Protein AF-A0A3N8GLZ1-F1 (afdb_monomer_lite)

Sequence (414 aa):
MLGTAGRCDLTFVNAFATNFHEFYILRMVAGVGVGAEGEIIAPYLAEFVGSRYRGRFTGALAGFFSFGFVLSALLGYLVVPTGPNGWRYLMIIAALPVVFLLWMRRALFESPRWLEEMGRHGEAARVCEAIEKHVERATGQPLPAPQKSPGRTVPSGATGHTNFFGRLAVLFKPQYLTTTIVVWALWIAVIFCYYAFLVWIPSLLVAKGFTVTRSFSFTILIYLAQIPGYYSAAYLNDKIGRKYTIVVYMLVACLAALGLPFATGDTEIVLYSMLLSFGMNGVIAGQYRVGRALVGFTYTNTRFEDVVRTSSTPFSGTAAFNNFEALATYNLTPAFMLGASYDYTKAESAKYLQLNVGALYNLSKRTLLYATTSWERATGIDSTGKAAVAALTFLTPSSTGGQVAVRAGIRHNF

Secondary structure (DSSP, 8-state):
-HHHHHHHHHHHHHTT--SHHHHHHHHHHHHHHHHHHHHHHHHHHHHHS-TTTHHHHHHHHHHHHHHHHHHHHHHHHHHGGG-TTHHHHHHHHHHTHHHHHHHHTTTPPPPHHHHHHTT-HHHHHHHHHHHHHHHHHHHSSPPPP----TT----TT------HHHHHHHHTSHHHHHHHHHHHHHHHHHHHHHHHHHHHHHHHHHHTT--HHHHHHHHHHHHHTHHHHHHHHHHHHHHT-HHHHHHHHHHHHHHHHHHGGG--SHHHHHHHHHHHHHHHHHHHHT-S---SEEEEEEEEEEEEEEE--BTTB---EEEEEEEEEEEEEEEEETTEEEEEEEEEEE-SSEEEEEEEEEEEEESSSSEEEEEEEEEEEEEEB-TTSSBP----TTSPPPSSSEEEEEEEEEEE--

Structure (mmCIF, N/CA/C/O backbone):
data_AF-A0A3N8GLZ1-F1
#
_entry.id   AF-A0A3N8GLZ1-F1
#
loop_
_atom_site.group_PDB
_atom_site.id
_atom_site.type_symbol
_atom_site.label_atom_id
_atom_site.label_alt_id
_atom_site.label_comp_id
_atom_site.label_asym_id
_atom_site.label_entity_id
_atom_site.label_seq_id
_atom_site.pdbx_PDB_ins_code
_atom_site.Cartn_x
_atom_site.Cartn_y
_atom_site.Cartn_z
_atom_site.occupancy
_atom_site.B_iso_or_equiv
_atom_site.auth_seq_id
_atom_site.auth_comp_id
_atom_site.auth_asym_id
_atom_site.auth_atom_id
_atom_site.pdbx_PDB_model_num
ATOM 1 N N . MET A 1 1 ? -7.211 -18.608 1.748 1.00 51.72 1 MET A N 1
ATOM 2 C CA . MET A 1 1 ? -6.275 -19.743 1.548 1.00 51.72 1 MET A CA 1
ATOM 3 C C . MET A 1 1 ? -6.434 -20.454 0.199 1.00 51.72 1 MET A C 1
ATOM 5 O O . MET A 1 1 ? -5.429 -20.917 -0.317 1.00 51.72 1 MET A O 1
ATOM 9 N N . LEU A 1 2 ? -7.622 -20.496 -0.436 1.00 54.84 2 LEU A N 1
ATOM 10 C CA . LEU A 1 2 ? -7.727 -20.961 -1.838 1.00 54.84 2 LEU A CA 1
ATOM 11 C C . LEU A 1 2 ? -6.841 -20.147 -2.806 1.00 54.84 2 LEU A C 1
ATOM 13 O O . LEU A 1 2 ? -6.258 -20.712 -3.724 1.00 54.84 2 LEU A O 1
ATOM 17 N N . GLY A 1 3 ? -6.698 -18.837 -2.566 1.00 58.56 3 GLY A N 1
ATOM 18 C CA . GLY A 1 3 ? -5.861 -17.956 -3.391 1.00 58.56 3 GLY A CA 1
ATOM 19 C C . GLY A 1 3 ? -4.364 -18.296 -3.369 1.00 58.56 3 GLY A C 1
ATOM 20 O O . GLY A 1 3 ? -3.720 -18.221 -4.410 1.00 58.56 3 GLY A O 1
ATOM 21 N N . THR A 1 4 ? -3.818 -18.728 -2.225 1.00 60.97 4 THR A N 1
ATOM 22 C CA . THR A 1 4 ? -2.395 -19.086 -2.079 1.00 60.97 4 THR A CA 1
ATOM 23 C C . THR A 1 4 ? -2.047 -20.395 -2.773 1.00 60.97 4 THR A C 1
ATOM 25 O O . THR A 1 4 ? -1.062 -20.453 -3.504 1.00 60.97 4 THR A O 1
ATOM 28 N N . ALA A 1 5 ? -2.871 -21.430 -2.583 1.00 62.44 5 ALA A N 1
ATOM 29 C CA . ALA A 1 5 ? -2.690 -22.708 -3.269 1.00 62.44 5 ALA A CA 1
ATOM 30 C C . ALA A 1 5 ? -2.810 -22.531 -4.791 1.00 62.44 5 ALA A C 1
ATOM 32 O O . ALA A 1 5 ? -1.877 -22.856 -5.519 1.00 62.44 5 ALA A O 1
ATOM 33 N N . GLY A 1 6 ? -3.875 -21.859 -5.253 1.00 69.06 6 GLY A N 1
ATOM 34 C CA . GLY A 1 6 ? -4.076 -21.591 -6.677 1.00 69.06 6 GLY A CA 1
ATOM 35 C C . GLY A 1 6 ? -2.935 -20.790 -7.314 1.00 69.06 6 GLY A C 1
ATOM 36 O O . GLY A 1 6 ? -2.515 -21.097 -8.424 1.00 69.06 6 GLY A O 1
ATOM 37 N N . ARG A 1 7 ? -2.366 -19.803 -6.610 1.00 74.62 7 ARG A N 1
ATOM 38 C CA . ARG A 1 7 ? -1.209 -19.035 -7.099 1.00 74.62 7 ARG A CA 1
ATOM 39 C C . ARG A 1 7 ? 0.032 -19.909 -7.300 1.00 74.62 7 ARG A C 1
ATOM 41 O O . ARG A 1 7 ? 0.714 -19.769 -8.317 1.00 74.62 7 ARG A O 1
ATOM 48 N N . CYS A 1 8 ? 0.366 -20.755 -6.330 1.00 72.88 8 CYS A N 1
ATOM 49 C CA . CYS A 1 8 ? 1.554 -21.603 -6.408 1.00 72.88 8 CYS A CA 1
ATOM 50 C C . CYS A 1 8 ? 1.401 -22.703 -7.463 1.00 72.88 8 CYS A C 1
ATOM 52 O O . CYS A 1 8 ? 2.345 -22.933 -8.216 1.00 72.88 8 CYS A O 1
ATOM 54 N N . ASP A 1 9 ? 0.208 -23.286 -7.588 1.00 76.31 9 ASP A N 1
ATOM 55 C CA . ASP A 1 9 ? -0.107 -24.269 -8.628 1.00 76.31 9 ASP A CA 1
ATOM 56 C C . ASP A 1 9 ? 0.034 -23.645 -10.025 1.00 76.31 9 ASP A C 1
ATOM 58 O O . ASP A 1 9 ? 0.714 -24.187 -10.895 1.00 76.31 9 ASP A O 1
ATOM 62 N N . LEU A 1 10 ? -0.505 -22.437 -10.223 1.00 81.25 10 LEU A N 1
ATOM 63 C CA . LEU A 1 10 ? -0.355 -21.693 -11.477 1.00 81.25 10 LEU A CA 1
ATOM 64 C C . LEU A 1 10 ? 1.100 -21.306 -11.757 1.00 81.25 10 LEU A C 1
ATOM 66 O O . LEU A 1 10 ? 1.526 -21.336 -12.906 1.00 81.25 10 LEU A O 1
ATOM 70 N N . THR A 1 11 ? 1.881 -20.970 -10.727 1.00 80.56 11 THR A N 1
ATOM 71 C CA . THR A 1 11 ? 3.312 -20.648 -10.874 1.00 80.56 11 THR A CA 1
ATOM 72 C C . THR A 1 11 ? 4.126 -21.882 -11.264 1.00 80.56 11 THR A C 1
ATOM 74 O O . THR A 1 11 ? 5.026 -21.778 -12.097 1.00 80.56 11 THR A O 1
ATOM 77 N N . PHE A 1 12 ? 3.780 -23.050 -10.719 1.00 85.69 12 PHE A N 1
ATOM 78 C CA . PHE A 1 12 ? 4.371 -24.327 -11.103 1.00 85.69 12 PHE A CA 1
ATOM 79 C C . PHE A 1 12 ? 4.042 -24.678 -12.558 1.00 85.69 12 PHE A C 1
ATOM 81 O O . PHE A 1 12 ? 4.951 -24.961 -13.333 1.00 85.69 12 PHE A O 1
ATOM 88 N N . VAL A 1 13 ? 2.772 -24.573 -12.966 1.00 85.31 13 VAL A N 1
ATOM 89 C CA . VAL A 1 13 ? 2.353 -24.796 -14.363 1.00 85.31 13 VAL A CA 1
ATOM 90 C C . VAL A 1 13 ? 3.052 -23.811 -15.308 1.00 85.31 13 VAL A C 1
ATOM 92 O O . VAL A 1 13 ? 3.528 -24.199 -16.373 1.00 85.31 13 VAL A O 1
ATOM 95 N N . ASN A 1 14 ? 3.228 -22.558 -14.884 1.00 85.62 14 ASN A N 1
ATOM 96 C CA . ASN A 1 14 ? 3.921 -21.528 -15.656 1.00 85.62 14 ASN A CA 1
ATOM 97 C C . ASN A 1 14 ? 5.404 -21.849 -15.929 1.00 85.62 14 ASN A C 1
ATOM 99 O O . ASN A 1 14 ? 5.981 -21.335 -16.887 1.00 85.62 14 ASN A O 1
ATOM 103 N N . ALA A 1 15 ? 6.031 -22.724 -15.135 1.00 86.69 15 ALA A N 1
ATOM 104 C CA . ALA A 1 15 ? 7.390 -23.203 -15.389 1.00 86.69 15 ALA A CA 1
ATOM 105 C C . ALA A 1 15 ? 7.491 -24.082 -16.647 1.00 86.69 15 ALA A C 1
ATOM 107 O O . ALA A 1 15 ? 8.573 -24.208 -17.223 1.00 86.69 15 ALA A O 1
ATOM 108 N N . PHE A 1 16 ? 6.379 -24.675 -17.086 1.00 88.62 16 PHE A N 1
ATOM 109 C CA . PHE A 1 16 ? 6.303 -25.553 -18.255 1.00 88.62 16 PHE A CA 1
ATOM 110 C C . PHE A 1 16 ? 5.792 -24.841 -19.507 1.00 88.62 16 PHE A C 1
ATOM 112 O O . PHE A 1 16 ? 5.819 -25.439 -20.578 1.00 88.62 16 PHE A O 1
ATOM 119 N N . ALA A 1 17 ? 5.440 -23.554 -19.410 1.00 87.69 17 ALA A N 1
ATOM 120 C CA . ALA A 1 17 ? 4.951 -22.776 -20.542 1.00 87.69 17 ALA A CA 1
ATOM 121 C C . ALA A 1 17 ? 5.923 -22.846 -21.732 1.00 87.69 17 ALA A C 1
ATOM 123 O O . ALA A 1 17 ? 7.148 -22.726 -21.581 1.00 87.69 17 ALA A O 1
ATOM 124 N N . THR A 1 18 ? 5.374 -23.081 -22.918 1.00 86.19 18 THR A N 1
ATOM 125 C CA . THR A 1 18 ? 6.156 -23.276 -24.154 1.00 86.19 18 THR A CA 1
ATOM 126 C C . THR A 1 18 ? 6.100 -22.064 -25.070 1.00 86.19 18 THR A C 1
ATOM 128 O O . THR A 1 18 ? 7.005 -21.855 -25.875 1.00 86.19 18 THR A O 1
ATOM 131 N N . ASN A 1 19 ? 5.074 -21.230 -24.908 1.00 87.88 19 ASN A N 1
ATOM 132 C CA . ASN A 1 19 ? 4.872 -20.015 -25.679 1.00 87.88 19 ASN A CA 1
ATOM 133 C C . ASN A 1 19 ? 4.611 -18.806 -24.760 1.00 87.88 19 ASN A C 1
ATOM 135 O O . ASN A 1 19 ? 4.238 -18.941 -23.592 1.00 87.88 19 ASN A O 1
ATOM 139 N N . PHE A 1 20 ? 4.828 -17.601 -25.292 1.00 86.50 20 PHE A N 1
ATOM 140 C CA . PHE A 1 20 ? 4.681 -16.357 -24.530 1.00 86.50 20 PHE A CA 1
ATOM 141 C C . PHE A 1 20 ? 3.237 -16.104 -24.072 1.00 86.50 20 PHE A C 1
ATOM 143 O O . PHE A 1 20 ? 3.028 -15.621 -22.963 1.00 86.50 20 PHE A O 1
ATOM 150 N N . HIS A 1 21 ? 2.242 -16.435 -24.899 1.00 87.69 21 HIS A N 1
ATOM 151 C CA . HIS A 1 21 ? 0.834 -16.173 -24.591 1.00 87.69 21 HIS A CA 1
ATOM 152 C C . HIS A 1 21 ? 0.336 -17.015 -23.410 1.00 87.69 21 HIS A C 1
ATOM 154 O O . HIS A 1 21 ? -0.312 -16.489 -22.511 1.00 87.69 21 HIS A O 1
ATOM 160 N N . GLU A 1 22 ? 0.699 -18.294 -23.374 1.00 86.69 22 GLU A N 1
ATOM 161 C CA . GLU A 1 22 ? 0.467 -19.218 -22.265 1.00 86.69 22 GLU A CA 1
ATOM 162 C C . GLU A 1 22 ? 1.126 -18.692 -20.988 1.00 86.69 22 GLU A C 1
ATOM 164 O O . GLU A 1 22 ? 0.456 -18.543 -19.966 1.00 86.69 22 GLU A O 1
ATOM 169 N N . PHE A 1 23 ? 2.407 -18.310 -21.069 1.00 85.12 23 PHE A N 1
ATOM 170 C CA . PHE A 1 23 ? 3.127 -17.729 -19.937 1.00 85.12 23 PHE A CA 1
ATOM 171 C C . PHE A 1 23 ? 2.450 -16.454 -19.408 1.00 85.12 23 PHE A C 1
ATOM 173 O O . PHE A 1 23 ? 2.307 -16.250 -18.200 1.00 85.12 23 PHE A O 1
ATOM 180 N N . TYR A 1 24 ? 2.012 -15.583 -20.319 1.00 86.12 24 TYR A N 1
ATOM 181 C CA . TYR A 1 24 ? 1.357 -14.323 -19.994 1.00 86.12 24 TYR A CA 1
ATOM 182 C C . TYR A 1 24 ? -0.002 -14.539 -19.318 1.00 86.12 24 TYR A C 1
ATOM 184 O O . TYR A 1 24 ? -0.258 -13.955 -18.265 1.00 86.12 24 TYR A O 1
ATOM 192 N N . ILE A 1 25 ? -0.848 -15.418 -19.864 1.00 86.75 25 ILE A N 1
ATOM 193 C CA . ILE A 1 25 ? -2.167 -15.733 -19.296 1.00 86.75 25 ILE A CA 1
ATOM 194 C C . ILE A 1 25 ? -2.012 -16.351 -17.905 1.00 86.75 25 ILE A C 1
ATOM 196 O O . ILE A 1 25 ? -2.649 -15.890 -16.958 1.00 86.75 25 ILE A O 1
ATOM 200 N N . LEU A 1 26 ? -1.122 -17.336 -17.742 1.00 85.25 26 LEU A N 1
ATOM 201 C CA . LEU A 1 26 ? -0.859 -17.951 -16.438 1.00 85.25 26 LEU A CA 1
ATOM 202 C C . LEU A 1 26 ? -0.374 -16.917 -15.415 1.00 85.25 26 LEU A C 1
ATOM 204 O O . LEU A 1 26 ? -0.803 -16.941 -14.260 1.00 85.25 26 LEU A O 1
ATOM 208 N N . ARG A 1 27 ? 0.451 -15.949 -15.839 1.00 82.44 27 ARG A N 1
ATOM 209 C CA . ARG A 1 27 ? 0.865 -14.815 -15.000 1.00 82.44 27 ARG A CA 1
ATOM 210 C C . ARG A 1 27 ? -0.287 -13.894 -14.617 1.00 82.44 27 ARG A C 1
ATOM 212 O O . ARG A 1 27 ? -0.325 -13.461 -13.466 1.00 82.44 27 ARG A O 1
ATOM 219 N N . MET A 1 28 ? -1.216 -13.608 -15.528 1.00 84.38 28 MET A N 1
ATOM 220 C CA . MET A 1 28 ? -2.401 -12.806 -15.211 1.00 84.38 28 MET A CA 1
ATOM 221 C C . MET A 1 28 ? -3.260 -13.491 -14.148 1.00 84.38 28 MET A C 1
ATOM 223 O O . MET A 1 28 ? -3.615 -12.864 -13.150 1.00 84.38 28 MET A O 1
ATOM 227 N N . VAL A 1 29 ? -3.539 -14.788 -14.313 1.00 83.44 29 VAL A N 1
ATOM 228 C CA . VAL A 1 29 ? -4.357 -15.549 -13.355 1.00 83.44 29 VAL A CA 1
ATOM 229 C C . VAL A 1 29 ? -3.638 -15.681 -12.007 1.00 83.44 29 VAL A C 1
ATOM 231 O O . VAL A 1 29 ? -4.245 -15.454 -10.960 1.00 83.44 29 VAL A O 1
ATOM 234 N N . ALA A 1 30 ? -2.328 -15.952 -12.008 1.00 77.62 30 ALA A N 1
ATOM 235 C CA . ALA A 1 30 ? -1.532 -15.977 -10.781 1.00 77.62 30 ALA A CA 1
ATOM 236 C C . ALA A 1 30 ? -1.532 -14.612 -10.063 1.00 77.62 30 ALA A C 1
ATOM 238 O O . ALA A 1 30 ? -1.580 -14.568 -8.833 1.00 77.62 30 ALA A O 1
ATOM 239 N N . GLY A 1 31 ? -1.538 -13.504 -10.815 1.00 75.69 31 GLY A N 1
ATOM 240 C CA . GLY A 1 31 ? -1.633 -12.141 -10.286 1.00 75.69 31 GLY A CA 1
ATOM 241 C C . GLY A 1 31 ? -2.929 -11.870 -9.515 1.00 75.69 31 GLY A C 1
ATOM 242 O O . GLY A 1 31 ? -2.888 -11.244 -8.456 1.00 75.69 31 GLY A O 1
ATOM 243 N N . VAL A 1 32 ? -4.064 -12.413 -9.971 1.00 77.12 32 VAL A N 1
ATOM 244 C CA . VAL A 1 32 ? -5.337 -12.348 -9.225 1.00 77.12 32 VAL A CA 1
ATOM 245 C C . VAL A 1 32 ? -5.205 -13.037 -7.861 1.00 77.12 32 VAL A C 1
ATOM 247 O O . VAL A 1 32 ? -5.683 -12.515 -6.852 1.00 77.12 32 VAL A O 1
ATOM 250 N N . GLY A 1 33 ? -4.496 -14.169 -7.810 1.00 70.38 33 GLY A N 1
ATOM 251 C CA . GLY A 1 33 ? -4.204 -14.887 -6.566 1.00 70.38 33 GLY A CA 1
ATOM 252 C C . GLY A 1 33 ? -3.392 -14.058 -5.565 1.00 70.38 33 GLY A C 1
ATOM 253 O O . GLY A 1 33 ? -3.736 -14.033 -4.385 1.00 70.38 33 GLY A O 1
ATOM 254 N N . VAL A 1 34 ? -2.373 -13.325 -6.037 1.00 69.56 34 VAL A N 1
ATOM 255 C CA . VAL A 1 34 ? -1.553 -12.414 -5.207 1.00 69.56 34 VAL A CA 1
ATOM 256 C C . VAL A 1 34 ? -2.415 -11.321 -4.571 1.00 69.56 34 VAL A C 1
ATOM 258 O O . VAL A 1 34 ? -2.285 -11.051 -3.378 1.00 69.56 34 VAL A O 1
ATOM 261 N N . GLY A 1 35 ? -3.302 -10.701 -5.357 1.00 67.25 35 GLY A N 1
ATOM 262 C CA . GLY A 1 35 ? -4.186 -9.640 -4.871 1.00 67.25 35 GLY A CA 1
ATOM 263 C C . GLY A 1 35 ? -5.168 -10.143 -3.813 1.00 67.25 35 GLY A C 1
ATOM 264 O O . GLY A 1 35 ? -5.302 -9.539 -2.752 1.00 67.25 35 GLY A O 1
ATOM 265 N N . ALA A 1 36 ? -5.805 -11.291 -4.060 1.00 69.56 36 ALA A N 1
ATOM 266 C CA . ALA A 1 36 ? -6.725 -11.900 -3.101 1.00 69.56 36 ALA A CA 1
ATOM 267 C C . ALA A 1 36 ? -6.020 -12.331 -1.803 1.00 69.56 36 ALA A C 1
ATOM 269 O O . ALA A 1 36 ? -6.583 -12.205 -0.719 1.00 69.56 36 ALA A O 1
ATOM 270 N N . GLU A 1 37 ? -4.791 -12.841 -1.897 1.00 71.00 37 GLU A N 1
ATOM 271 C CA . GLU A 1 37 ? -3.981 -13.225 -0.742 1.00 71.00 37 GLU A CA 1
ATOM 272 C C . GLU A 1 37 ? -3.636 -12.017 0.141 1.00 71.00 37 GLU A C 1
ATOM 274 O O . GLU A 1 37 ? -3.864 -12.068 1.351 1.00 71.00 37 GLU A O 1
ATOM 279 N N . GLY A 1 38 ? -3.139 -10.927 -0.455 1.00 67.38 38 GLY A N 1
ATOM 280 C CA . GLY A 1 38 ? -2.708 -9.733 0.281 1.00 67.38 38 GLY A CA 1
ATOM 281 C C . GLY A 1 38 ? -3.808 -9.114 1.151 1.00 67.38 38 GLY A C 1
ATOM 282 O O . GLY A 1 38 ? -3.540 -8.704 2.281 1.00 67.38 38 GLY A O 1
ATOM 283 N N . GLU A 1 39 ? -5.054 -9.125 0.671 1.00 69.44 39 GLU A N 1
ATOM 284 C CA . GLU A 1 39 ? -6.201 -8.523 1.366 1.00 69.44 39 GLU A CA 1
ATOM 285 C C . GLU A 1 39 ? -6.777 -9.396 2.495 1.00 69.44 39 GLU A C 1
ATOM 287 O O . GLU A 1 39 ? -7.450 -8.883 3.386 1.00 69.44 39 GLU A O 1
ATOM 292 N N . ILE A 1 40 ? -6.518 -10.710 2.508 1.00 72.50 40 ILE A N 1
ATOM 293 C CA . ILE A 1 40 ? -7.076 -11.627 3.523 1.00 72.50 40 ILE A CA 1
ATOM 294 C C . ILE A 1 40 ? -6.225 -11.650 4.798 1.00 72.50 40 ILE A C 1
ATOM 296 O O . ILE A 1 40 ? -6.757 -11.770 5.903 1.00 72.50 40 ILE A O 1
ATOM 300 N N . ILE A 1 41 ? -4.900 -11.538 4.669 1.00 74.00 41 ILE A N 1
ATOM 301 C CA . ILE A 1 41 ? -3.979 -11.804 5.784 1.00 74.00 41 ILE A CA 1
ATOM 302 C C . ILE A 1 41 ? -4.117 -10.745 6.892 1.00 74.00 41 ILE A C 1
ATOM 304 O O . ILE A 1 41 ? -4.141 -11.088 8.077 1.00 74.00 41 ILE A O 1
ATOM 308 N N . ALA A 1 42 ? -4.230 -9.462 6.533 1.00 70.19 42 ALA A N 1
ATOM 309 C CA . ALA A 1 42 ? -4.288 -8.380 7.517 1.00 70.19 42 ALA A CA 1
ATOM 310 C C . ALA A 1 42 ? -5.582 -8.382 8.364 1.00 70.19 42 ALA A C 1
ATOM 312 O O . ALA A 1 42 ? -5.464 -8.287 9.591 1.00 70.19 42 ALA A O 1
ATOM 313 N N . PRO A 1 43 ? -6.795 -8.531 7.785 1.00 73.19 43 PRO A N 1
ATOM 314 C CA . PRO A 1 43 ? -8.025 -8.719 8.553 1.00 73.19 43 PRO A CA 1
ATOM 315 C C . PRO A 1 43 ? -7.979 -9.965 9.433 1.00 73.19 43 PRO A C 1
ATOM 317 O O . PRO A 1 43 ? -8.240 -9.847 10.625 1.00 73.19 43 PRO A O 1
ATOM 320 N N . TYR A 1 44 ? -7.555 -11.112 8.887 1.00 79.50 44 TYR A N 1
ATOM 321 C CA . TYR A 1 44 ? -7.450 -12.364 9.640 1.00 79.50 44 TYR A CA 1
ATOM 322 C C . TYR A 1 44 ? -6.572 -12.185 10.886 1.00 79.50 44 TYR A C 1
ATOM 324 O O . TYR A 1 44 ? -7.006 -12.449 12.004 1.00 79.50 44 TYR A O 1
ATOM 332 N N . LEU A 1 45 ? -5.365 -11.625 10.741 1.00 76.69 45 LEU A N 1
ATOM 333 C CA . LEU A 1 45 ? -4.476 -11.376 11.881 1.00 76.69 45 LEU A CA 1
ATOM 334 C C . LEU A 1 45 ? -5.084 -10.395 12.900 1.00 76.69 45 LEU A C 1
ATOM 336 O O . LEU A 1 45 ? -4.947 -10.584 14.110 1.00 76.69 45 LEU A O 1
ATOM 340 N N . ALA A 1 46 ? -5.768 -9.347 12.436 1.00 71.12 46 ALA A N 1
ATOM 341 C CA . ALA A 1 46 ? -6.387 -8.351 13.309 1.00 71.12 46 ALA A CA 1
ATOM 342 C C . ALA A 1 46 ? -7.541 -8.914 14.162 1.00 71.12 46 ALA A C 1
ATOM 344 O O . ALA A 1 46 ? -7.912 -8.298 15.170 1.00 71.12 46 ALA A O 1
ATOM 345 N N . GLU A 1 47 ? -8.102 -10.062 13.785 1.00 80.00 47 GLU A N 1
ATOM 346 C CA . GLU A 1 47 ? -9.166 -10.740 14.527 1.00 80.00 47 GLU A CA 1
ATOM 347 C C . GLU A 1 47 ? -8.636 -11.574 15.693 1.00 80.00 47 GLU A C 1
ATOM 349 O O . GLU A 1 47 ? -9.294 -11.615 16.731 1.00 80.00 47 GLU A O 1
ATOM 354 N N . PHE A 1 48 ? -7.425 -12.128 15.581 1.00 75.50 48 PHE A N 1
ATOM 355 C CA . PHE A 1 48 ? -6.764 -12.859 16.670 1.00 75.50 48 PHE A CA 1
ATOM 356 C C . PHE A 1 48 ? -5.920 -11.958 17.584 1.00 75.50 48 PHE A C 1
ATOM 358 O O . PHE A 1 48 ? -5.694 -12.287 18.747 1.00 75.50 48 PHE A O 1
ATOM 365 N N . VAL A 1 49 ? -5.452 -10.805 17.093 1.00 73.06 49 VAL A N 1
ATOM 366 C CA . VAL A 1 49 ? -4.587 -9.901 17.867 1.00 73.06 49 VAL A CA 1
ATOM 367 C C . VAL A 1 49 ? -5.403 -8.830 18.602 1.00 73.06 49 VAL A C 1
ATOM 369 O O . VAL A 1 49 ? -6.211 -8.098 18.016 1.00 73.06 49 VAL A O 1
ATOM 372 N N . GLY A 1 50 ? -5.139 -8.679 19.905 1.00 66.06 50 GLY A N 1
ATOM 373 C CA . GLY A 1 50 ? -5.745 -7.648 20.752 1.00 66.06 50 GLY A CA 1
ATOM 374 C C . GLY A 1 50 ? -5.450 -6.223 20.267 1.00 66.06 50 GLY A C 1
ATOM 375 O O . GLY A 1 50 ? -4.366 -5.937 19.758 1.00 66.06 50 GLY A O 1
ATOM 376 N N . SER A 1 51 ? -6.402 -5.300 20.451 1.00 60.41 51 SER A N 1
ATOM 377 C CA . SER A 1 51 ? -6.361 -3.922 19.916 1.00 60.41 51 SER A CA 1
ATOM 378 C C . SER A 1 51 ? -5.065 -3.160 20.218 1.00 60.41 51 SER A C 1
ATOM 380 O O . SER A 1 51 ? -4.593 -2.414 19.363 1.00 60.41 51 SER A O 1
ATOM 382 N N . ARG A 1 52 ? -4.466 -3.397 21.393 1.00 57.88 52 ARG A N 1
ATOM 383 C CA . ARG A 1 52 ? -3.197 -2.800 21.839 1.00 57.88 52 ARG A CA 1
ATOM 384 C C . ARG A 1 52 ? -1.984 -3.227 21.003 1.00 57.88 52 ARG A C 1
ATOM 386 O O . ARG A 1 52 ? -1.046 -2.452 20.879 1.00 57.88 52 ARG A O 1
ATOM 393 N N . TYR A 1 53 ? -1.995 -4.434 20.436 1.00 60.91 53 TYR A N 1
ATOM 394 C CA . TYR A 1 53 ? -0.841 -5.014 19.737 1.00 60.91 53 TYR A CA 1
ATOM 395 C C . TYR A 1 53 ? -1.013 -5.083 18.214 1.00 60.91 53 TYR A C 1
ATOM 397 O O . TYR A 1 53 ? -0.042 -5.356 17.510 1.00 60.91 53 TYR A O 1
ATOM 405 N N . ARG A 1 54 ? -2.214 -4.794 17.687 1.00 64.19 54 ARG A N 1
ATOM 406 C CA . ARG A 1 54 ? -2.528 -4.890 16.247 1.00 64.19 54 ARG A CA 1
ATOM 407 C C . ARG A 1 54 ? -1.512 -4.167 15.366 1.00 64.19 54 ARG A C 1
ATOM 409 O O . ARG A 1 54 ? -0.999 -4.774 14.441 1.00 64.19 54 ARG A O 1
ATOM 416 N N . GLY A 1 55 ? -1.164 -2.918 15.683 1.00 56.53 55 GLY A N 1
ATOM 417 C CA . GLY A 1 55 ? -0.216 -2.134 14.880 1.00 56.53 55 GLY A CA 1
ATOM 418 C C . GLY A 1 55 ? 1.166 -2.785 14.757 1.00 56.53 55 GLY A C 1
ATOM 419 O O . GLY A 1 55 ? 1.706 -2.883 13.656 1.00 56.53 55 GLY A O 1
ATOM 420 N N . ARG A 1 56 ? 1.703 -3.307 15.867 1.00 61.38 56 ARG A N 1
ATOM 421 C CA . ARG A 1 56 ? 3.013 -3.972 15.902 1.00 61.38 56 ARG A CA 1
ATOM 422 C C . ARG A 1 56 ? 3.007 -5.302 15.151 1.00 61.38 56 ARG A C 1
ATOM 424 O O . ARG A 1 56 ? 3.939 -5.568 14.400 1.00 61.38 56 ARG A O 1
ATOM 431 N N . PHE A 1 57 ? 1.965 -6.116 15.320 1.00 64.81 57 PHE A N 1
ATOM 432 C CA . PHE A 1 57 ? 1.844 -7.394 14.611 1.00 64.81 57 PHE A CA 1
ATOM 433 C C . PHE A 1 57 ? 1.596 -7.205 13.113 1.00 64.81 57 PHE A C 1
ATOM 435 O O . PHE A 1 57 ? 2.220 -7.892 12.313 1.00 64.81 57 PHE A O 1
ATOM 442 N N . THR A 1 58 ? 0.761 -6.242 12.714 1.00 65.44 58 THR A N 1
ATOM 443 C CA . THR A 1 58 ? 0.549 -5.915 11.296 1.00 65.44 58 THR A CA 1
ATOM 444 C C . THR A 1 58 ? 1.820 -5.350 10.652 1.00 65.44 58 THR A C 1
ATOM 446 O O . THR A 1 58 ? 2.146 -5.723 9.529 1.00 65.44 58 THR A O 1
ATOM 449 N N . GLY A 1 59 ? 2.582 -4.508 11.360 1.00 61.66 59 GLY A N 1
ATOM 450 C CA . GLY A 1 59 ? 3.884 -4.023 10.885 1.00 61.66 59 GLY A CA 1
ATOM 451 C C . GLY A 1 59 ? 4.934 -5.134 10.769 1.00 61.66 59 GLY A C 1
ATOM 452 O O . GLY A 1 59 ? 5.650 -5.201 9.773 1.00 61.66 59 GLY A O 1
ATOM 453 N N . ALA A 1 60 ? 4.993 -6.046 11.744 1.00 65.75 60 ALA A N 1
ATOM 454 C CA . ALA A 1 60 ? 5.886 -7.204 11.703 1.00 65.75 60 ALA A CA 1
ATOM 455 C C . ALA A 1 60 ? 5.523 -8.173 10.567 1.00 65.75 60 ALA A C 1
ATOM 457 O O . ALA A 1 60 ? 6.417 -8.661 9.881 1.00 65.75 60 ALA A O 1
ATOM 458 N N . LEU A 1 61 ? 4.226 -8.399 10.334 1.00 70.38 61 LEU A N 1
ATOM 459 C CA . LEU A 1 61 ? 3.718 -9.175 9.204 1.00 70.38 61 LEU A CA 1
ATOM 460 C C . LEU A 1 61 ? 4.149 -8.554 7.867 1.00 70.38 61 LEU A C 1
ATOM 462 O O . LEU A 1 61 ? 4.633 -9.269 6.997 1.00 70.38 61 LEU A O 1
ATOM 466 N N . ALA A 1 62 ? 4.024 -7.232 7.715 1.00 68.56 62 ALA A N 1
ATOM 467 C CA . ALA A 1 62 ? 4.481 -6.539 6.512 1.00 68.56 62 ALA A CA 1
ATOM 468 C C . ALA A 1 62 ? 5.995 -6.713 6.287 1.00 68.56 62 ALA A C 1
ATOM 470 O O . ALA A 1 62 ? 6.426 -6.889 5.153 1.00 68.56 62 ALA A O 1
ATOM 471 N N . GLY A 1 63 ? 6.794 -6.773 7.359 1.00 68.81 63 GLY A N 1
ATOM 472 C CA . GLY A 1 63 ? 8.231 -7.054 7.283 1.00 68.81 63 GLY A CA 1
ATOM 473 C C . GLY A 1 63 ? 8.585 -8.419 6.675 1.00 68.81 63 GLY A C 1
ATOM 474 O O . GLY A 1 63 ? 9.646 -8.543 6.064 1.00 68.81 63 GLY A O 1
ATOM 475 N N . PHE A 1 64 ? 7.704 -9.427 6.762 1.00 76.44 64 PHE A N 1
ATOM 476 C CA . PHE A 1 64 ? 7.932 -10.737 6.133 1.00 76.44 64 PHE A CA 1
ATOM 477 C C . PHE A 1 64 ? 7.973 -10.675 4.598 1.00 76.44 64 PHE A C 1
ATOM 479 O O . PHE A 1 64 ? 8.661 -11.495 3.988 1.00 76.44 64 PHE A O 1
ATOM 486 N N . PHE A 1 65 ? 7.327 -9.683 3.965 1.00 76.50 65 PHE A N 1
ATOM 487 C CA . PHE A 1 65 ? 7.418 -9.491 2.510 1.00 76.50 65 PHE A CA 1
ATOM 488 C C . PHE A 1 65 ? 8.862 -9.256 2.055 1.00 76.50 65 PHE A C 1
ATOM 490 O O . PHE A 1 65 ? 9.295 -9.843 1.063 1.00 76.50 65 PHE A O 1
ATOM 497 N N . SER A 1 66 ? 9.636 -8.476 2.813 1.00 81.19 66 SER A N 1
ATOM 498 C CA . SER A 1 66 ? 11.041 -8.194 2.502 1.00 81.19 66 SER A CA 1
ATOM 499 C C . SER A 1 66 ? 11.903 -9.447 2.474 1.00 81.19 66 SER A C 1
ATOM 501 O O . SER A 1 66 ? 12.756 -9.584 1.602 1.00 81.19 66 SER A O 1
ATOM 503 N N . PHE A 1 67 ? 11.670 -10.392 3.389 1.00 84.75 67 PHE A N 1
ATOM 504 C CA . PHE A 1 67 ? 12.388 -11.668 3.382 1.00 84.75 67 PHE A CA 1
ATOM 505 C C . PHE A 1 67 ? 12.073 -12.479 2.122 1.00 84.75 67 PHE A C 1
ATOM 507 O O . PHE A 1 67 ? 12.975 -13.086 1.551 1.00 84.75 67 PHE A O 1
ATOM 514 N N . GLY A 1 68 ? 10.824 -12.431 1.646 1.00 85.00 68 GLY A N 1
ATOM 515 C CA . GLY A 1 68 ? 10.429 -13.017 0.366 1.00 85.00 68 GLY A CA 1
ATOM 516 C C . GLY A 1 68 ? 11.154 -12.380 -0.822 1.00 85.00 68 GLY A C 1
ATOM 517 O O . GLY A 1 68 ? 11.672 -13.100 -1.674 1.00 85.00 68 GLY A O 1
ATOM 518 N N . PHE A 1 69 ? 11.261 -11.046 -0.858 1.00 84.00 69 PHE A N 1
ATOM 519 C CA . PHE A 1 69 ? 12.020 -10.345 -1.899 1.00 84.00 69 PHE A CA 1
ATOM 520 C C . PHE A 1 69 ? 13.503 -10.719 -1.875 1.00 84.00 69 PHE A C 1
ATOM 522 O O . PHE A 1 69 ? 14.048 -11.095 -2.912 1.00 84.00 69 PHE A O 1
ATOM 529 N N . VAL A 1 70 ? 14.144 -10.690 -0.702 1.00 87.19 70 VAL A N 1
ATOM 530 C CA . VAL A 1 70 ? 15.556 -11.080 -0.537 1.00 87.19 70 VAL A CA 1
ATOM 531 C C . VAL A 1 70 ? 15.779 -12.524 -0.985 1.00 87.19 70 VAL A C 1
ATOM 533 O O . VAL A 1 70 ? 16.693 -12.781 -1.767 1.00 87.19 70 VAL A O 1
ATOM 536 N N . LEU A 1 71 ? 14.923 -13.455 -0.553 1.00 88.00 71 LEU A N 1
ATOM 537 C CA . LEU A 1 71 ? 15.003 -14.855 -0.962 1.00 88.00 71 LEU A CA 1
ATOM 538 C C . LEU A 1 71 ? 14.824 -15.003 -2.478 1.00 88.00 71 LEU A C 1
ATOM 540 O O . LEU A 1 71 ? 15.586 -15.724 -3.114 1.00 88.00 71 LEU A O 1
ATOM 544 N N . SER A 1 72 ? 13.874 -14.281 -3.079 1.00 84.44 72 SER A N 1
ATOM 545 C CA . SER A 1 72 ? 13.659 -14.292 -4.528 1.00 84.44 72 SER A CA 1
ATOM 546 C C . SER A 1 72 ? 14.858 -13.738 -5.300 1.00 84.44 72 SER A C 1
ATOM 548 O O . SER A 1 72 ? 15.198 -14.285 -6.346 1.00 84.44 72 SER A O 1
ATOM 550 N N . ALA A 1 73 ? 15.504 -12.675 -4.814 1.00 83.62 73 ALA A N 1
ATOM 551 C CA . ALA A 1 73 ? 16.707 -12.129 -5.441 1.00 83.62 73 ALA A CA 1
ATOM 552 C C . ALA A 1 73 ? 17.897 -13.086 -5.316 1.00 83.62 73 ALA A C 1
A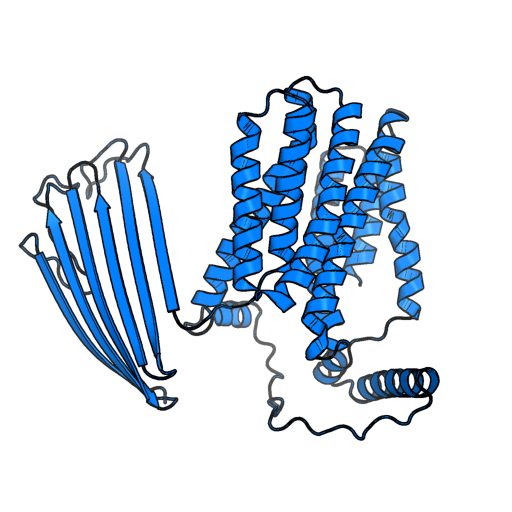TOM 554 O O . ALA A 1 73 ? 18.637 -13.265 -6.279 1.00 83.62 73 ALA A O 1
ATOM 555 N N . LEU A 1 74 ? 18.049 -13.743 -4.163 1.00 87.69 74 LEU A N 1
ATOM 556 C CA . LEU A 1 74 ? 19.105 -14.724 -3.922 1.00 87.69 74 LEU A CA 1
ATOM 557 C C . LEU A 1 74 ? 18.923 -15.975 -4.792 1.00 87.69 74 LEU A C 1
ATOM 559 O O . LEU A 1 74 ? 19.871 -16.425 -5.430 1.00 87.69 74 LEU A O 1
ATOM 563 N N . LEU A 1 75 ? 17.698 -16.494 -4.897 1.00 86.50 75 LEU A N 1
ATOM 564 C CA . LEU A 1 75 ? 17.377 -17.582 -5.821 1.00 86.50 75 LEU A CA 1
ATOM 565 C C . LEU A 1 75 ? 17.541 -17.146 -7.282 1.00 86.50 75 LEU A C 1
ATOM 567 O O . LEU A 1 75 ? 18.056 -17.912 -8.089 1.00 86.50 75 LEU A O 1
ATOM 571 N N . GLY A 1 76 ? 17.167 -15.911 -7.624 1.00 82.81 76 GLY A N 1
ATOM 572 C CA . GLY A 1 76 ? 17.417 -15.331 -8.943 1.00 82.81 76 GLY A CA 1
ATOM 573 C C . GLY A 1 76 ? 18.906 -15.318 -9.291 1.00 82.81 76 GLY A C 1
ATOM 574 O O . GLY A 1 76 ? 19.291 -15.784 -10.358 1.00 82.81 76 GLY A O 1
ATOM 575 N N . TYR A 1 77 ? 19.744 -14.870 -8.357 1.00 82.56 77 TYR A N 1
ATOM 576 C CA . TYR A 1 77 ? 21.198 -14.833 -8.502 1.00 82.56 77 TYR A CA 1
ATOM 577 C C . TYR A 1 77 ? 21.826 -16.229 -8.634 1.00 82.56 77 TYR A C 1
ATOM 579 O O . TYR A 1 77 ? 22.716 -16.419 -9.455 1.00 82.56 77 TYR A O 1
ATOM 587 N N . LEU A 1 78 ? 21.370 -17.211 -7.847 1.00 86.12 78 LEU A N 1
ATOM 588 C CA . LEU A 1 78 ? 21.962 -18.553 -7.824 1.00 86.12 78 LEU A CA 1
ATOM 589 C C . LEU A 1 78 ? 21.452 -19.468 -8.943 1.00 86.12 78 LEU A C 1
ATOM 591 O O . LEU A 1 78 ? 22.219 -20.273 -9.461 1.00 86.12 78 LEU A O 1
ATOM 595 N N . VAL A 1 79 ? 20.167 -19.382 -9.296 1.00 86.19 79 VAL A N 1
ATOM 596 C CA . VAL A 1 79 ? 19.490 -20.377 -10.146 1.00 86.19 79 VAL A CA 1
ATOM 597 C C . VAL A 1 79 ? 19.400 -19.921 -11.600 1.00 86.19 79 VAL A C 1
ATOM 599 O O . VAL A 1 79 ? 19.601 -20.732 -12.501 1.00 86.19 79 VAL A O 1
ATOM 602 N N . VAL A 1 80 ? 19.138 -18.637 -11.871 1.00 82.81 80 VAL A N 1
ATOM 603 C CA . VAL A 1 80 ? 18.968 -18.144 -13.254 1.00 82.81 80 VAL A CA 1
ATOM 604 C C . VAL A 1 80 ? 20.237 -18.316 -14.104 1.00 82.81 80 VAL A C 1
ATOM 606 O O . VAL A 1 80 ? 20.098 -18.753 -15.246 1.00 82.81 80 VAL A O 1
ATOM 609 N N . PRO A 1 81 ? 21.462 -18.074 -13.593 1.00 82.25 81 PRO A N 1
ATOM 610 C CA . PRO A 1 81 ? 22.684 -18.234 -14.387 1.00 82.25 81 PRO A CA 1
ATOM 611 C C . PRO A 1 81 ? 23.094 -19.688 -14.676 1.00 82.25 81 PRO A C 1
ATOM 613 O O . PRO A 1 81 ? 24.037 -19.900 -15.430 1.00 82.25 81 PRO A O 1
ATOM 616 N N . THR A 1 82 ? 22.425 -20.692 -14.094 1.00 84.38 82 THR A N 1
ATOM 617 C CA . THR A 1 82 ? 22.819 -22.113 -14.224 1.00 84.38 82 THR A CA 1
ATOM 618 C C . THR A 1 82 ? 22.588 -22.706 -15.617 1.00 84.38 82 THR A C 1
ATOM 620 O O . THR A 1 82 ? 23.133 -23.760 -15.933 1.00 84.38 82 THR A O 1
ATOM 623 N N . GLY A 1 83 ? 21.800 -22.043 -16.469 1.00 84.75 83 GLY A N 1
ATOM 624 C CA . GLY A 1 83 ? 21.598 -22.446 -17.858 1.00 84.75 83 GLY A CA 1
ATOM 625 C C . GLY A 1 83 ? 20.347 -21.831 -18.496 1.00 84.75 83 GLY A C 1
ATOM 626 O O . GLY A 1 83 ? 19.622 -21.081 -17.841 1.00 84.75 83 GLY A O 1
ATOM 627 N N . PRO A 1 84 ? 20.029 -22.187 -19.757 1.00 82.25 84 PRO A N 1
ATOM 628 C CA . PRO A 1 84 ? 18.888 -21.628 -20.501 1.00 82.25 84 PRO A CA 1
ATOM 629 C C . PRO A 1 84 ? 17.522 -21.841 -19.826 1.00 82.25 84 PRO A C 1
ATOM 631 O O . PRO A 1 84 ? 16.601 -21.046 -19.999 1.00 82.25 84 PRO A O 1
ATOM 634 N N . ASN A 1 85 ? 17.400 -22.901 -19.020 1.00 86.94 85 ASN A N 1
ATOM 635 C CA . ASN A 1 85 ? 16.191 -23.248 -18.269 1.00 86.94 85 ASN A CA 1
ATOM 636 C C . ASN A 1 85 ? 16.211 -22.763 -16.806 1.00 86.94 85 ASN A C 1
ATOM 638 O O . ASN A 1 85 ? 15.299 -23.097 -16.051 1.00 86.94 85 ASN A O 1
ATOM 642 N N . GLY A 1 86 ? 17.201 -21.963 -16.388 1.00 83.62 86 GLY A N 1
ATOM 643 C CA . GLY A 1 86 ? 17.337 -21.494 -15.001 1.00 83.62 86 GLY A CA 1
ATOM 644 C C . GLY A 1 86 ? 16.095 -20.765 -14.474 1.00 83.62 86 GLY A C 1
ATOM 645 O O . GLY A 1 86 ? 15.684 -20.953 -13.330 1.00 83.62 86 GLY A O 1
ATOM 646 N N . TRP A 1 87 ? 15.412 -20.004 -15.332 1.00 83.38 87 TRP A N 1
ATOM 647 C CA . TRP A 1 87 ? 14.157 -19.337 -14.977 1.00 83.38 87 TRP A CA 1
ATOM 648 C C . TRP A 1 87 ? 13.001 -20.318 -14.707 1.00 83.38 87 TRP A C 1
ATOM 650 O O . TRP A 1 87 ? 12.150 -20.020 -13.871 1.00 83.38 87 TRP A O 1
ATOM 660 N N . ARG A 1 88 ? 12.969 -21.494 -15.360 1.00 88.88 88 ARG A N 1
ATOM 661 C CA . ARG A 1 88 ? 11.954 -22.537 -15.117 1.00 88.88 88 ARG A CA 1
ATOM 662 C C . ARG A 1 88 ? 12.161 -23.171 -13.745 1.00 88.88 88 ARG A C 1
ATOM 664 O O . ARG A 1 88 ? 11.213 -23.285 -12.972 1.00 88.88 88 ARG A O 1
ATOM 671 N N . TYR A 1 89 ? 13.407 -23.507 -13.407 1.00 88.75 89 TYR A N 1
ATOM 672 C CA . TYR A 1 89 ? 13.754 -24.039 -12.085 1.00 88.75 89 TYR A CA 1
ATOM 673 C C . TYR A 1 89 ? 13.436 -23.043 -10.969 1.00 88.75 89 TYR A C 1
ATOM 675 O O . TYR A 1 89 ? 12.893 -23.434 -9.938 1.00 88.75 89 TYR A O 1
ATOM 683 N N . LEU A 1 90 ? 13.681 -21.749 -11.199 1.00 87.25 90 LEU A N 1
ATOM 684 C CA . LEU A 1 90 ? 13.299 -20.696 -10.260 1.00 87.25 90 LEU A CA 1
ATOM 685 C C . LEU A 1 90 ? 11.784 -20.681 -9.987 1.00 87.25 90 LEU A C 1
ATOM 687 O O . LEU A 1 90 ? 11.388 -20.568 -8.829 1.00 87.25 90 LEU A O 1
ATOM 691 N N . MET A 1 91 ? 10.938 -20.832 -11.015 1.00 85.88 91 MET A N 1
ATOM 692 C CA . MET A 1 91 ? 9.474 -20.887 -10.840 1.00 85.88 91 MET A CA 1
ATOM 693 C C . MET A 1 91 ? 9.037 -22.112 -10.031 1.00 85.88 91 MET A C 1
ATOM 695 O O . MET A 1 91 ? 8.175 -21.992 -9.163 1.00 85.88 91 MET A O 1
ATOM 699 N N . ILE A 1 92 ? 9.654 -23.273 -10.273 1.00 88.62 92 ILE A N 1
ATOM 700 C CA . ILE A 1 92 ? 9.365 -24.504 -9.522 1.00 88.62 92 ILE A CA 1
ATOM 701 C C . ILE A 1 92 ? 9.735 -24.322 -8.047 1.00 88.62 92 ILE A C 1
ATOM 703 O O . ILE A 1 92 ? 8.923 -24.603 -7.168 1.00 88.62 92 ILE A O 1
ATOM 707 N N . ILE A 1 93 ? 10.930 -23.792 -7.765 1.00 88.00 93 ILE A N 1
ATOM 708 C CA . ILE A 1 93 ? 11.383 -23.531 -6.392 1.00 88.00 93 ILE A CA 1
ATOM 709 C C . ILE A 1 93 ? 10.466 -22.509 -5.707 1.00 88.00 93 ILE A C 1
ATOM 711 O O . ILE A 1 93 ? 10.098 -22.696 -4.550 1.00 88.00 93 ILE A O 1
ATOM 715 N N . ALA A 1 94 ? 10.037 -21.467 -6.424 1.00 84.62 94 ALA A N 1
ATOM 716 C CA . ALA A 1 94 ? 9.110 -20.462 -5.908 1.00 84.62 94 ALA A CA 1
ATOM 717 C C . ALA A 1 94 ? 7.707 -21.020 -5.598 1.00 84.62 94 ALA A C 1
ATOM 719 O O . ALA A 1 94 ? 6.982 -20.422 -4.803 1.00 84.62 94 ALA A O 1
ATOM 720 N N . ALA A 1 95 ? 7.323 -22.160 -6.184 1.00 85.06 95 ALA A N 1
ATOM 721 C CA . ALA A 1 95 ? 6.064 -22.837 -5.884 1.00 85.06 95 ALA A CA 1
ATOM 722 C C . ALA A 1 95 ? 6.142 -23.740 -4.636 1.00 85.06 95 ALA A C 1
ATOM 724 O O . ALA A 1 95 ? 5.125 -23.937 -3.975 1.00 85.06 95 ALA A O 1
ATOM 725 N N . LEU A 1 96 ? 7.328 -24.238 -4.255 1.00 84.81 96 LEU A N 1
ATOM 726 C CA . LEU A 1 96 ? 7.512 -25.173 -3.128 1.00 84.81 96 LEU A CA 1
ATOM 727 C C . LEU A 1 96 ? 6.940 -24.716 -1.771 1.00 84.81 96 LEU A C 1
ATOM 729 O O . LEU A 1 96 ? 6.414 -25.574 -1.054 1.00 84.81 96 LEU A O 1
ATOM 733 N N . PRO A 1 97 ? 6.968 -23.419 -1.387 1.00 82.25 97 PRO A N 1
ATOM 734 C CA . PRO A 1 97 ? 6.360 -22.965 -0.135 1.00 82.25 97 PRO A CA 1
ATOM 735 C C . PRO A 1 97 ? 4.872 -23.324 0.013 1.00 82.25 97 PRO A C 1
ATOM 737 O O . PRO A 1 97 ? 4.374 -23.379 1.137 1.00 82.25 97 PRO A O 1
ATOM 740 N N . VAL A 1 98 ? 4.163 -23.643 -1.078 1.00 80.38 98 VAL A N 1
ATOM 741 C CA . VAL A 1 98 ? 2.776 -24.130 -1.021 1.00 80.38 98 VAL A CA 1
ATOM 742 C C . VAL A 1 98 ? 2.632 -25.409 -0.210 1.00 80.38 98 VAL A C 1
ATOM 744 O O . VAL A 1 98 ? 1.660 -25.561 0.521 1.00 80.38 98 VAL A O 1
ATOM 747 N N . VAL A 1 99 ? 3.610 -26.316 -0.279 1.00 77.81 99 VAL A N 1
ATOM 748 C CA . VAL A 1 99 ? 3.564 -27.592 0.446 1.00 77.81 99 VAL A CA 1
ATOM 749 C C . VAL A 1 99 ? 3.622 -27.328 1.947 1.00 77.81 99 VAL A C 1
ATOM 751 O O . VAL A 1 99 ? 2.847 -27.895 2.719 1.00 77.81 99 VAL A O 1
ATOM 754 N N . PHE A 1 100 ? 4.485 -26.395 2.352 1.00 79.88 100 PHE A N 1
ATOM 755 C CA . PHE A 1 100 ? 4.578 -25.940 3.733 1.00 79.88 100 PHE A CA 1
ATOM 756 C C . PHE A 1 100 ? 3.289 -25.242 4.193 1.00 79.88 100 PHE A C 1
ATOM 758 O O . PHE A 1 100 ? 2.790 -25.537 5.278 1.00 79.88 100 PHE A O 1
ATOM 765 N N . LEU A 1 101 ? 2.684 -24.395 3.353 1.00 77.38 101 LEU A N 1
ATOM 766 C CA . LEU A 1 101 ? 1.395 -23.757 3.649 1.00 77.38 101 LEU A CA 1
ATOM 767 C C . LEU A 1 101 ? 0.255 -24.776 3.800 1.00 77.38 101 LEU A C 1
ATOM 769 O O . LEU A 1 101 ? -0.540 -24.682 4.736 1.00 77.38 101 LEU A O 1
ATOM 773 N N . LEU A 1 102 ? 0.181 -25.776 2.919 1.00 77.75 102 LEU A N 1
ATOM 774 C CA . LEU A 1 102 ? -0.811 -26.852 2.993 1.00 77.75 102 LEU A CA 1
ATOM 775 C C . LEU A 1 102 ? -0.633 -27.708 4.251 1.00 77.75 102 LEU A C 1
ATOM 777 O O . LEU A 1 102 ? -1.620 -28.204 4.792 1.00 77.75 102 LEU A O 1
ATOM 781 N N . TRP A 1 103 ? 0.597 -27.862 4.740 1.00 80.50 103 TRP A N 1
ATOM 782 C CA . TRP A 1 103 ? 0.866 -28.498 6.026 1.00 80.50 103 TRP A CA 1
ATOM 783 C C . TRP A 1 103 ? 0.434 -27.608 7.203 1.00 80.50 103 TRP A C 1
ATOM 785 O O . TRP A 1 103 ? -0.332 -28.061 8.058 1.00 80.50 103 TRP A O 1
ATOM 795 N N . MET A 1 104 ? 0.814 -26.323 7.199 1.00 77.25 104 MET A N 1
ATOM 796 C CA . MET A 1 104 ? 0.410 -25.344 8.221 1.00 77.25 104 MET A CA 1
ATOM 797 C C . MET A 1 104 ? -1.106 -25.139 8.302 1.00 77.25 104 MET A C 1
ATOM 799 O O . MET A 1 104 ? -1.611 -24.769 9.362 1.00 77.25 104 MET A O 1
ATOM 803 N N . ARG A 1 105 ? -1.858 -25.437 7.233 1.00 71.31 105 ARG A N 1
ATOM 804 C CA . ARG A 1 105 ? -3.331 -25.381 7.231 1.00 71.31 105 ARG A CA 1
ATOM 805 C C . ARG A 1 105 ? -3.958 -26.195 8.364 1.00 71.31 105 ARG A C 1
ATOM 807 O O . ARG A 1 105 ? -5.057 -25.884 8.795 1.00 71.31 105 ARG A O 1
ATOM 814 N N . ARG A 1 106 ? -3.286 -27.258 8.825 1.00 71.38 106 ARG A N 1
ATOM 815 C CA . ARG A 1 106 ? -3.795 -28.118 9.903 1.00 71.38 106 ARG A CA 1
ATOM 816 C C . ARG A 1 106 ? -3.741 -27.443 11.276 1.00 71.38 106 ARG A C 1
ATOM 818 O O . ARG A 1 106 ? -4.391 -27.925 12.194 1.00 71.38 106 ARG A O 1
ATOM 825 N N . ALA A 1 107 ? -2.968 -26.367 11.413 1.00 71.31 107 ALA A N 1
ATOM 826 C CA . ALA A 1 107 ? -2.735 -25.670 12.674 1.00 71.31 107 ALA A CA 1
ATOM 827 C C . ALA A 1 107 ? -3.471 -24.322 12.781 1.00 71.31 107 ALA A C 1
ATOM 829 O O . ALA A 1 107 ? -3.459 -23.717 13.851 1.00 71.31 107 ALA A O 1
ATOM 830 N N . LEU A 1 108 ? -4.086 -23.830 11.698 1.00 77.69 108 LEU A N 1
ATOM 831 C CA . LEU A 1 108 ? -4.772 -22.535 11.676 1.00 77.69 108 LEU A CA 1
ATOM 832 C C . LEU A 1 108 ? -6.280 -22.713 11.881 1.00 77.69 108 LEU A C 1
ATOM 834 O O . LEU A 1 108 ? -6.913 -23.526 11.210 1.00 77.69 108 LEU A O 1
ATOM 838 N N . PHE A 1 109 ? -6.844 -21.937 12.805 1.00 80.69 109 PHE A N 1
ATOM 839 C CA . PHE A 1 109 ? -8.283 -21.877 13.043 1.00 80.69 109 PHE A CA 1
ATOM 840 C C . PHE A 1 109 ? -8.961 -20.919 12.065 1.00 80.69 109 PHE A C 1
ATOM 842 O O . PHE A 1 109 ? -8.372 -19.933 11.636 1.00 80.69 109 PHE A O 1
ATOM 849 N N . GLU A 1 110 ? -10.228 -21.166 11.754 1.00 83.94 110 GLU A N 1
ATOM 850 C CA . GLU A 1 110 ? -11.033 -20.172 11.046 1.00 83.94 110 GLU A CA 1
ATOM 851 C C . GLU A 1 110 ? -11.335 -18.978 11.967 1.00 83.94 110 GLU A C 1
ATOM 853 O O . GLU A 1 110 ? -11.375 -19.122 13.193 1.00 83.94 110 GLU A O 1
ATOM 858 N N . SER A 1 111 ? -11.545 -17.792 11.393 1.00 83.06 111 SER A N 1
ATOM 859 C CA . SER A 1 111 ? -11.850 -16.598 12.185 1.00 83.06 111 SER A CA 1
ATOM 860 C C . SER A 1 111 ? -13.140 -16.767 13.008 1.00 83.06 111 SER A C 1
ATOM 862 O O . SER A 1 111 ? -14.208 -16.984 12.423 1.00 83.06 111 SER A O 1
ATOM 864 N N . PRO A 1 112 ? -13.103 -16.569 14.345 1.00 82.12 112 PRO A N 1
ATOM 865 C CA . PRO A 1 112 ? -14.308 -16.604 15.175 1.00 82.12 112 PRO A CA 1
ATOM 866 C C . PRO A 1 112 ? -15.357 -15.574 14.748 1.00 82.12 112 PRO A C 1
ATOM 868 O O . PRO A 1 112 ? -16.552 -15.834 14.827 1.00 82.12 112 PRO A O 1
ATOM 871 N N . ARG A 1 113 ? -14.922 -14.404 14.261 1.00 79.81 113 ARG A N 1
ATOM 872 C CA . ARG A 1 113 ? -15.823 -13.334 13.808 1.00 79.81 113 ARG A CA 1
ATOM 873 C C . ARG A 1 113 ? -16.536 -13.690 12.517 1.00 79.81 113 ARG A C 1
ATOM 875 O O . ARG A 1 113 ? -17.735 -13.466 12.416 1.00 79.81 113 ARG A O 1
ATOM 882 N N . TRP A 1 114 ? -15.813 -14.263 11.561 1.00 81.75 114 TRP A N 1
ATOM 883 C CA . TRP A 1 114 ? -16.413 -14.727 10.317 1.00 81.75 114 TRP A CA 1
ATOM 884 C C . TRP A 1 114 ? -17.388 -15.887 10.561 1.00 81.75 114 TRP A C 1
ATOM 886 O O . TRP A 1 114 ? -18.467 -15.917 9.976 1.00 81.75 114 TRP A O 1
ATOM 896 N N . LEU A 1 115 ? -17.048 -16.812 11.469 1.00 82.25 115 LEU A N 1
ATOM 897 C CA . LEU A 1 115 ? -17.943 -17.900 11.873 1.00 82.25 115 LEU A CA 1
ATOM 898 C C . LEU A 1 115 ? -19.232 -17.374 12.526 1.00 82.25 115 LEU A C 1
ATOM 900 O O . LEU A 1 115 ? -20.311 -17.859 12.191 1.00 82.25 115 LEU A O 1
ATOM 904 N N . GLU A 1 116 ? -19.138 -16.363 13.395 1.00 79.75 116 GLU A N 1
ATOM 905 C CA . GLU A 1 116 ? -20.299 -15.664 13.968 1.00 79.75 116 GLU A CA 1
ATOM 906 C C . GLU A 1 116 ? -21.151 -14.970 12.891 1.00 79.75 116 GLU A C 1
ATOM 908 O O . GLU A 1 116 ? -22.373 -15.108 12.893 1.00 79.75 116 GLU A O 1
ATOM 913 N N . GLU A 1 117 ? -20.530 -14.274 11.931 1.00 74.44 117 GLU A N 1
ATOM 914 C CA . GLU A 1 117 ? -21.239 -13.624 10.814 1.00 74.44 117 GLU A CA 1
ATOM 915 C C . GLU A 1 117 ? -21.933 -14.628 9.878 1.00 74.44 117 GLU A C 1
ATOM 917 O O . GLU A 1 117 ? -22.997 -14.332 9.337 1.00 74.44 117 GLU A O 1
ATOM 922 N N . MET A 1 118 ? -21.368 -15.827 9.716 1.00 78.06 118 MET A N 1
ATOM 923 C CA . MET A 1 118 ? -21.951 -16.928 8.938 1.00 78.06 118 MET A CA 1
ATOM 924 C C . MET A 1 118 ? -23.008 -17.736 9.713 1.00 78.06 118 MET A C 1
ATOM 926 O O . MET A 1 118 ? -23.516 -18.729 9.193 1.00 78.06 118 MET A O 1
ATOM 930 N N . GLY A 1 119 ? -23.328 -17.359 10.957 1.00 80.62 119 GLY A N 1
ATOM 931 C CA . GLY A 1 119 ? -24.288 -18.069 11.812 1.00 80.62 119 GLY A CA 1
ATOM 932 C C . GLY A 1 119 ? -23.770 -19.393 12.394 1.00 80.62 119 GLY A C 1
ATOM 933 O O . GLY A 1 119 ? -24.529 -20.162 12.982 1.00 80.62 119 GLY A O 1
ATOM 934 N N . ARG A 1 120 ? -22.469 -19.684 12.263 1.00 85.38 120 ARG A N 1
ATOM 935 C CA . ARG A 1 120 ? -21.803 -20.901 12.770 1.00 85.38 120 ARG A CA 1
ATOM 936 C C . ARG A 1 120 ? -21.312 -20.711 14.211 1.00 85.38 120 ARG A C 1
ATOM 938 O O . ARG A 1 120 ? -20.161 -21.003 14.536 1.00 85.38 120 ARG A O 1
ATOM 945 N N . HIS A 1 121 ? -22.205 -20.267 15.094 1.00 84.25 121 HIS A N 1
ATOM 946 C CA . HIS A 1 121 ? -21.898 -19.913 16.491 1.00 84.25 121 HIS A CA 1
ATOM 947 C C . HIS A 1 121 ? -21.221 -21.050 17.277 1.00 84.25 121 HIS A C 1
ATOM 949 O O . HIS A 1 121 ? -20.268 -20.837 18.024 1.00 84.25 121 HIS A O 1
ATOM 955 N N . GLY A 1 122 ? -21.663 -22.295 17.069 1.00 84.44 122 GLY A N 1
ATOM 956 C CA . GLY A 1 122 ? -21.093 -23.462 17.753 1.00 84.44 122 GLY A CA 1
ATOM 957 C C . GLY A 1 122 ? -19.664 -23.813 17.318 1.00 84.44 122 GLY A C 1
ATOM 958 O O . GLY A 1 122 ? -18.948 -24.498 18.046 1.00 84.44 122 GLY A O 1
ATOM 959 N N . GLU A 1 123 ? -19.229 -23.381 16.134 1.00 84.19 123 GLU A N 1
ATOM 960 C CA . GLU A 1 123 ? -17.833 -23.516 15.707 1.00 84.19 123 GLU A CA 1
ATOM 961 C C . GLU A 1 123 ? -16.987 -22.346 16.199 1.00 84.19 123 GLU A C 1
ATOM 963 O O . GLU A 1 123 ? -15.877 -22.572 16.676 1.00 84.19 123 GLU A O 1
ATOM 968 N N . ALA A 1 124 ? -17.530 -21.125 16.169 1.00 83.81 124 ALA A N 1
ATOM 969 C CA . ALA A 1 124 ? -16.870 -19.949 16.733 1.00 83.81 124 ALA A CA 1
ATOM 970 C C . ALA A 1 124 ? -16.534 -20.160 18.219 1.00 83.81 124 ALA A C 1
ATOM 972 O O . ALA A 1 124 ? -15.396 -19.939 18.633 1.00 83.81 124 ALA A O 1
ATOM 973 N N . ALA A 1 125 ? -17.490 -20.683 18.995 1.00 84.75 125 ALA A N 1
ATOM 974 C CA . ALA A 1 125 ? -17.295 -21.017 20.403 1.00 84.75 125 ALA A CA 1
ATOM 975 C C . ALA A 1 125 ? -16.181 -22.056 20.610 1.00 84.75 125 ALA A C 1
ATOM 977 O O . ALA A 1 125 ? -15.323 -21.865 21.467 1.00 84.75 125 ALA A O 1
ATOM 978 N N . ARG A 1 126 ? -16.137 -23.113 19.784 1.00 86.25 126 ARG A N 1
ATOM 979 C CA . ARG A 1 126 ? -15.088 -24.146 19.850 1.00 86.25 126 ARG A CA 1
ATOM 980 C C . ARG A 1 126 ? -13.697 -23.592 19.553 1.00 86.25 126 ARG A C 1
ATOM 982 O O . ARG A 1 126 ? -12.735 -24.002 20.197 1.00 86.25 126 ARG A O 1
ATOM 989 N N . VAL A 1 127 ? -13.579 -22.674 18.593 1.00 85.75 127 VAL A N 1
ATOM 990 C CA . VAL A 1 127 ? -12.303 -22.009 18.288 1.00 85.75 127 VAL A CA 1
ATOM 991 C C . VAL A 1 127 ? -11.858 -21.137 19.462 1.00 85.75 127 VAL A C 1
ATOM 993 O O . VAL A 1 127 ? -10.706 -21.240 19.881 1.00 85.75 127 VAL A O 1
ATOM 996 N N . CYS A 1 128 ? -12.758 -20.322 20.023 1.00 84.94 128 CYS A N 1
ATOM 997 C CA . CYS A 1 128 ? -12.452 -19.510 21.203 1.00 84.94 128 CYS A CA 1
ATOM 998 C C . CYS A 1 128 ? -12.016 -20.385 22.384 1.00 84.94 128 CYS A C 1
ATOM 1000 O O . CYS A 1 128 ? -10.949 -20.153 22.938 1.00 84.94 128 CYS A O 1
ATOM 1002 N N . GLU A 1 129 ? -12.763 -21.447 22.693 1.00 85.88 129 GLU A N 1
ATOM 1003 C CA . GLU A 1 129 ? -12.444 -22.373 23.784 1.00 85.88 129 GLU A CA 1
ATOM 1004 C C . GLU A 1 129 ? -11.089 -23.077 23.574 1.00 85.88 129 GLU A C 1
ATOM 1006 O O . GLU A 1 129 ? -10.322 -23.267 24.519 1.00 85.88 129 GLU A O 1
ATOM 1011 N N . ALA A 1 130 ? -10.751 -23.449 22.333 1.00 86.00 130 ALA A N 1
ATOM 1012 C CA . ALA A 1 130 ? -9.457 -24.050 22.009 1.00 86.00 130 ALA A CA 1
ATOM 1013 C C . ALA A 1 130 ? -8.291 -23.074 22.235 1.00 86.00 130 ALA A C 1
ATOM 1015 O O . ALA A 1 130 ? -7.249 -23.474 22.762 1.00 86.00 130 ALA A O 1
ATOM 1016 N N . ILE A 1 131 ? -8.467 -21.801 21.864 1.00 84.44 131 ILE A N 1
ATOM 1017 C CA . ILE A 1 131 ? -7.480 -20.740 22.102 1.00 84.44 131 ILE A CA 1
ATOM 1018 C C . ILE A 1 131 ? -7.348 -20.473 23.603 1.00 84.44 131 ILE A C 1
ATOM 1020 O O . ILE A 1 131 ? -6.230 -20.425 24.110 1.00 84.44 131 ILE A O 1
ATOM 1024 N N . GLU A 1 132 ? -8.467 -20.357 24.318 1.00 85.88 132 GLU A N 1
ATOM 1025 C CA . GLU A 1 132 ? -8.506 -20.136 25.765 1.00 85.88 132 GLU A CA 1
ATOM 1026 C C . GLU A 1 132 ? -7.768 -21.256 26.509 1.00 85.88 132 GLU A C 1
ATOM 1028 O O . GLU A 1 132 ? -6.801 -20.984 27.220 1.00 85.88 132 GLU A O 1
ATOM 1033 N N . LYS A 1 133 ? -8.102 -22.524 26.233 1.00 85.94 133 LYS A N 1
ATOM 1034 C CA . LYS A 1 133 ? -7.409 -23.693 26.804 1.00 85.94 133 LYS A CA 1
ATOM 1035 C C . LYS A 1 133 ? -5.920 -23.728 26.474 1.00 85.94 133 LYS A C 1
ATOM 1037 O O . LYS A 1 133 ? -5.121 -24.179 27.295 1.00 85.94 133 LYS A O 1
ATOM 1042 N N . HIS A 1 134 ? -5.525 -23.312 25.270 1.00 84.25 134 HIS A N 1
ATOM 1043 C CA . HIS A 1 134 ? -4.112 -23.253 24.898 1.00 84.25 134 HIS A CA 1
ATOM 1044 C C . HIS A 1 134 ? -3.367 -22.183 25.702 1.00 84.25 134 HIS A C 1
ATOM 1046 O O . HIS A 1 134 ? -2.278 -22.449 26.207 1.00 84.25 134 HIS A O 1
ATOM 1052 N N . VAL A 1 135 ? -3.965 -20.999 25.856 1.00 83.00 135 VAL A N 1
ATOM 1053 C CA . VAL A 1 135 ? -3.387 -19.906 26.642 1.00 83.00 135 VAL A CA 1
ATOM 1054 C C . VAL A 1 135 ? -3.292 -20.298 28.112 1.00 83.00 135 VAL A C 1
ATOM 1056 O O . VAL A 1 135 ? -2.213 -20.166 28.673 1.00 83.00 135 VAL A O 1
ATOM 1059 N N . GLU A 1 136 ? -4.348 -20.856 28.707 1.00 86.19 136 GLU A N 1
ATOM 1060 C CA . GLU A 1 136 ? -4.340 -21.322 30.102 1.00 86.19 136 GLU A CA 1
ATOM 1061 C C . GLU A 1 136 ? -3.258 -22.378 30.357 1.00 86.19 136 GLU A C 1
ATOM 1063 O O . GLU A 1 136 ? -2.558 -22.322 31.367 1.00 86.19 136 GLU A O 1
ATOM 1068 N N . ARG A 1 137 ? -3.056 -23.315 29.418 1.00 85.19 137 ARG A N 1
ATOM 1069 C CA . ARG A 1 137 ? -1.964 -24.301 29.498 1.00 85.19 137 ARG A CA 1
ATOM 1070 C C . ARG A 1 137 ? -0.580 -23.665 29.388 1.00 85.19 137 ARG A C 1
ATOM 1072 O O . ARG A 1 137 ? 0.343 -24.134 30.043 1.00 85.19 137 ARG A O 1
ATOM 1079 N N . ALA A 1 138 ? -0.422 -22.643 28.548 1.00 84.19 138 ALA A N 1
ATOM 1080 C CA . ALA A 1 138 ? 0.864 -21.989 28.317 1.00 84.19 138 ALA A CA 1
ATOM 1081 C C . ALA A 1 138 ? 1.250 -21.011 29.439 1.00 84.19 138 ALA A C 1
ATOM 1083 O O . ALA A 1 138 ? 2.431 -20.877 29.752 1.00 84.19 138 ALA A O 1
ATOM 1084 N N . THR A 1 139 ? 0.278 -20.317 30.036 1.00 79.25 139 THR A N 1
ATOM 1085 C CA . THR A 1 139 ? 0.505 -19.315 31.091 1.00 79.25 139 THR A CA 1
ATOM 1086 C C . THR A 1 139 ? 0.331 -19.872 32.501 1.00 79.25 139 THR A C 1
ATOM 1088 O O . THR A 1 139 ? 0.790 -19.246 33.454 1.00 79.25 139 THR A O 1
ATOM 1091 N N . GLY A 1 140 ? -0.333 -21.024 32.653 1.00 79.19 140 GLY A N 1
ATOM 1092 C CA . GLY A 1 140 ? -0.637 -21.634 33.948 1.00 79.19 140 GLY A CA 1
ATOM 1093 C C . GLY A 1 140 ? -1.636 -20.839 34.796 1.00 79.19 140 GLY A C 1
ATOM 1094 O O . GLY A 1 140 ? -1.773 -21.120 35.984 1.00 79.19 140 GLY A O 1
ATOM 1095 N N . GLN A 1 141 ? -2.311 -19.836 34.221 1.00 79.31 141 GLN A N 1
ATOM 1096 C CA . GLN A 1 141 ? -3.276 -18.981 34.915 1.00 79.31 141 GLN A CA 1
ATOM 1097 C C . GLN A 1 141 ? -4.652 -19.054 34.242 1.00 79.31 141 GLN A C 1
ATOM 1099 O O . GLN A 1 141 ? -4.709 -19.039 33.010 1.00 79.31 141 GLN A O 1
ATOM 1104 N N . PRO A 1 142 ? -5.752 -19.089 35.021 1.00 75.75 142 PRO A N 1
ATOM 1105 C CA . PRO A 1 142 ? -7.099 -19.038 34.469 1.00 75.75 142 PRO A CA 1
ATOM 1106 C C . PRO A 1 142 ? -7.355 -17.680 33.811 1.00 75.75 142 PRO A C 1
ATOM 1108 O O . PRO A 1 142 ? -6.914 -16.636 34.308 1.00 75.75 142 PRO A O 1
ATOM 1111 N N . LEU A 1 143 ? -8.072 -17.687 32.689 1.00 75.62 143 LEU A N 1
ATOM 1112 C CA . LEU A 1 143 ? -8.371 -16.456 31.968 1.00 75.62 143 LEU A CA 1
ATOM 1113 C C . LEU A 1 143 ? -9.420 -15.604 32.709 1.00 75.62 143 LEU A C 1
ATOM 1115 O O . LEU A 1 143 ? -10.351 -16.143 33.313 1.00 75.62 143 LEU A O 1
ATOM 1119 N N . PRO A 1 144 ? -9.314 -14.259 32.666 1.00 74.88 144 PRO A N 1
ATOM 1120 C CA . PRO A 1 144 ? -10.350 -13.382 33.200 1.00 74.88 144 PRO A CA 1
ATOM 1121 C C . PRO A 1 144 ? -11.681 -13.617 32.483 1.00 74.88 144 PRO A C 1
ATOM 1123 O O . PRO A 1 144 ? -11.705 -13.803 31.265 1.00 74.88 144 PRO A O 1
ATOM 1126 N N . ALA A 1 145 ? -12.793 -13.530 33.218 1.00 70.75 145 ALA A N 1
ATOM 1127 C CA . ALA A 1 145 ? -14.119 -13.658 32.623 1.00 70.75 145 ALA A CA 1
ATOM 1128 C C . ALA A 1 145 ? -14.302 -12.655 31.459 1.00 70.75 145 ALA A C 1
ATOM 1130 O O . ALA A 1 145 ? -13.905 -11.489 31.597 1.00 70.75 145 ALA A O 1
ATOM 1131 N N . PRO A 1 146 ? -14.924 -13.066 30.335 1.00 65.94 146 PRO A N 1
ATOM 1132 C CA . PRO A 1 146 ? -15.124 -12.198 29.182 1.00 65.94 146 PRO A CA 1
ATOM 1133 C C . PRO A 1 146 ? -15.863 -10.916 29.579 1.00 65.94 146 PRO A C 1
ATOM 1135 O O . PRO A 1 146 ? -17.043 -10.934 29.939 1.00 65.94 146 PRO A O 1
ATOM 1138 N N . GLN A 1 147 ? -15.183 -9.772 29.506 1.00 60.84 147 GLN A N 1
ATOM 1139 C CA . GLN A 1 147 ? -15.834 -8.484 29.718 1.00 60.84 147 GLN A CA 1
ATOM 1140 C C . GLN A 1 147 ? -16.741 -8.183 28.521 1.00 60.84 147 GLN A C 1
ATOM 1142 O O . GLN A 1 147 ? -16.272 -8.046 27.388 1.00 60.84 147 GLN A O 1
ATOM 1147 N N . LYS A 1 148 ? -18.052 -8.049 28.763 1.00 55.03 148 LYS A N 1
ATOM 1148 C CA . LYS A 1 148 ? -18.996 -7.575 27.743 1.00 55.03 148 LYS A CA 1
ATOM 1149 C C . LYS A 1 148 ? -18.573 -6.173 27.308 1.00 55.03 148 LYS A C 1
ATOM 1151 O O . LYS A 1 148 ? -18.670 -5.222 28.079 1.00 55.03 148 LYS A O 1
ATOM 1156 N N . SER A 1 149 ? -18.091 -6.046 26.075 1.00 47.22 149 SER A N 1
ATOM 1157 C CA . SER A 1 149 ? -17.730 -4.748 25.509 1.00 47.22 149 SER A CA 1
ATOM 1158 C C . SER A 1 149 ? -18.982 -3.850 25.479 1.00 47.22 149 SER A C 1
ATOM 1160 O O . SER A 1 149 ? -19.993 -4.271 24.907 1.00 47.22 149 SER A O 1
ATOM 1162 N N . PRO A 1 150 ? -18.975 -2.648 26.089 1.00 41.19 150 PRO A N 1
ATOM 1163 C CA . PRO A 1 150 ? -20.158 -1.798 26.124 1.00 41.19 150 PRO A CA 1
ATOM 1164 C C . PRO A 1 150 ? -20.522 -1.339 24.705 1.00 41.19 150 PRO A C 1
ATOM 1166 O O . PRO A 1 150 ? -19.755 -0.637 24.051 1.00 41.19 150 PRO A O 1
ATOM 1169 N N . GLY A 1 151 ? -21.710 -1.717 24.229 1.00 40.81 151 GLY A N 1
ATOM 1170 C CA . GLY A 1 151 ? -22.400 -0.979 23.167 1.00 40.81 151 GLY A CA 1
ATOM 1171 C C . GLY A 1 151 ? -22.039 -1.287 21.712 1.00 40.81 151 GLY A C 1
ATOM 1172 O O . GLY A 1 151 ? -22.291 -0.441 20.858 1.00 40.81 151 GLY A O 1
ATOM 1173 N N . ARG A 1 152 ? -21.521 -2.474 21.373 1.00 38.41 152 ARG A N 1
ATOM 1174 C CA . ARG A 1 152 ? -21.569 -2.943 19.975 1.00 38.41 152 ARG A CA 1
ATOM 1175 C C . ARG A 1 152 ? -22.731 -3.914 19.816 1.00 38.41 152 ARG A C 1
ATOM 1177 O O . ARG A 1 152 ? -22.540 -5.122 19.769 1.00 38.41 152 ARG A O 1
ATOM 1184 N N . THR A 1 153 ? -23.948 -3.376 19.769 1.00 36.06 153 THR A N 1
ATOM 1185 C CA . THR A 1 153 ? -25.076 -4.106 19.192 1.00 36.06 153 THR A CA 1
ATOM 1186 C C . THR A 1 153 ? -24.693 -4.420 17.751 1.00 36.06 153 THR A C 1
ATOM 1188 O O . THR A 1 153 ? -24.596 -3.527 16.909 1.00 36.06 153 THR A O 1
ATOM 1191 N N . VAL A 1 154 ? -24.383 -5.685 17.470 1.00 43.81 154 VAL A N 1
ATOM 1192 C CA . VAL A 1 154 ? -24.404 -6.181 16.095 1.00 43.81 154 VAL A CA 1
ATOM 1193 C C . VAL A 1 154 ? -25.825 -5.894 15.615 1.00 43.81 154 VAL A C 1
ATOM 1195 O O . VAL A 1 154 ? -26.765 -6.339 16.280 1.00 43.81 154 VAL A O 1
ATOM 1198 N N . PRO A 1 155 ? -26.038 -5.083 14.564 1.00 40.75 155 PRO A N 1
ATOM 1199 C CA . PRO A 1 155 ? -27.373 -4.913 14.025 1.00 40.75 155 PRO A CA 1
ATOM 1200 C C . PRO A 1 155 ? -27.863 -6.309 13.649 1.00 40.75 155 PRO A C 1
ATOM 1202 O O . PRO A 1 155 ? -27.319 -6.925 12.734 1.00 40.75 155 PRO A O 1
ATOM 1205 N N . SER A 1 156 ? -28.866 -6.810 14.369 1.00 39.50 156 SER A N 1
ATOM 1206 C CA . SER A 1 156 ? -29.480 -8.128 14.169 1.00 39.50 156 SER A CA 1
ATOM 1207 C C . SER A 1 156 ? -30.311 -8.187 12.872 1.00 39.50 156 SER A C 1
ATOM 1209 O O . SER A 1 156 ? -31.375 -8.790 12.827 1.00 39.50 156 SER A O 1
ATOM 1211 N N . GLY A 1 157 ? -29.846 -7.516 11.815 1.00 37.66 157 GLY A N 1
ATOM 1212 C CA . GLY A 1 157 ? -30.534 -7.340 10.539 1.00 37.66 157 GLY A CA 1
ATOM 1213 C C . GLY A 1 157 ? -29.602 -7.094 9.349 1.00 37.66 157 GLY A C 1
ATOM 1214 O O . GLY A 1 157 ? -30.073 -6.725 8.279 1.00 37.66 157 GLY A O 1
ATOM 1215 N N . ALA A 1 158 ? -28.286 -7.300 9.480 1.00 39.19 158 ALA A N 1
ATOM 1216 C CA . ALA A 1 158 ? -27.369 -7.235 8.338 1.00 39.19 158 ALA A CA 1
ATOM 1217 C C . ALA A 1 158 ? -27.349 -8.543 7.512 1.00 39.19 158 ALA A C 1
ATOM 1219 O O . ALA A 1 158 ? -26.325 -8.912 6.955 1.00 39.19 158 ALA A O 1
ATOM 1220 N N . THR A 1 159 ? -28.490 -9.226 7.382 1.00 41.59 159 THR A N 1
ATOM 1221 C CA . THR A 1 159 ? -28.737 -10.267 6.363 1.00 41.59 159 THR A CA 1
ATOM 1222 C C . THR A 1 159 ? -29.052 -9.672 4.986 1.00 41.59 159 THR A C 1
ATOM 1224 O O . THR A 1 159 ? -29.422 -10.380 4.053 1.00 41.59 159 THR A O 1
ATOM 1227 N N . GLY A 1 160 ? -28.870 -8.363 4.806 1.00 43.84 160 GLY A N 1
ATOM 1228 C CA . GLY A 1 160 ? -28.854 -7.764 3.483 1.00 43.84 160 GLY A CA 1
ATOM 1229 C C . GLY A 1 160 ? -27.562 -8.133 2.761 1.00 43.84 160 GLY A C 1
ATOM 1230 O O . GLY A 1 160 ? -26.531 -7.488 2.978 1.00 43.84 160 GLY A O 1
ATOM 1231 N N . HIS A 1 161 ? -27.627 -9.108 1.850 1.00 47.62 161 HIS A N 1
ATOM 1232 C CA . HIS A 1 161 ? -26.723 -9.186 0.701 1.00 47.62 161 HIS A CA 1
ATOM 1233 C C . HIS A 1 161 ? -26.829 -7.870 -0.083 1.00 47.62 161 HIS A C 1
ATOM 1235 O O . HIS A 1 161 ? -27.535 -7.748 -1.076 1.00 47.62 161 HIS A O 1
ATOM 1241 N N . THR A 1 162 ? -26.170 -6.826 0.410 1.00 51.12 162 THR A N 1
ATOM 1242 C CA . THR A 1 162 ? -26.001 -5.583 -0.323 1.00 51.12 162 THR A CA 1
ATOM 1243 C C . THR A 1 162 ? -25.122 -5.903 -1.520 1.00 51.12 162 THR A C 1
ATOM 1245 O O . THR A 1 162 ? -24.005 -6.399 -1.355 1.00 51.12 162 THR A O 1
ATOM 1248 N N . ASN A 1 163 ? -25.648 -5.652 -2.721 1.00 67.25 163 ASN A N 1
ATOM 1249 C CA . ASN A 1 163 ? -24.921 -5.819 -3.977 1.00 67.25 163 ASN A CA 1
ATOM 1250 C C . ASN A 1 163 ? -23.536 -5.163 -3.876 1.00 67.25 163 ASN A C 1
ATOM 1252 O O . ASN A 1 163 ? -23.395 -4.111 -3.248 1.00 67.25 163 ASN A O 1
ATOM 1256 N N . PHE A 1 164 ? -22.523 -5.759 -4.514 1.00 70.00 164 PHE A N 1
ATOM 1257 C CA . PHE A 1 164 ? -21.139 -5.258 -4.540 1.00 70.00 164 PHE A CA 1
ATOM 1258 C C . PHE A 1 164 ? -21.071 -3.738 -4.783 1.00 70.00 164 PHE A C 1
ATOM 1260 O O . PHE A 1 164 ? -20.432 -3.005 -4.027 1.00 70.00 164 PHE A O 1
ATOM 1267 N N . PHE A 1 165 ? -21.844 -3.247 -5.756 1.00 73.25 165 PHE A N 1
ATOM 1268 C CA . PHE A 1 165 ? -21.961 -1.824 -6.083 1.00 73.25 165 PHE A CA 1
ATOM 1269 C C . PHE A 1 165 ? -22.558 -0.968 -4.957 1.00 73.25 165 PHE A C 1
ATOM 1271 O O . PHE A 1 165 ? -22.152 0.176 -4.781 1.00 73.25 165 PHE A O 1
ATOM 1278 N N . GLY A 1 166 ? -23.467 -1.514 -4.146 1.00 73.25 166 GLY A N 1
ATOM 1279 C CA . GLY A 1 166 ? -24.021 -0.840 -2.971 1.00 73.25 166 GLY A CA 1
ATOM 1280 C C . GLY A 1 166 ? -22.992 -0.654 -1.855 1.00 73.25 166 GLY A C 1
ATOM 1281 O O . GLY A 1 166 ? -22.981 0.390 -1.207 1.00 73.25 166 GLY A O 1
ATOM 1282 N N . ARG A 1 167 ? -22.077 -1.616 -1.665 1.00 69.62 167 ARG A N 1
ATOM 1283 C CA . ARG A 1 167 ? -20.948 -1.485 -0.724 1.00 69.62 167 ARG A CA 1
ATOM 1284 C C . ARG A 1 167 ? -19.889 -0.519 -1.250 1.00 69.62 167 ARG A C 1
ATOM 1286 O O . ARG A 1 167 ? -19.391 0.304 -0.488 1.00 69.62 167 ARG A O 1
ATOM 1293 N N . LEU A 1 168 ? -19.608 -0.555 -2.553 1.00 75.69 168 LEU A N 1
ATOM 1294 C CA . LEU A 1 168 ? -18.687 0.383 -3.195 1.00 75.69 168 LEU A CA 1
ATOM 1295 C C . LEU A 1 168 ? -19.215 1.826 -3.119 1.00 75.69 168 LEU A C 1
ATOM 1297 O O . LEU A 1 168 ? -18.471 2.738 -2.774 1.00 75.69 168 LEU A O 1
ATOM 1301 N N . ALA A 1 169 ? -20.520 2.030 -3.325 1.00 76.38 169 ALA A N 1
ATOM 1302 C CA . ALA A 1 169 ? -21.172 3.337 -3.218 1.00 76.38 169 ALA A CA 1
ATOM 1303 C C . ALA A 1 169 ? -21.080 3.953 -1.808 1.00 76.38 169 ALA A C 1
ATOM 1305 O O . ALA A 1 169 ? -21.102 5.176 -1.668 1.00 76.38 169 ALA A O 1
ATOM 1306 N N . VAL A 1 170 ? -20.928 3.142 -0.750 1.00 75.44 170 VAL A N 1
ATOM 1307 C CA . VAL A 1 170 ? -20.690 3.647 0.615 1.00 75.44 170 VAL A CA 1
ATOM 1308 C C . VAL A 1 170 ? -19.347 4.373 0.717 1.00 75.44 170 VAL A C 1
ATOM 1310 O O . VAL A 1 170 ? -19.274 5.381 1.418 1.00 75.44 170 VAL A O 1
ATOM 1313 N N . LEU A 1 171 ? -18.319 3.936 -0.020 1.00 76.25 171 LEU A N 1
ATOM 1314 C CA . LEU A 1 171 ? -16.996 4.578 -0.030 1.00 76.25 171 LEU A CA 1
ATOM 1315 C C . LEU A 1 171 ? -17.035 5.999 -0.604 1.00 76.25 171 LEU A C 1
ATOM 1317 O O . LEU A 1 171 ? -16.205 6.830 -0.232 1.00 76.25 171 LEU A O 1
ATOM 1321 N N . PHE A 1 172 ? -18.016 6.278 -1.466 1.00 78.94 172 PHE A N 1
ATOM 1322 C CA . PHE A 1 172 ? -18.237 7.582 -2.090 1.00 78.94 172 PHE A CA 1
ATOM 1323 C C . PHE A 1 172 ? -19.227 8.470 -1.320 1.00 78.94 172 PHE A C 1
ATOM 1325 O O . PHE A 1 172 ? -19.476 9.608 -1.717 1.00 78.94 172 PHE A O 1
ATOM 1332 N N . LYS A 1 173 ? -19.782 8.001 -0.191 1.00 73.12 173 LYS A N 1
ATOM 1333 C CA . LYS A 1 173 ? -20.606 8.857 0.674 1.00 73.12 173 LYS A CA 1
ATOM 1334 C C . LYS A 1 173 ? -19.747 9.969 1.286 1.00 73.12 173 LYS A C 1
ATOM 1336 O O . LYS A 1 173 ? -18.600 9.705 1.642 1.00 73.12 173 LYS A O 1
ATOM 1341 N N . PRO A 1 174 ? -20.301 11.170 1.542 1.00 63.88 174 PRO A N 1
ATOM 1342 C CA . PRO A 1 174 ? -19.543 12.325 2.042 1.00 63.88 174 PRO A CA 1
ATOM 1343 C C . PRO A 1 174 ? -18.722 12.052 3.313 1.00 63.88 174 PRO A C 1
ATOM 1345 O O . PRO A 1 174 ? -17.702 12.688 3.544 1.00 63.88 174 PRO A O 1
ATOM 1348 N N . GLN A 1 175 ? -19.156 11.091 4.133 1.00 72.75 175 GLN A N 1
ATOM 1349 C CA . GLN A 1 175 ? -18.479 10.687 5.367 1.00 72.75 175 GLN A CA 1
ATOM 1350 C C . GLN A 1 175 ? -17.180 9.893 5.134 1.00 72.75 175 GLN A C 1
ATOM 1352 O O . GLN A 1 175 ? -16.283 9.940 5.975 1.00 72.75 175 GLN A O 1
ATOM 1357 N N . TYR A 1 176 ? -17.075 9.172 4.014 1.00 70.06 176 TYR A N 1
ATOM 1358 C CA . TYR A 1 176 ? -15.929 8.320 3.683 1.00 70.06 176 TYR A CA 1
ATOM 1359 C C . TYR A 1 176 ? -15.142 8.837 2.477 1.00 70.06 176 TYR A C 1
ATOM 1361 O O . TYR A 1 176 ? -13.941 8.601 2.426 1.00 70.06 176 TYR A O 1
ATOM 1369 N N . LEU A 1 177 ? -15.766 9.619 1.587 1.00 74.56 177 LEU A N 1
ATOM 1370 C CA . LEU A 1 177 ? -15.208 10.085 0.314 1.00 74.56 177 LEU A CA 1
ATOM 1371 C C . LEU A 1 177 ? -13.811 10.702 0.458 1.00 74.56 177 LEU A C 1
ATOM 1373 O O . LEU A 1 177 ? -12.886 10.288 -0.231 1.00 74.56 177 LEU A O 1
ATOM 1377 N N . THR A 1 178 ? -13.621 11.631 1.399 1.00 64.62 178 THR A N 1
ATOM 1378 C CA . THR A 1 178 ? -12.311 12.265 1.626 1.00 64.62 178 THR A CA 1
ATOM 1379 C C . THR A 1 178 ? -11.265 11.264 2.107 1.00 64.62 178 THR A C 1
ATOM 1381 O O . THR A 1 178 ? -10.112 11.328 1.698 1.00 64.62 178 THR A O 1
ATOM 1384 N N . THR A 1 179 ? -11.656 10.310 2.954 1.00 71.50 179 THR A N 1
ATOM 1385 C CA . THR A 1 179 ? -10.732 9.266 3.417 1.00 71.50 179 THR A CA 1
ATOM 1386 C C . THR A 1 179 ? -10.388 8.322 2.267 1.00 71.50 179 THR A C 1
ATOM 1388 O O . THR A 1 179 ? -9.217 8.016 2.080 1.00 71.50 179 THR A O 1
ATOM 1391 N N . THR A 1 180 ? -11.377 7.921 1.465 1.00 76.75 180 THR A N 1
ATOM 1392 C CA . THR A 1 180 ? -11.206 7.061 0.289 1.00 76.75 180 THR A CA 1
ATOM 1393 C C . THR A 1 180 ? -10.252 7.695 -0.720 1.00 76.75 180 THR A C 1
ATOM 1395 O O . THR A 1 180 ? -9.261 7.070 -1.076 1.00 76.75 180 THR A O 1
ATOM 1398 N N . ILE A 1 181 ? -10.488 8.952 -1.115 1.00 80.88 181 ILE A N 1
ATOM 1399 C CA . ILE A 1 181 ? -9.655 9.664 -2.098 1.00 80.88 181 ILE A CA 1
ATOM 1400 C C . ILE A 1 181 ? -8.224 9.837 -1.584 1.00 80.88 181 ILE A C 1
ATOM 1402 O O . ILE A 1 181 ? -7.280 9.564 -2.318 1.00 80.88 181 ILE A O 1
ATOM 1406 N N . VAL A 1 182 ? -8.042 10.244 -0.323 1.00 76.94 182 VAL A N 1
ATOM 1407 C CA . VAL A 1 182 ? -6.700 10.421 0.258 1.00 76.94 182 VAL A CA 1
ATOM 1408 C C . VAL A 1 182 ? -5.950 9.093 0.326 1.00 76.94 182 VAL A C 1
ATOM 1410 O O . VAL A 1 182 ? -4.776 9.038 -0.029 1.00 76.94 182 VAL A O 1
ATOM 1413 N N . VAL A 1 183 ? -6.614 8.019 0.758 1.00 76.75 183 VAL A N 1
ATOM 1414 C CA . VAL A 1 183 ? -6.006 6.684 0.814 1.00 76.75 183 VAL A CA 1
ATOM 1415 C C . VAL A 1 183 ? -5.663 6.198 -0.590 1.00 76.75 183 VAL A C 1
ATOM 1417 O O . VAL A 1 183 ? -4.564 5.695 -0.777 1.00 76.75 183 VAL A O 1
ATOM 1420 N N . TRP A 1 184 ? -6.541 6.391 -1.576 1.00 83.00 184 TRP A N 1
ATOM 1421 C CA . TRP A 1 184 ? -6.289 6.000 -2.964 1.00 83.00 184 TRP A CA 1
ATOM 1422 C C . TRP A 1 184 ? -5.139 6.779 -3.584 1.00 83.00 184 TRP A C 1
ATOM 1424 O O . TRP A 1 184 ? -4.244 6.165 -4.147 1.00 83.00 184 TRP A O 1
ATOM 1434 N N . ALA A 1 185 ? -5.116 8.104 -3.447 1.00 80.25 185 ALA A N 1
ATOM 1435 C CA . ALA A 1 185 ? -4.032 8.930 -3.967 1.00 80.25 185 ALA A CA 1
ATOM 1436 C C . ALA A 1 185 ? -2.687 8.544 -3.336 1.00 80.25 185 ALA A C 1
ATOM 1438 O O . ALA A 1 185 ? -1.688 8.394 -4.038 1.00 80.25 185 ALA A O 1
ATOM 1439 N N . LEU A 1 186 ? -2.674 8.317 -2.019 1.00 77.25 186 LEU A N 1
ATOM 1440 C CA . LEU A 1 186 ? -1.481 7.884 -1.302 1.00 77.25 186 LEU A CA 1
ATOM 1441 C C . LEU A 1 186 ? -1.043 6.482 -1.749 1.00 77.25 186 LEU A C 1
ATOM 1443 O O . LEU A 1 186 ? 0.139 6.275 -2.005 1.00 77.25 186 LEU A O 1
ATOM 1447 N N . TRP A 1 187 ? -1.977 5.540 -1.899 1.00 78.31 187 TRP A N 1
ATOM 1448 C CA . TRP A 1 187 ? -1.684 4.195 -2.399 1.00 78.31 187 TRP A CA 1
ATOM 1449 C C . TRP A 1 187 ? -1.161 4.214 -3.827 1.00 78.31 187 TRP A C 1
ATOM 1451 O O . TRP A 1 187 ? -0.147 3.578 -4.089 1.00 78.31 187 TRP A O 1
ATOM 1461 N N . ILE A 1 188 ? -1.792 4.974 -4.723 1.00 81.81 188 ILE A N 1
ATOM 1462 C CA . ILE A 1 188 ? -1.343 5.142 -6.106 1.00 81.81 188 ILE A CA 1
ATOM 1463 C C . ILE A 1 188 ? 0.080 5.691 -6.112 1.00 81.81 188 ILE A C 1
ATOM 1465 O O . ILE A 1 188 ? 0.941 5.078 -6.725 1.00 81.81 188 ILE A O 1
ATOM 1469 N N . ALA A 1 189 ? 0.361 6.776 -5.387 1.00 79.00 189 ALA A N 1
ATOM 1470 C CA . ALA A 1 189 ? 1.694 7.373 -5.355 1.00 79.00 189 ALA A CA 1
ATOM 1471 C C . ALA A 1 189 ? 2.758 6.410 -4.797 1.00 79.00 189 ALA A C 1
ATOM 1473 O O . ALA A 1 189 ? 3.813 6.230 -5.403 1.00 79.00 189 ALA A O 1
ATOM 1474 N N . VAL A 1 190 ? 2.479 5.760 -3.663 1.00 76.38 190 VAL A N 1
ATOM 1475 C CA . VAL A 1 190 ? 3.434 4.853 -3.007 1.00 76.38 190 VAL A CA 1
ATOM 1476 C C . VAL A 1 190 ? 3.692 3.617 -3.865 1.00 76.38 190 VAL A C 1
ATOM 1478 O O . VAL A 1 190 ? 4.849 3.288 -4.111 1.00 76.38 190 VAL A O 1
ATOM 1481 N N . ILE A 1 191 ? 2.640 2.954 -4.351 1.00 79.94 191 ILE A N 1
ATOM 1482 C CA . ILE A 1 191 ? 2.750 1.732 -5.159 1.00 79.94 191 ILE A CA 1
ATOM 1483 C C . ILE A 1 191 ? 3.327 2.017 -6.542 1.00 79.94 191 ILE A C 1
ATOM 1485 O O . ILE A 1 191 ? 4.157 1.238 -7.011 1.00 79.94 191 ILE A O 1
ATOM 1489 N N . PHE A 1 192 ? 2.947 3.129 -7.176 1.00 81.81 192 PHE A N 1
ATOM 1490 C CA . PHE A 1 192 ? 3.512 3.538 -8.460 1.00 81.81 192 PHE A CA 1
ATOM 1491 C C . PHE A 1 192 ? 5.021 3.721 -8.345 1.00 81.81 192 PHE A C 1
ATOM 1493 O O . PHE A 1 192 ? 5.766 3.056 -9.058 1.00 81.81 192 PHE A O 1
ATOM 1500 N N . CYS A 1 193 ? 5.482 4.546 -7.400 1.00 78.50 193 CYS A N 1
ATOM 1501 C CA . CYS A 1 193 ? 6.911 4.750 -7.195 1.00 78.50 193 CYS A CA 1
ATOM 1502 C C . CYS A 1 193 ? 7.614 3.427 -6.831 1.00 78.50 193 CYS A C 1
ATOM 1504 O O . CYS A 1 193 ? 8.745 3.195 -7.251 1.00 78.50 193 CYS A O 1
ATOM 1506 N N . TYR A 1 194 ? 6.952 2.560 -6.052 1.00 78.50 194 TYR A N 1
ATOM 1507 C CA . TYR A 1 194 ? 7.540 1.323 -5.535 1.00 78.50 194 TYR A CA 1
ATOM 1508 C C . TYR A 1 194 ? 7.838 0.351 -6.666 1.00 78.50 194 TYR A C 1
ATOM 1510 O O . TYR A 1 194 ? 8.969 -0.110 -6.805 1.00 78.50 194 TYR A O 1
ATOM 1518 N N . TYR A 1 195 ? 6.839 0.079 -7.507 1.00 79.38 195 TYR A N 1
ATOM 1519 C CA . TYR A 1 195 ? 7.000 -0.838 -8.628 1.00 79.38 195 TYR A CA 1
ATOM 1520 C C . TYR A 1 195 ? 7.766 -0.216 -9.793 1.00 79.38 195 TYR A C 1
ATOM 1522 O O . TYR A 1 195 ? 8.557 -0.930 -10.404 1.00 79.38 195 TYR A O 1
ATOM 1530 N N . ALA A 1 196 ? 7.607 1.086 -10.072 1.00 77.88 196 ALA A N 1
ATOM 1531 C CA . ALA A 1 196 ? 8.404 1.771 -11.094 1.00 77.88 196 ALA A CA 1
ATOM 1532 C C . ALA A 1 196 ? 9.901 1.646 -10.794 1.00 77.88 196 ALA A C 1
ATOM 1534 O O . ALA A 1 196 ? 10.698 1.378 -11.688 1.00 77.88 196 ALA A O 1
ATOM 1535 N N . PHE A 1 197 ? 10.280 1.766 -9.520 1.00 77.06 197 PHE A N 1
ATOM 1536 C CA . PHE A 1 197 ? 11.652 1.535 -9.110 1.00 77.06 197 PHE A CA 1
ATOM 1537 C C . PHE A 1 197 ? 11.996 0.039 -9.139 1.00 77.06 197 PHE A C 1
ATOM 1539 O O . PHE A 1 197 ? 12.852 -0.378 -9.912 1.00 77.06 197 PHE A O 1
ATOM 1546 N N . LEU A 1 198 ? 11.300 -0.806 -8.370 1.00 72.75 198 LEU A N 1
ATOM 1547 C CA . LEU A 1 198 ? 11.692 -2.208 -8.173 1.00 72.75 198 LEU A CA 1
ATOM 1548 C C . LEU A 1 198 ? 11.727 -3.062 -9.438 1.00 72.75 198 LEU A C 1
ATOM 1550 O O . LEU A 1 198 ? 12.607 -3.913 -9.558 1.00 72.75 198 LEU A O 1
ATOM 1554 N N . VAL A 1 199 ? 10.784 -2.858 -10.359 1.00 76.25 199 VAL A N 1
ATOM 1555 C CA . VAL A 1 199 ? 10.717 -3.632 -11.606 1.00 76.25 199 VAL A CA 1
ATOM 1556 C C . VAL A 1 199 ? 11.864 -3.248 -12.535 1.00 76.25 199 VAL A C 1
ATOM 1558 O O . VAL A 1 199 ? 12.409 -4.110 -13.223 1.00 76.25 199 VAL A O 1
ATOM 1561 N N . TRP A 1 200 ? 12.256 -1.974 -12.538 1.00 71.81 200 TRP A N 1
ATOM 1562 C CA . TRP A 1 200 ? 13.259 -1.462 -13.462 1.00 71.81 200 TRP A CA 1
ATOM 1563 C C . TRP A 1 200 ? 14.669 -1.372 -12.884 1.00 71.81 200 TRP A C 1
ATOM 1565 O O . TRP A 1 200 ? 15.587 -1.157 -13.669 1.00 71.81 200 TRP A O 1
ATOM 1575 N N . ILE A 1 201 ? 14.894 -1.590 -11.579 1.00 71.12 201 ILE A N 1
ATOM 1576 C CA . ILE A 1 201 ? 16.245 -1.594 -10.977 1.00 71.12 201 ILE A CA 1
ATOM 1577 C C . ILE A 1 201 ? 17.225 -2.451 -11.796 1.00 71.12 201 ILE A C 1
ATOM 1579 O O . ILE A 1 201 ? 18.244 -1.908 -12.227 1.00 71.12 201 ILE A O 1
ATOM 1583 N N . PRO A 1 202 ? 16.962 -3.746 -12.082 1.00 68.06 202 PRO A N 1
ATOM 1584 C CA . PRO A 1 202 ? 17.956 -4.573 -12.760 1.00 68.06 202 PRO A CA 1
ATOM 1585 C C . PRO A 1 202 ? 18.205 -4.111 -14.198 1.00 68.06 202 PRO A C 1
ATOM 1587 O O . PRO A 1 202 ? 19.352 -4.073 -14.632 1.00 68.06 202 PRO A O 1
ATOM 1590 N N . SER A 1 203 ? 17.157 -3.708 -14.925 1.00 69.06 203 SER A N 1
ATOM 1591 C CA . SER A 1 203 ? 17.269 -3.224 -16.306 1.00 69.06 203 SER A CA 1
ATOM 1592 C C . SER A 1 203 ? 17.944 -1.857 -16.406 1.00 69.06 203 SER A C 1
ATOM 1594 O O . SER A 1 203 ? 18.734 -1.647 -17.317 1.00 69.06 203 SER A O 1
ATOM 1596 N N . LEU A 1 204 ? 17.679 -0.943 -15.468 1.00 69.25 204 LEU A N 1
ATOM 1597 C CA . LEU A 1 204 ? 18.314 0.377 -15.405 1.00 69.25 204 LEU A CA 1
ATOM 1598 C C . LEU A 1 204 ? 19.800 0.252 -15.071 1.00 69.25 204 LEU A C 1
ATOM 1600 O O . LEU A 1 204 ? 20.621 0.954 -15.657 1.00 69.25 204 LEU A O 1
ATOM 1604 N N . LEU A 1 205 ? 20.155 -0.669 -14.171 1.00 68.56 205 LEU A N 1
ATOM 1605 C CA . LEU A 1 205 ? 21.551 -0.985 -13.880 1.00 68.56 205 LEU A CA 1
ATOM 1606 C C . LEU A 1 205 ? 22.235 -1.603 -15.110 1.00 68.56 205 LEU A C 1
ATOM 1608 O O . LEU A 1 205 ? 23.301 -1.145 -15.511 1.00 68.56 205 LEU A O 1
ATOM 1612 N N . VAL A 1 206 ? 21.603 -2.567 -15.785 1.00 69.94 206 VAL A N 1
ATOM 1613 C CA . VAL A 1 206 ? 22.169 -3.138 -17.021 1.00 69.94 206 VAL A CA 1
ATOM 1614 C C . VAL A 1 206 ? 22.334 -2.082 -18.120 1.00 69.94 206 VAL A C 1
ATOM 1616 O O . VAL A 1 206 ? 23.384 -2.026 -18.754 1.00 69.94 206 VAL A O 1
ATOM 1619 N N . ALA A 1 207 ? 21.354 -1.193 -18.309 1.00 68.12 207 ALA A N 1
ATOM 1620 C CA . ALA A 1 207 ? 21.421 -0.108 -19.291 1.00 68.12 207 ALA A CA 1
ATOM 1621 C C . ALA A 1 207 ? 22.546 0.903 -19.005 1.00 68.12 207 ALA A C 1
ATOM 1623 O O . ALA A 1 207 ? 23.091 1.492 -19.935 1.00 68.12 207 ALA A O 1
ATOM 1624 N N . LYS A 1 208 ? 22.937 1.074 -17.736 1.00 66.25 208 LYS A N 1
ATOM 1625 C CA . LYS A 1 208 ? 24.113 1.863 -17.332 1.00 66.25 208 LYS A CA 1
ATOM 1626 C C . LYS A 1 208 ? 25.453 1.132 -17.533 1.00 66.25 208 LYS A C 1
ATOM 1628 O O . LYS A 1 208 ? 26.492 1.687 -17.196 1.00 66.25 208 LYS A O 1
ATOM 1633 N N . GLY A 1 209 ? 25.446 -0.083 -18.084 1.00 65.69 209 GLY A N 1
ATOM 1634 C CA . GLY A 1 209 ? 26.650 -0.866 -18.378 1.00 65.69 209 GLY A CA 1
ATOM 1635 C C . GLY A 1 209 ? 27.013 -1.909 -17.317 1.00 65.69 209 GLY A C 1
ATOM 1636 O O . GLY A 1 209 ? 28.062 -2.543 -17.432 1.00 65.69 209 GLY A O 1
ATOM 1637 N N . PHE A 1 210 ? 26.172 -2.132 -16.297 1.00 68.50 210 PHE A N 1
ATOM 1638 C CA . PHE A 1 210 ? 26.405 -3.199 -15.319 1.00 68.50 210 PHE A CA 1
ATOM 1639 C C . PHE A 1 210 ? 26.085 -4.579 -15.903 1.00 68.50 210 PHE A C 1
ATOM 1641 O O . PHE A 1 210 ? 25.103 -4.774 -16.616 1.00 68.50 210 PHE A O 1
ATOM 1648 N N . THR A 1 211 ? 26.892 -5.585 -15.565 1.00 69.12 211 THR A N 1
ATOM 1649 C CA . THR A 1 211 ? 26.586 -6.970 -15.939 1.00 69.12 211 THR A CA 1
ATOM 1650 C C . THR A 1 211 ? 25.346 -7.469 -15.195 1.00 69.12 211 THR A C 1
ATOM 1652 O O . THR A 1 211 ? 25.110 -7.104 -14.042 1.00 69.12 211 THR A O 1
ATOM 1655 N N . VAL A 1 212 ? 24.575 -8.361 -15.825 1.00 62.84 212 VAL A N 1
ATOM 1656 C CA . VAL A 1 212 ? 23.347 -8.944 -15.248 1.00 62.84 212 VAL A CA 1
ATOM 1657 C C . VAL A 1 212 ? 23.600 -9.535 -13.853 1.00 62.84 212 VAL A C 1
ATOM 1659 O O . VAL A 1 212 ? 22.824 -9.310 -12.926 1.00 62.84 212 VAL A O 1
ATOM 1662 N N . THR A 1 213 ? 24.728 -10.224 -13.672 1.00 64.19 213 THR A N 1
ATOM 1663 C CA . THR A 1 213 ? 25.141 -10.809 -12.389 1.00 64.19 213 THR A CA 1
ATOM 1664 C C . THR A 1 213 ? 25.380 -9.748 -11.308 1.00 64.19 213 THR A C 1
ATOM 1666 O O . THR A 1 213 ? 24.939 -9.932 -10.175 1.00 64.19 213 THR A O 1
ATOM 1669 N N . ARG A 1 214 ? 26.009 -8.607 -11.640 1.00 68.81 214 ARG A N 1
ATOM 1670 C CA . ARG A 1 214 ? 26.197 -7.494 -10.688 1.00 68.81 214 ARG A CA 1
ATOM 1671 C C . ARG A 1 214 ? 24.874 -6.816 -10.329 1.00 68.81 214 ARG A C 1
ATOM 1673 O O . ARG A 1 214 ? 24.670 -6.477 -9.165 1.00 68.81 214 ARG A O 1
ATOM 1680 N N . SER A 1 215 ? 23.954 -6.685 -11.282 1.00 71.06 215 SER A N 1
ATOM 1681 C CA . SER A 1 215 ? 22.623 -6.113 -11.043 1.00 71.06 215 SER A CA 1
ATOM 1682 C C . SER A 1 215 ? 21.811 -6.919 -10.025 1.00 71.06 215 SER A C 1
ATOM 1684 O O . SER A 1 215 ? 21.152 -6.336 -9.161 1.00 71.06 215 SER A O 1
ATOM 1686 N N . PHE A 1 216 ? 21.894 -8.253 -10.062 1.00 71.31 216 PHE A N 1
ATOM 1687 C CA . PHE A 1 216 ? 21.270 -9.106 -9.046 1.00 71.31 216 PHE A CA 1
ATOM 1688 C C . PHE A 1 216 ? 21.922 -8.944 -7.665 1.00 71.31 216 PHE A C 1
ATOM 1690 O O . PHE A 1 216 ? 21.199 -8.821 -6.677 1.00 71.31 216 PHE A O 1
ATOM 1697 N N . SER A 1 217 ? 23.254 -8.848 -7.581 1.00 75.88 217 SER A N 1
ATOM 1698 C CA . SER A 1 217 ? 23.950 -8.576 -6.312 1.00 75.88 217 SER A CA 1
ATOM 1699 C C . SER A 1 217 ? 23.525 -7.242 -5.686 1.00 75.88 217 SER A C 1
ATOM 1701 O O . SER A 1 217 ? 23.265 -7.175 -4.485 1.00 75.88 217 SER A O 1
ATOM 1703 N N . PHE A 1 218 ? 23.378 -6.187 -6.492 1.00 78.50 218 PHE A N 1
ATOM 1704 C CA . PHE A 1 218 ? 22.861 -4.896 -6.024 1.00 78.50 218 PHE A CA 1
ATOM 1705 C C . PHE A 1 218 ? 21.395 -4.983 -5.597 1.00 78.50 218 PHE A C 1
ATOM 1707 O O . PHE A 1 218 ? 21.015 -4.416 -4.574 1.00 78.50 218 PHE A O 1
ATOM 1714 N N . THR A 1 219 ? 20.584 -5.759 -6.315 1.00 81.06 219 THR A N 1
ATOM 1715 C CA . THR A 1 219 ? 19.180 -5.998 -5.957 1.00 81.06 219 THR A CA 1
ATOM 1716 C C . THR A 1 219 ? 19.049 -6.659 -4.580 1.00 81.06 219 THR A C 1
ATOM 1718 O O . THR A 1 219 ? 18.197 -6.252 -3.793 1.00 81.06 219 THR A O 1
ATOM 1721 N N . ILE A 1 220 ? 19.933 -7.605 -4.230 1.00 85.31 220 ILE A N 1
ATOM 1722 C CA . ILE A 1 220 ? 19.961 -8.225 -2.893 1.00 85.31 220 ILE A CA 1
ATOM 1723 C C . ILE A 1 220 ? 20.198 -7.168 -1.805 1.00 85.31 220 ILE A C 1
ATOM 1725 O O . ILE A 1 220 ? 19.460 -7.136 -0.821 1.00 85.31 220 ILE A O 1
ATOM 1729 N N . LEU A 1 221 ? 21.176 -6.273 -1.985 1.00 86.00 221 LEU A N 1
ATOM 1730 C CA . LEU A 1 221 ? 21.464 -5.198 -1.024 1.00 86.00 221 LEU A CA 1
ATOM 1731 C C . LEU A 1 221 ? 20.280 -4.232 -0.871 1.00 86.00 221 LEU A C 1
ATOM 1733 O O . LEU A 1 221 ? 19.911 -3.856 0.243 1.00 86.00 221 LEU A O 1
ATOM 1737 N N . ILE A 1 222 ? 19.635 -3.880 -1.984 1.00 86.06 222 ILE A N 1
ATOM 1738 C CA . ILE A 1 222 ? 18.457 -3.005 -2.002 1.00 86.06 222 ILE A CA 1
ATOM 1739 C C . ILE A 1 222 ? 17.263 -3.658 -1.291 1.00 86.06 222 ILE A C 1
ATOM 1741 O O . ILE A 1 222 ? 16.515 -2.977 -0.583 1.00 86.06 222 ILE A O 1
ATOM 1745 N N . TYR A 1 223 ? 17.076 -4.969 -1.445 1.00 87.44 223 TYR A N 1
ATOM 1746 C CA . TYR A 1 223 ? 16.008 -5.711 -0.772 1.00 87.44 223 TYR A CA 1
ATOM 1747 C C . TYR A 1 223 ? 16.303 -5.918 0.714 1.00 87.44 223 TYR A C 1
ATOM 1749 O O . TYR A 1 223 ? 15.401 -5.799 1.542 1.00 87.44 223 TYR A O 1
ATOM 1757 N N . LEU A 1 224 ? 17.571 -6.123 1.081 1.00 89.62 224 LEU A N 1
ATOM 1758 C CA . LEU A 1 224 ? 17.992 -6.160 2.481 1.00 89.62 224 LEU A CA 1
ATOM 1759 C C . LEU A 1 224 ? 17.691 -4.843 3.197 1.00 89.62 224 LEU A C 1
ATOM 1761 O O . LEU A 1 224 ? 17.284 -4.882 4.353 1.00 89.62 224 LEU A O 1
ATOM 1765 N N . ALA A 1 225 ? 17.796 -3.697 2.516 1.00 89.25 225 ALA A N 1
ATOM 1766 C CA . ALA A 1 225 ? 17.437 -2.391 3.075 1.00 89.25 225 ALA A CA 1
ATOM 1767 C C . ALA A 1 225 ? 15.929 -2.232 3.376 1.00 89.25 225 ALA A C 1
ATOM 1769 O O . ALA A 1 225 ? 15.549 -1.394 4.198 1.00 89.25 225 ALA A O 1
ATOM 1770 N N . GLN A 1 226 ? 15.056 -3.061 2.789 1.00 86.75 226 GLN A N 1
ATOM 1771 C CA . GLN A 1 226 ? 13.616 -3.040 3.082 1.00 86.75 226 GLN A CA 1
ATOM 1772 C C . GLN A 1 226 ? 13.313 -3.534 4.496 1.00 86.75 226 GLN A C 1
ATOM 1774 O O . GLN A 1 226 ? 12.420 -3.006 5.156 1.00 86.75 226 GLN A O 1
ATOM 1779 N N . ILE A 1 227 ? 14.056 -4.542 4.967 1.00 86.06 227 ILE A N 1
ATOM 1780 C CA . ILE A 1 227 ? 13.886 -5.153 6.292 1.00 86.06 227 ILE A CA 1
ATOM 1781 C C . ILE A 1 227 ? 13.993 -4.091 7.398 1.00 86.06 227 ILE A C 1
ATOM 1783 O O . ILE A 1 227 ? 12.999 -3.876 8.099 1.00 86.06 227 ILE A O 1
ATOM 1787 N N . PRO A 1 228 ? 15.123 -3.367 7.559 1.00 87.06 228 PRO A N 1
ATOM 1788 C CA . PRO A 1 228 ? 15.206 -2.321 8.561 1.00 87.06 228 PRO A CA 1
ATOM 1789 C C . PRO A 1 228 ? 14.171 -1.228 8.300 1.00 87.06 228 PRO A C 1
ATOM 1791 O O . PRO A 1 228 ? 13.645 -0.711 9.277 1.00 87.06 228 PRO A O 1
ATOM 1794 N N . GLY A 1 229 ? 13.798 -0.927 7.049 1.00 83.19 229 GLY A N 1
ATOM 1795 C CA . GLY A 1 229 ? 12.734 0.031 6.714 1.00 83.19 229 GLY A CA 1
ATOM 1796 C C . GLY A 1 229 ? 11.398 -0.281 7.395 1.00 83.19 229 GLY A C 1
ATOM 1797 O O . GLY A 1 229 ? 10.855 0.571 8.098 1.00 83.19 229 GLY A O 1
ATOM 1798 N N . TYR A 1 230 ? 10.909 -1.520 7.277 1.00 78.62 230 TYR A N 1
ATOM 1799 C CA . TYR A 1 230 ? 9.661 -1.949 7.921 1.00 78.62 230 TYR A CA 1
ATOM 1800 C C . TYR A 1 230 ? 9.738 -1.922 9.448 1.00 78.62 230 TYR A C 1
ATOM 1802 O O . TYR A 1 230 ? 8.853 -1.365 10.102 1.00 78.62 230 TYR A O 1
ATOM 1810 N N . TYR A 1 231 ? 10.785 -2.511 10.034 1.00 80.25 231 TYR A N 1
ATOM 1811 C CA . TYR A 1 231 ? 10.884 -2.632 11.492 1.00 80.25 231 TYR A CA 1
ATOM 1812 C C . TYR A 1 231 ? 11.145 -1.285 12.176 1.00 80.25 231 TYR A C 1
ATOM 1814 O O . TYR A 1 231 ? 10.542 -0.996 13.212 1.00 80.25 231 TYR A O 1
ATOM 1822 N N . SER A 1 232 ? 11.992 -0.434 11.590 1.00 83.69 232 SER A N 1
ATOM 1823 C CA . SER A 1 232 ? 12.252 0.909 12.121 1.00 83.69 232 SER A CA 1
ATOM 1824 C C . SER A 1 232 ? 11.020 1.809 12.015 1.00 83.69 232 SER A C 1
ATOM 1826 O O . SER A 1 232 ? 10.710 2.512 12.975 1.00 83.69 232 SER A O 1
ATOM 1828 N N . ALA A 1 233 ? 10.246 1.717 10.928 1.00 77.69 233 ALA A N 1
ATOM 1829 C CA . ALA A 1 233 ? 8.998 2.459 10.795 1.00 77.69 233 ALA A CA 1
ATOM 1830 C C . ALA A 1 233 ? 7.918 1.950 11.760 1.00 77.69 233 ALA A C 1
ATOM 1832 O O . ALA A 1 233 ? 7.225 2.752 12.385 1.00 77.69 233 ALA A O 1
ATOM 1833 N N . ALA A 1 234 ? 7.801 0.632 11.948 1.00 71.06 234 ALA A N 1
ATOM 1834 C CA . ALA A 1 234 ? 6.898 0.053 12.942 1.00 71.06 234 ALA A CA 1
ATOM 1835 C C . ALA A 1 234 ? 7.225 0.548 14.362 1.00 71.06 234 ALA A C 1
ATOM 1837 O O . ALA A 1 234 ? 6.321 0.916 15.105 1.00 71.06 234 ALA A O 1
ATOM 1838 N N . TYR A 1 235 ? 8.509 0.635 14.711 1.00 72.81 235 TYR A N 1
ATOM 1839 C CA . TYR A 1 235 ? 8.956 1.192 15.987 1.00 72.81 235 TYR A CA 1
ATOM 1840 C C . TYR A 1 235 ? 8.698 2.704 16.106 1.00 72.81 235 TYR A C 1
ATOM 1842 O O . TYR A 1 235 ? 8.219 3.183 17.135 1.00 72.81 235 TYR A O 1
ATOM 1850 N N . LEU A 1 236 ? 8.987 3.470 15.051 1.00 73.94 236 LEU A N 1
ATOM 1851 C CA . LEU A 1 236 ? 8.775 4.919 15.025 1.00 73.94 236 LEU A CA 1
ATOM 1852 C C . LEU A 1 236 ? 7.290 5.290 15.067 1.00 73.94 236 LEU A C 1
ATOM 1854 O O . LEU A 1 236 ? 6.940 6.295 15.680 1.00 73.94 236 LEU A O 1
ATOM 1858 N N . ASN A 1 237 ? 6.406 4.467 14.496 1.00 68.44 237 ASN A N 1
ATOM 1859 C CA . ASN A 1 237 ? 4.957 4.657 14.590 1.00 68.44 237 ASN A CA 1
ATOM 1860 C C . ASN A 1 237 ? 4.472 4.761 16.040 1.00 68.44 237 ASN A C 1
ATOM 1862 O O . ASN A 1 237 ? 3.618 5.604 16.320 1.00 68.44 237 ASN A O 1
ATOM 1866 N N . ASP A 1 238 ? 5.033 3.950 16.939 1.00 65.88 238 ASP A N 1
ATOM 1867 C CA . ASP A 1 238 ? 4.677 3.945 18.360 1.00 65.88 238 ASP A CA 1
ATOM 1868 C C . ASP A 1 238 ? 5.327 5.112 19.128 1.00 65.88 238 ASP A C 1
ATOM 1870 O O . ASP A 1 238 ? 4.784 5.560 20.136 1.00 65.88 238 ASP A O 1
ATOM 1874 N N . LYS A 1 239 ? 6.471 5.632 18.654 1.00 68.94 239 LYS A N 1
ATOM 1875 C CA . LYS A 1 239 ? 7.223 6.714 19.317 1.00 68.94 239 LYS A CA 1
ATOM 1876 C C . LYS A 1 239 ? 6.815 8.124 18.903 1.00 68.94 239 LYS A C 1
ATOM 1878 O O . LYS A 1 239 ? 6.524 8.953 19.757 1.00 68.94 239 LYS A O 1
ATOM 1883 N N . ILE A 1 240 ? 6.878 8.417 17.606 1.00 71.50 240 ILE A N 1
ATOM 1884 C CA . ILE A 1 240 ? 6.665 9.768 17.056 1.00 71.50 240 ILE A CA 1
ATOM 1885 C C . ILE A 1 240 ? 5.292 9.918 16.405 1.00 71.50 240 ILE A C 1
ATOM 1887 O O . ILE A 1 240 ? 4.922 11.000 15.957 1.00 71.50 240 ILE A O 1
ATOM 1891 N N . GLY A 1 241 ? 4.510 8.842 16.377 1.00 64.31 241 GLY A N 1
ATOM 1892 C CA . GLY A 1 241 ? 3.193 8.835 15.783 1.00 64.31 241 GLY A CA 1
ATOM 1893 C C . GLY A 1 241 ? 3.233 8.606 14.277 1.00 64.31 241 GLY A C 1
ATOM 1894 O O . GLY A 1 241 ? 4.091 9.069 13.525 1.00 64.31 241 GLY A O 1
ATOM 1895 N N . ARG A 1 242 ? 2.203 7.900 13.834 1.00 65.81 242 ARG A N 1
ATOM 1896 C CA . ARG A 1 242 ? 2.068 7.330 12.501 1.00 65.81 242 ARG A CA 1
ATOM 1897 C C . ARG A 1 242 ? 2.150 8.352 11.350 1.00 65.81 242 ARG A C 1
ATOM 1899 O O . ARG A 1 242 ? 2.797 8.091 10.343 1.00 65.81 242 ARG A O 1
ATOM 1906 N N . LYS A 1 243 ? 1.588 9.560 11.530 1.00 69.19 243 LYS A N 1
ATOM 1907 C CA . LYS A 1 243 ? 1.718 10.679 10.568 1.00 69.19 243 LYS A CA 1
ATOM 1908 C C . LYS A 1 243 ? 3.181 11.006 10.276 1.00 69.19 243 LYS A C 1
ATOM 1910 O O . LYS A 1 243 ? 3.571 11.123 9.118 1.00 69.19 243 LYS A O 1
ATOM 1915 N N . TYR A 1 244 ? 3.950 11.236 11.336 1.00 73.50 244 TYR A N 1
ATOM 1916 C CA . TYR A 1 244 ? 5.303 11.760 11.230 1.00 73.50 244 TYR A CA 1
ATOM 1917 C C . TYR A 1 244 ? 6.242 10.695 10.687 1.00 73.50 244 TYR A C 1
ATOM 1919 O O . TYR A 1 244 ? 7.062 11.012 9.834 1.00 73.50 244 TYR A O 1
ATOM 1927 N N . THR A 1 245 ? 6.039 9.430 11.064 1.00 78.19 245 THR A N 1
ATOM 1928 C CA . THR A 1 245 ? 6.749 8.307 10.447 1.00 78.19 245 THR A CA 1
ATOM 1929 C C . THR A 1 245 ? 6.527 8.274 8.933 1.00 78.19 245 THR A C 1
ATOM 1931 O O . THR A 1 245 ? 7.501 8.270 8.194 1.00 78.19 245 THR A O 1
ATOM 1934 N N . ILE A 1 246 ? 5.287 8.358 8.428 1.00 80.12 246 ILE A N 1
ATOM 1935 C CA . ILE A 1 246 ? 5.057 8.403 6.968 1.00 80.12 246 ILE A CA 1
ATOM 1936 C C . ILE A 1 246 ? 5.830 9.551 6.310 1.00 80.12 246 ILE A C 1
ATOM 1938 O O . ILE A 1 246 ? 6.489 9.344 5.296 1.00 80.12 246 ILE A O 1
ATOM 1942 N N . VAL A 1 247 ? 5.734 10.762 6.868 1.00 83.06 247 VAL A N 1
ATOM 1943 C CA . VAL A 1 247 ? 6.359 11.955 6.279 1.00 83.06 247 VAL A CA 1
ATOM 1944 C C . VAL A 1 247 ? 7.879 11.825 6.265 1.00 83.06 247 VAL A C 1
ATOM 1946 O O . VAL A 1 247 ? 8.490 12.077 5.234 1.00 83.06 247 VAL A O 1
ATOM 1949 N N . VAL A 1 248 ? 8.491 11.381 7.366 1.00 85.81 248 VAL A N 1
ATOM 1950 C CA . VAL A 1 248 ? 9.945 11.181 7.458 1.00 85.81 248 VAL A CA 1
ATOM 1951 C C . VAL A 1 248 ? 10.417 10.169 6.417 1.00 85.81 248 VAL A C 1
ATOM 1953 O O . VAL A 1 248 ? 11.362 10.445 5.685 1.00 85.81 248 VAL A O 1
ATOM 1956 N N . TYR A 1 249 ? 9.739 9.030 6.289 1.00 88.00 249 TYR A N 1
ATOM 1957 C CA . TYR A 1 249 ? 10.137 7.996 5.334 1.00 88.00 249 TYR A CA 1
ATOM 1958 C C . TYR A 1 249 ? 9.868 8.391 3.877 1.00 88.00 249 TYR A C 1
ATOM 1960 O O . TYR A 1 249 ? 10.674 8.066 3.005 1.00 88.00 249 TYR A O 1
ATOM 1968 N N . MET A 1 250 ? 8.799 9.151 3.606 1.00 86.06 250 MET A N 1
ATOM 1969 C CA . MET A 1 250 ? 8.576 9.753 2.287 1.00 86.06 250 MET A CA 1
ATOM 1970 C C . MET A 1 250 ? 9.653 10.784 1.941 1.00 86.06 250 MET A C 1
ATOM 1972 O O . MET A 1 250 ? 10.105 10.818 0.802 1.00 86.06 250 MET A O 1
ATOM 1976 N N . LEU A 1 251 ? 10.096 11.597 2.903 1.00 87.94 251 LEU A N 1
ATOM 1977 C CA . LEU A 1 251 ? 11.190 12.547 2.694 1.00 87.94 251 LEU A CA 1
ATOM 1978 C C . LEU A 1 251 ? 12.510 11.823 2.421 1.00 87.94 251 LEU A C 1
ATOM 1980 O O . LEU A 1 251 ? 13.205 12.188 1.480 1.00 87.94 251 LEU A O 1
ATOM 1984 N N . VAL A 1 252 ? 12.823 10.765 3.175 1.00 90.31 252 VAL A N 1
ATOM 1985 C CA . VAL A 1 252 ? 14.004 9.922 2.920 1.00 90.31 252 VAL A CA 1
ATOM 1986 C C . VAL A 1 252 ? 13.944 9.313 1.518 1.00 90.31 252 VAL A C 1
ATOM 1988 O O . VAL A 1 252 ? 14.919 9.410 0.777 1.00 90.31 252 VAL A O 1
ATOM 1991 N N . ALA A 1 253 ? 12.797 8.753 1.120 1.00 88.56 253 ALA A N 1
ATOM 1992 C CA . ALA A 1 253 ? 12.603 8.216 -0.225 1.00 88.56 253 ALA A CA 1
ATOM 1993 C C . ALA A 1 253 ? 12.763 9.301 -1.305 1.00 88.56 253 ALA A C 1
ATOM 1995 O O . ALA A 1 253 ? 13.459 9.089 -2.291 1.00 88.56 253 ALA A O 1
ATOM 1996 N N . CYS A 1 254 ? 12.175 10.481 -1.106 1.00 87.25 254 CYS A N 1
ATOM 1997 C CA . CYS A 1 254 ? 12.264 11.598 -2.045 1.00 87.25 254 CYS A CA 1
ATOM 1998 C C . CYS A 1 254 ? 13.709 12.089 -2.217 1.00 87.25 254 CYS A C 1
ATOM 2000 O O . CYS A 1 254 ? 14.194 12.199 -3.340 1.00 87.25 254 CYS A O 1
ATOM 2002 N N . LEU A 1 255 ? 14.429 12.315 -1.114 1.00 89.75 255 LEU A N 1
ATOM 2003 C CA . LEU A 1 255 ? 15.831 12.741 -1.146 1.00 89.75 255 LEU A CA 1
ATOM 2004 C C . LEU A 1 255 ? 16.730 11.687 -1.801 1.00 89.75 255 LEU A C 1
ATOM 2006 O O . LEU A 1 255 ? 17.612 12.032 -2.582 1.00 89.75 255 LEU A O 1
ATOM 2010 N N . ALA A 1 256 ? 16.481 10.404 -1.534 1.00 88.81 256 ALA A N 1
ATOM 2011 C CA . ALA A 1 256 ? 17.211 9.314 -2.167 1.00 88.81 256 ALA A CA 1
ATOM 2012 C C . ALA A 1 256 ? 16.937 9.226 -3.678 1.00 88.81 256 ALA A C 1
ATOM 2014 O O . ALA A 1 256 ? 17.868 9.053 -4.463 1.00 88.81 256 ALA A O 1
ATOM 2015 N N . ALA A 1 257 ? 15.681 9.413 -4.098 1.00 85.94 257 ALA A N 1
ATOM 2016 C CA . ALA A 1 257 ? 15.306 9.463 -5.509 1.00 85.94 257 ALA A CA 1
ATOM 2017 C C . ALA A 1 257 ? 15.926 10.668 -6.232 1.00 85.94 257 ALA A C 1
ATOM 2019 O O . ALA A 1 257 ? 16.378 10.521 -7.362 1.00 85.94 257 ALA A O 1
ATOM 2020 N N . LEU A 1 258 ? 15.991 11.837 -5.584 1.00 88.00 258 LEU A N 1
ATOM 2021 C CA . LEU A 1 258 ? 16.645 13.031 -6.130 1.00 88.00 258 LEU A CA 1
ATOM 2022 C C . LEU A 1 258 ? 18.170 12.900 -6.193 1.00 88.00 258 LEU A C 1
ATOM 2024 O O . LEU A 1 258 ? 18.777 13.529 -7.050 1.00 88.00 258 LEU A O 1
ATOM 2028 N N . GLY A 1 259 ? 18.789 12.103 -5.318 1.00 83.38 259 GLY A N 1
ATOM 2029 C CA . GLY A 1 259 ? 20.230 11.829 -5.342 1.00 83.38 259 GLY A CA 1
ATOM 2030 C C . GLY A 1 259 ? 20.657 10.848 -6.440 1.00 83.38 259 GLY A C 1
ATOM 2031 O O . GLY A 1 259 ? 21.761 10.953 -6.968 1.00 83.38 259 GLY A O 1
ATOM 2032 N N . LEU A 1 260 ? 19.769 9.932 -6.842 1.00 82.00 260 LEU A N 1
ATOM 2033 C CA . LEU A 1 260 ? 20.060 8.867 -7.810 1.00 82.00 260 LEU A CA 1
ATOM 2034 C C . LEU A 1 260 ? 20.551 9.359 -9.198 1.00 82.00 260 LEU A C 1
ATOM 2036 O O . LEU A 1 260 ? 21.451 8.724 -9.753 1.00 82.00 260 LEU A O 1
ATOM 2040 N N . PRO A 1 261 ? 20.027 10.460 -9.782 1.00 82.62 261 PRO A N 1
ATOM 2041 C CA . PRO A 1 261 ? 20.528 11.021 -11.039 1.00 82.62 261 PRO A CA 1
ATOM 2042 C C . PRO A 1 261 ? 21.952 11.577 -10.949 1.00 82.62 261 PRO A C 1
ATOM 2044 O O . PRO A 1 261 ? 22.662 11.568 -11.950 1.00 82.62 261 PRO A O 1
ATOM 2047 N N . PHE A 1 262 ? 22.366 12.047 -9.769 1.00 83.19 262 PHE A N 1
ATOM 2048 C CA . PHE A 1 262 ? 23.694 12.626 -9.539 1.00 83.19 262 PHE A CA 1
ATOM 2049 C C . PHE A 1 262 ? 24.737 11.581 -9.129 1.00 83.19 262 PHE A C 1
ATOM 2051 O O . PHE A 1 262 ? 25.919 11.900 -9.051 1.00 83.19 262 PHE A O 1
ATOM 2058 N N . ALA A 1 263 ? 24.314 10.340 -8.879 1.00 81.75 263 ALA A N 1
ATOM 2059 C CA . ALA A 1 263 ? 25.198 9.245 -8.515 1.00 81.75 263 ALA A CA 1
ATOM 2060 C C . ALA A 1 263 ? 26.071 8.829 -9.709 1.00 81.75 263 ALA A C 1
ATOM 2062 O O . ALA A 1 263 ? 25.563 8.380 -10.744 1.00 81.75 263 ALA A O 1
ATOM 2063 N N . THR A 1 264 ? 27.386 8.961 -9.542 1.00 75.75 264 THR A N 1
ATOM 2064 C CA . THR A 1 264 ? 28.387 8.658 -10.579 1.00 75.75 264 THR A CA 1
ATOM 2065 C C . THR A 1 264 ? 29.126 7.352 -10.304 1.00 75.75 264 THR A C 1
ATOM 2067 O O . THR A 1 264 ? 29.540 6.685 -11.250 1.00 75.75 264 THR A O 1
ATOM 2070 N N . GLY A 1 265 ? 29.238 6.951 -9.033 1.00 77.56 265 GLY A N 1
ATOM 2071 C CA . GLY A 1 265 ? 29.861 5.692 -8.625 1.00 77.56 265 GLY A CA 1
ATOM 2072 C C . GLY A 1 265 ? 28.864 4.571 -8.311 1.00 77.56 265 GLY A C 1
ATOM 2073 O O . GLY A 1 265 ? 27.766 4.815 -7.809 1.00 77.56 265 GLY A O 1
ATOM 2074 N N . ASP A 1 266 ? 29.282 3.320 -8.522 1.00 75.81 266 ASP A N 1
ATOM 2075 C CA . ASP A 1 266 ? 28.521 2.101 -8.195 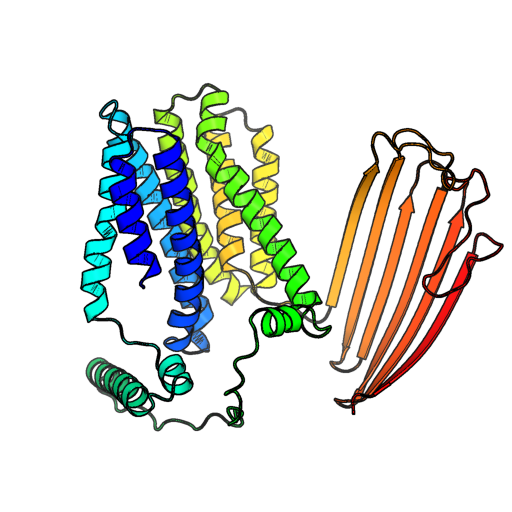1.00 75.81 266 ASP A CA 1
ATOM 2076 C C . ASP A 1 266 ? 27.976 2.129 -6.757 1.00 75.81 266 ASP A C 1
ATOM 2078 O O . ASP A 1 266 ? 26.798 1.864 -6.510 1.00 75.81 266 ASP A O 1
ATOM 2082 N N . THR A 1 267 ? 28.832 2.502 -5.803 1.00 82.31 267 THR A N 1
ATOM 2083 C CA . THR A 1 267 ? 28.500 2.569 -4.375 1.00 82.31 267 THR A CA 1
ATOM 2084 C C . THR A 1 267 ? 27.422 3.610 -4.086 1.00 82.31 267 THR A C 1
ATOM 2086 O O . THR A 1 267 ? 26.536 3.361 -3.271 1.00 82.31 267 THR A O 1
ATOM 2089 N N . GLU A 1 268 ? 27.461 4.758 -4.765 1.00 81.81 268 GLU A N 1
ATOM 2090 C CA . GLU A 1 268 ? 26.473 5.827 -4.599 1.00 81.81 268 GLU A CA 1
ATOM 2091 C C . GLU A 1 268 ? 25.111 5.383 -5.132 1.00 81.81 268 GLU A C 1
ATOM 2093 O O . GLU A 1 268 ? 24.098 5.543 -4.453 1.00 81.81 268 GLU A O 1
ATOM 2098 N N . ILE A 1 269 ? 25.086 4.751 -6.311 1.00 81.81 269 ILE A N 1
ATOM 2099 C CA . ILE A 1 269 ? 23.855 4.224 -6.912 1.00 81.81 269 ILE A CA 1
ATOM 2100 C C . ILE A 1 269 ? 23.208 3.206 -5.973 1.00 81.81 269 ILE A C 1
ATOM 2102 O O . ILE A 1 269 ? 22.005 3.283 -5.716 1.00 81.81 269 ILE A O 1
ATOM 2106 N N . VAL A 1 270 ? 23.994 2.270 -5.436 1.00 84.19 270 VAL A N 1
ATOM 2107 C CA . VAL A 1 270 ? 23.502 1.263 -4.490 1.00 84.19 270 VAL A CA 1
ATOM 2108 C C . VAL A 1 270 ? 23.006 1.922 -3.206 1.00 84.19 270 VAL A C 1
ATOM 2110 O O . VAL A 1 270 ? 21.908 1.604 -2.759 1.00 84.19 270 VAL A O 1
ATOM 2113 N N . LEU A 1 271 ? 23.749 2.879 -2.646 1.00 89.38 271 LEU A N 1
ATOM 2114 C CA . LEU A 1 271 ? 23.365 3.582 -1.423 1.00 89.38 271 LEU A CA 1
ATOM 2115 C C . LEU A 1 271 ? 22.040 4.338 -1.586 1.00 89.38 271 LEU A C 1
ATOM 2117 O O . LEU A 1 271 ? 21.128 4.153 -0.780 1.00 89.38 271 LEU A O 1
ATOM 2121 N N . TYR A 1 272 ? 21.895 5.147 -2.637 1.00 88.06 272 TYR A N 1
ATOM 2122 C CA . TYR A 1 272 ? 20.647 5.862 -2.914 1.00 88.06 272 TYR A CA 1
ATOM 2123 C C . TYR A 1 272 ? 19.496 4.894 -3.204 1.00 88.06 272 TYR A C 1
ATOM 2125 O O . TYR A 1 272 ? 18.388 5.098 -2.717 1.00 88.06 272 TYR A O 1
ATOM 2133 N N . SER A 1 273 ? 19.756 3.790 -3.906 1.00 86.38 273 SER A N 1
ATOM 2134 C CA . SER A 1 273 ? 18.752 2.747 -4.147 1.00 86.38 273 SER A CA 1
ATOM 2135 C C . SER A 1 273 ? 18.302 2.055 -2.855 1.00 86.38 273 SER A C 1
ATOM 2137 O O . SER A 1 273 ? 17.116 1.780 -2.673 1.00 86.38 273 SER A O 1
ATOM 2139 N N . MET A 1 274 ? 19.232 1.799 -1.932 1.00 89.44 274 MET A N 1
ATOM 2140 C CA . MET A 1 274 ? 18.953 1.234 -0.612 1.00 89.44 274 MET A CA 1
ATOM 2141 C C . MET A 1 274 ? 18.159 2.208 0.258 1.00 89.44 274 MET A C 1
ATOM 2143 O O . MET A 1 274 ? 17.188 1.793 0.881 1.00 89.44 274 MET A O 1
ATOM 2147 N N . LEU A 1 275 ? 18.526 3.493 0.277 1.00 90.56 275 LEU A N 1
ATOM 2148 C CA . LEU A 1 275 ? 17.805 4.532 1.020 1.00 90.56 275 LEU A CA 1
ATOM 2149 C C . LEU A 1 275 ? 16.397 4.755 0.467 1.00 90.56 275 LEU A C 1
ATOM 2151 O O . LEU A 1 275 ? 15.448 4.893 1.239 1.00 90.56 275 LEU A O 1
ATOM 2155 N N . LEU A 1 276 ? 16.251 4.730 -0.859 1.00 89.19 276 LEU A N 1
ATOM 2156 C CA . LEU A 1 276 ? 14.957 4.791 -1.523 1.00 89.19 276 LEU A CA 1
ATOM 2157 C C . LEU A 1 276 ? 14.105 3.591 -1.100 1.00 89.19 276 LEU A C 1
ATOM 2159 O O . LEU A 1 276 ? 13.038 3.769 -0.524 1.00 89.19 276 LEU A O 1
ATOM 2163 N N . SER A 1 277 ? 14.617 2.373 -1.269 1.00 87.75 277 SER A N 1
ATOM 2164 C CA . SER A 1 277 ? 13.950 1.133 -0.857 1.00 87.75 277 SER A CA 1
ATOM 2165 C C . SER A 1 277 ? 13.575 1.134 0.635 1.00 87.75 277 SER A C 1
ATOM 2167 O O . SER A 1 277 ? 12.436 0.828 0.992 1.00 87.75 277 SER A O 1
ATOM 2169 N N . PHE A 1 278 ? 14.475 1.569 1.517 1.00 89.19 278 PHE A N 1
ATOM 2170 C CA . PHE A 1 278 ? 14.223 1.738 2.951 1.00 89.19 278 PHE A CA 1
ATOM 2171 C C . PHE A 1 278 ? 13.070 2.717 3.227 1.00 89.19 278 PHE A C 1
ATOM 2173 O O . PHE A 1 278 ? 12.132 2.384 3.957 1.00 89.19 278 PHE A O 1
ATOM 2180 N N . GLY A 1 279 ? 13.118 3.905 2.615 1.00 86.62 279 GLY A N 1
ATOM 2181 C CA . GLY A 1 279 ? 12.107 4.951 2.746 1.00 86.62 279 GLY A CA 1
ATOM 2182 C C . GLY A 1 279 ? 10.729 4.460 2.306 1.00 86.62 279 GLY A C 1
ATOM 2183 O O . GLY A 1 279 ? 9.756 4.529 3.051 1.00 86.62 279 GLY A O 1
ATOM 2184 N N . MET A 1 280 ? 10.652 3.866 1.120 1.00 84.94 280 MET A N 1
ATOM 2185 C CA . MET A 1 280 ? 9.392 3.407 0.540 1.00 84.94 280 MET A CA 1
ATOM 2186 C C . MET A 1 280 ? 8.708 2.317 1.368 1.00 84.94 280 MET A C 1
ATOM 2188 O O . MET A 1 280 ? 7.504 2.386 1.611 1.00 84.94 280 MET A O 1
ATOM 2192 N N . ASN A 1 281 ? 9.473 1.342 1.858 1.00 81.62 281 ASN A N 1
ATOM 2193 C CA . ASN A 1 281 ? 8.925 0.249 2.659 1.00 81.62 281 ASN A CA 1
ATOM 2194 C C . ASN A 1 281 ? 8.523 0.705 4.071 1.00 81.62 281 ASN A C 1
ATOM 2196 O O . ASN A 1 281 ? 7.525 0.231 4.619 1.00 81.62 281 ASN A O 1
ATOM 2200 N N . GLY A 1 282 ? 9.212 1.697 4.640 1.00 77.12 282 GLY A N 1
ATOM 2201 C CA . GLY A 1 282 ? 8.792 2.285 5.911 1.00 77.12 282 GLY A CA 1
ATOM 2202 C C . GLY A 1 282 ? 7.496 3.105 5.825 1.00 77.12 282 GLY A C 1
ATOM 2203 O O . GLY A 1 282 ? 6.714 3.116 6.778 1.00 77.12 282 GLY A O 1
ATOM 2204 N N . VAL A 1 283 ? 7.179 3.707 4.670 1.00 76.06 283 VAL A N 1
ATOM 2205 C CA . VAL A 1 283 ? 5.867 4.350 4.444 1.00 76.06 283 VAL A CA 1
ATOM 2206 C C . VAL A 1 283 ? 4.728 3.333 4.518 1.00 76.06 283 VAL A C 1
ATOM 2208 O O . VAL A 1 283 ? 3.690 3.626 5.114 1.00 76.06 283 VAL A O 1
ATOM 2211 N N . ILE A 1 284 ? 4.925 2.131 3.970 1.00 67.44 284 ILE A N 1
ATOM 2212 C CA . ILE A 1 284 ? 3.920 1.055 3.965 1.00 67.44 284 ILE A CA 1
ATOM 2213 C C . ILE A 1 284 ? 3.600 0.599 5.400 1.00 67.44 284 ILE A C 1
ATOM 2215 O O . ILE A 1 284 ? 2.438 0.374 5.739 1.00 67.44 284 ILE A O 1
ATOM 2219 N N . ALA A 1 285 ? 4.589 0.574 6.299 1.00 57.91 285 ALA A N 1
ATOM 2220 C CA . ALA A 1 285 ? 4.355 0.317 7.724 1.00 57.91 285 ALA A CA 1
ATOM 2221 C C . ALA A 1 285 ? 3.531 1.437 8.409 1.00 57.91 285 ALA A C 1
ATOM 2223 O O . ALA A 1 285 ? 2.812 1.207 9.388 1.00 57.91 285 ALA A O 1
ATOM 2224 N N . GLY A 1 286 ? 3.604 2.669 7.902 1.00 51.06 286 GLY A N 1
ATOM 2225 C CA . GLY A 1 286 ? 3.152 3.899 8.550 1.00 51.06 286 GLY A CA 1
ATOM 2226 C C . GLY A 1 286 ? 1.717 4.386 8.302 1.00 51.06 286 GLY A C 1
ATOM 2227 O O . GLY A 1 286 ? 1.388 5.424 8.823 1.00 51.06 286 GLY A O 1
ATOM 2228 N N . GLN A 1 287 ? 0.795 3.741 7.590 1.00 53.69 287 GLN A N 1
ATOM 2229 C CA . GLN A 1 287 ? -0.487 4.401 7.204 1.00 53.69 287 GLN A CA 1
ATOM 2230 C C . GLN A 1 287 ? -1.730 4.226 8.135 1.00 53.69 287 GLN A C 1
ATOM 2232 O O . GLN A 1 287 ? -2.355 3.175 8.063 1.00 53.69 287 GLN A O 1
ATOM 2237 N N . TYR A 1 288 ? -2.131 5.221 8.975 1.00 45.41 288 TYR A N 1
ATOM 2238 C CA . TYR A 1 288 ? -3.540 5.560 9.404 1.00 45.41 288 TYR A CA 1
ATOM 2239 C C . TYR A 1 288 ? -3.647 6.915 10.206 1.00 45.41 288 TYR A C 1
ATOM 2241 O O . TYR A 1 288 ? -3.014 7.038 11.248 1.00 45.41 288 TYR A O 1
ATOM 2249 N N . ARG A 1 289 ? -4.496 7.864 9.718 1.00 33.41 289 ARG A N 1
ATOM 2250 C CA . ARG A 1 289 ? -5.133 9.147 10.224 1.00 33.41 289 ARG A CA 1
ATOM 2251 C C . ARG A 1 289 ? -4.366 10.224 11.052 1.00 33.41 289 ARG A C 1
ATOM 2253 O O . ARG A 1 289 ? -3.548 9.915 11.905 1.00 33.41 289 ARG A O 1
ATOM 2260 N N . VAL A 1 290 ? -4.717 11.520 10.855 1.00 38.81 290 VAL A N 1
ATOM 2261 C CA . VAL A 1 290 ? -3.979 12.699 11.377 1.00 38.81 290 VAL A CA 1
ATOM 2262 C C . VAL A 1 290 ? -4.824 13.880 11.943 1.00 38.81 290 VAL A C 1
ATOM 2264 O O . VAL A 1 290 ? -5.374 14.659 11.174 1.00 38.81 290 VAL A O 1
ATOM 2267 N N . GLY A 1 291 ? -4.768 14.115 13.266 1.00 54.16 291 GLY A N 1
ATOM 2268 C CA . GLY A 1 291 ? -4.815 15.447 13.927 1.00 54.16 291 GLY A CA 1
ATOM 2269 C C . GLY A 1 291 ? -6.071 16.352 13.844 1.00 54.16 291 GLY A C 1
ATOM 2270 O O . GLY A 1 291 ? -7.144 15.925 13.433 1.00 54.16 291 GLY A O 1
ATOM 2271 N N . ARG A 1 292 ? -5.919 17.619 14.301 1.00 46.34 292 ARG A N 1
ATOM 2272 C CA . ARG A 1 292 ? -6.959 18.688 14.350 1.00 46.34 292 ARG A CA 1
ATOM 2273 C C . ARG A 1 292 ? -6.795 19.817 13.317 1.00 46.34 292 ARG A C 1
ATOM 2275 O O . ARG A 1 292 ? -7.743 20.574 13.115 1.00 46.34 292 ARG A O 1
ATOM 2282 N N . ALA A 1 293 ? -5.631 19.930 12.680 1.00 43.97 293 ALA A N 1
ATOM 2283 C CA . ALA A 1 293 ? -5.326 20.953 11.681 1.00 43.97 293 ALA A CA 1
ATOM 2284 C C . ALA A 1 293 ? -4.900 20.293 10.367 1.00 43.97 293 ALA A C 1
ATOM 2286 O O . ALA A 1 293 ? -4.154 19.306 10.376 1.00 43.97 293 ALA A O 1
ATOM 2287 N N . LEU A 1 294 ? -5.373 20.844 9.256 1.00 52.56 294 LEU A N 1
ATOM 2288 C CA . LEU A 1 294 ? -5.112 20.365 7.910 1.00 52.56 294 LEU A CA 1
ATOM 2289 C C . LEU A 1 294 ? -4.642 21.559 7.084 1.00 52.56 294 LEU A C 1
ATOM 2291 O O . LEU A 1 294 ? -5.375 22.524 6.906 1.00 52.56 294 LEU A O 1
ATOM 2295 N N . VAL A 1 295 ? -3.399 21.494 6.619 1.00 56.44 295 VAL A N 1
ATOM 2296 C CA . VAL A 1 295 ? -2.833 22.468 5.685 1.00 56.44 295 VAL A CA 1
ATOM 2297 C C . VAL A 1 295 ? -2.442 21.696 4.438 1.00 56.44 295 VAL A C 1
ATOM 2299 O O . VAL A 1 295 ? -1.805 20.646 4.543 1.00 56.44 295 VAL A O 1
ATOM 2302 N N . GLY A 1 296 ? -2.878 22.178 3.283 1.00 48.28 296 GLY A N 1
ATOM 2303 C CA . GLY A 1 296 ? -2.604 21.585 1.986 1.00 48.28 296 GLY A CA 1
ATOM 2304 C C . GLY A 1 296 ? -2.066 22.645 1.043 1.00 48.28 296 GLY A C 1
ATOM 2305 O O . GLY A 1 296 ? -2.583 23.757 1.007 1.00 48.28 296 GLY A O 1
ATOM 2306 N N . PHE A 1 297 ? -1.030 22.280 0.297 1.00 57.25 297 PHE A N 1
ATOM 2307 C CA . PHE A 1 297 ? -0.571 23.035 -0.857 1.00 57.25 297 PHE A CA 1
ATOM 2308 C C . PHE A 1 297 ? -0.626 22.106 -2.058 1.00 57.25 297 PHE A C 1
ATOM 2310 O O . PHE A 1 297 ? -0.087 20.999 -2.005 1.00 57.25 297 PHE A O 1
ATOM 2317 N N . THR A 1 298 ? -1.266 22.561 -3.124 1.00 53.53 298 THR A N 1
ATOM 2318 C CA . THR A 1 298 ? -1.408 21.812 -4.365 1.00 53.53 298 THR A CA 1
ATOM 2319 C C . THR A 1 298 ? -0.925 22.698 -5.497 1.00 53.53 298 THR A C 1
ATOM 2321 O O . THR A 1 298 ? -1.398 23.817 -5.673 1.00 53.53 298 THR A O 1
ATOM 2324 N N . TYR A 1 299 ? 0.041 22.202 -6.261 1.00 73.50 299 TYR A N 1
ATOM 2325 C CA . TYR A 1 299 ? 0.411 22.791 -7.538 1.00 73.50 299 TYR A CA 1
ATOM 2326 C C . TYR A 1 299 ? -0.011 21.828 -8.637 1.00 73.50 299 TYR A C 1
ATOM 2328 O O . TYR A 1 299 ? 0.281 20.634 -8.575 1.00 73.50 299 TYR A O 1
ATOM 2336 N N . THR A 1 300 ? -0.716 22.333 -9.638 1.00 67.69 300 THR A N 1
ATOM 2337 C CA . THR A 1 300 ? -1.137 21.544 -10.792 1.00 67.69 300 THR A CA 1
ATOM 2338 C C . THR A 1 300 ? -0.777 22.293 -12.062 1.00 67.69 300 THR A C 1
ATOM 2340 O O . THR A 1 300 ? -1.167 23.443 -12.247 1.00 67.69 300 THR A O 1
ATOM 2343 N N . ASN A 1 301 ? -0.034 21.633 -12.949 1.00 81.94 301 ASN A N 1
ATOM 2344 C CA . ASN A 1 301 ? 0.206 22.104 -14.307 1.00 81.94 301 ASN A CA 1
ATOM 2345 C C . ASN A 1 301 ? -0.677 21.283 -15.251 1.00 81.94 301 ASN A C 1
ATOM 2347 O O . ASN A 1 301 ? -0.379 20.125 -15.526 1.00 81.94 301 ASN A O 1
ATOM 2351 N N . THR A 1 3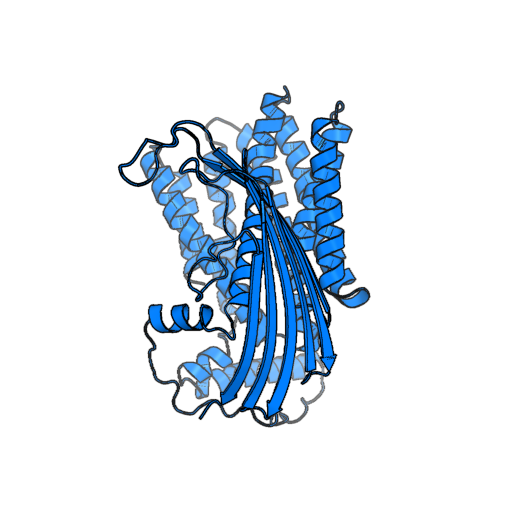02 ? -1.780 21.869 -15.706 1.00 78.38 302 THR A N 1
ATOM 2352 C CA . THR A 1 302 ? -2.675 21.232 -16.678 1.00 78.38 302 THR A CA 1
ATOM 2353 C C . THR A 1 302 ? -2.304 21.735 -18.063 1.00 78.38 302 THR A C 1
ATOM 2355 O O . THR A 1 302 ? -2.377 22.939 -18.303 1.00 78.38 302 THR A O 1
ATOM 2358 N N . ARG A 1 303 ? -1.893 20.839 -18.963 1.00 75.38 303 ARG A N 1
ATOM 2359 C CA . ARG A 1 303 ? -1.610 21.164 -20.365 1.00 75.38 303 ARG A CA 1
ATOM 2360 C C . ARG A 1 303 ? -2.593 20.442 -21.267 1.00 75.38 303 ARG A C 1
ATOM 2362 O O . ARG A 1 303 ? -2.793 19.242 -21.117 1.00 75.38 303 ARG A O 1
ATOM 2369 N N . PHE A 1 304 ? -3.173 21.181 -22.196 1.00 75.00 304 PHE A N 1
ATOM 2370 C CA . PHE A 1 304 ? -3.934 20.634 -23.305 1.00 75.00 304 PHE A CA 1
ATOM 2371 C C . PHE A 1 304 ? -3.089 20.808 -24.559 1.00 75.00 304 PHE A C 1
ATOM 2373 O O . PHE A 1 304 ? -2.810 21.943 -24.930 1.00 75.00 304 PHE A O 1
ATOM 2380 N N . GLU A 1 305 ? -2.647 19.707 -25.157 1.00 73.06 305 GLU A N 1
ATOM 2381 C CA . GLU A 1 305 ? -1.938 19.688 -26.441 1.00 73.06 305 GLU A CA 1
ATOM 2382 C C . GLU A 1 305 ? -2.952 19.435 -27.564 1.00 73.06 305 GLU A C 1
ATOM 2384 O O . GLU A 1 305 ? -3.964 18.767 -27.343 1.00 73.06 305 GLU A O 1
ATOM 2389 N N . ASP A 1 306 ? -2.711 20.016 -28.740 1.00 68.38 306 ASP A N 1
ATOM 2390 C CA . ASP A 1 306 ? -3.556 19.861 -29.932 1.00 68.38 306 ASP A CA 1
ATOM 2391 C C . ASP A 1 306 ? -5.043 20.191 -29.715 1.00 68.38 306 ASP A C 1
ATOM 2393 O O . ASP A 1 306 ? -5.940 19.483 -30.181 1.00 68.38 306 ASP A O 1
ATOM 2397 N N . VAL A 1 307 ? -5.338 21.298 -29.017 1.00 69.75 307 VAL A N 1
ATOM 2398 C CA . VAL A 1 307 ? -6.726 21.746 -28.840 1.00 69.75 307 VAL A CA 1
ATOM 2399 C C . VAL A 1 307 ? -7.328 22.059 -30.208 1.00 69.75 307 VAL A C 1
ATOM 2401 O O . VAL A 1 307 ? -6.928 23.008 -30.885 1.00 69.75 307 VAL A O 1
ATOM 2404 N N . VAL A 1 308 ? -8.304 21.246 -30.612 1.00 69.56 308 VAL A N 1
ATOM 2405 C CA . VAL A 1 308 ? -9.042 21.426 -31.860 1.00 69.56 308 VAL A CA 1
ATOM 2406 C C . VAL A 1 308 ? -10.087 22.517 -31.662 1.00 69.56 308 VAL A C 1
ATOM 2408 O O . VAL A 1 308 ? -10.846 22.519 -30.692 1.00 69.56 308 VAL A O 1
ATOM 2411 N N . ARG A 1 309 ? -10.137 23.451 -32.609 1.00 72.31 309 ARG A N 1
ATOM 2412 C CA . ARG A 1 309 ? -11.107 24.544 -32.606 1.00 72.31 309 ARG A CA 1
ATOM 2413 C C . ARG A 1 309 ? -12.531 23.984 -32.652 1.00 72.31 309 ARG A C 1
ATOM 2415 O O . ARG A 1 309 ? -12.842 23.158 -33.508 1.00 72.31 309 ARG A O 1
ATOM 2422 N N . THR A 1 310 ? -13.410 24.467 -31.776 1.00 69.50 310 THR A N 1
ATOM 2423 C CA . THR A 1 310 ? -14.842 24.121 -31.799 1.00 69.50 310 THR A CA 1
ATOM 2424 C C . THR A 1 310 ? -15.693 25.364 -32.045 1.00 69.50 310 THR A C 1
ATOM 2426 O O . THR A 1 310 ? -15.210 26.492 -31.942 1.00 69.50 310 THR A O 1
ATOM 2429 N N . SER A 1 311 ? -16.980 25.182 -32.346 1.00 63.91 311 SER A N 1
ATOM 2430 C CA . SER A 1 311 ? -17.942 26.284 -32.506 1.00 63.91 311 SER A CA 1
ATOM 2431 C C . SER A 1 311 ? -18.079 27.162 -31.253 1.00 63.91 311 SER A C 1
ATOM 2433 O O . SER A 1 311 ? -18.471 28.320 -31.361 1.00 63.91 311 SER A O 1
ATOM 2435 N N . SER A 1 312 ? -17.741 26.627 -30.076 1.00 61.78 312 SER A N 1
ATOM 2436 C CA . SER A 1 312 ? -17.769 27.321 -28.783 1.00 61.78 312 SER A CA 1
ATOM 2437 C C . SER A 1 312 ? -16.407 27.843 -28.312 1.00 61.78 312 SER A C 1
ATOM 2439 O O . SER A 1 312 ? -16.370 28.688 -27.421 1.00 61.78 312 SER A O 1
ATOM 2441 N N . THR A 1 313 ? -15.292 27.367 -28.877 1.00 61.00 313 THR A N 1
ATOM 2442 C CA . THR A 1 313 ? -13.935 27.767 -28.466 1.00 61.00 313 THR A CA 1
ATOM 2443 C C . THR A 1 313 ? -13.060 28.071 -29.686 1.00 61.00 313 THR A C 1
ATOM 2445 O O . THR A 1 313 ? -12.644 27.150 -30.394 1.00 61.00 313 THR A O 1
ATOM 2448 N N . PRO A 1 314 ? -12.739 29.354 -29.948 1.00 67.06 314 PRO A N 1
ATOM 2449 C CA . PRO A 1 314 ? -11.932 29.736 -31.104 1.00 67.06 314 PRO A CA 1
ATOM 2450 C C . PRO A 1 314 ? -10.435 29.424 -30.936 1.00 67.06 314 PRO A C 1
ATOM 2452 O O . PRO A 1 314 ? -9.701 29.532 -31.914 1.00 67.06 314 PRO A O 1
ATOM 2455 N N . PHE A 1 315 ? -9.993 29.047 -29.732 1.00 69.88 315 PHE A N 1
ATOM 2456 C CA . PHE A 1 315 ? -8.606 28.707 -29.421 1.00 69.88 315 PHE A CA 1
ATOM 2457 C C . PHE A 1 315 ? -8.178 27.384 -30.076 1.00 69.88 315 PHE A C 1
ATOM 2459 O O . PHE A 1 315 ? -8.895 26.387 -29.985 1.00 69.88 315 PHE A O 1
ATOM 2466 N N . SER A 1 316 ? -6.997 27.381 -30.698 1.00 62.47 316 SER A N 1
ATOM 2467 C CA . SER A 1 316 ? -6.339 26.186 -31.233 1.00 62.47 316 SER A CA 1
ATOM 2468 C C . SER A 1 316 ? -4.847 26.211 -30.918 1.00 62.47 316 SER A C 1
ATOM 2470 O O . SER A 1 316 ? -4.212 27.244 -31.128 1.00 62.47 316 SER A O 1
ATOM 2472 N N . GLY A 1 317 ? -4.289 25.091 -30.459 1.00 66.69 317 GLY A N 1
ATOM 2473 C CA . GLY A 1 317 ? -2.884 24.980 -30.046 1.00 66.69 317 GLY A CA 1
ATOM 2474 C C . GLY A 1 317 ? -2.734 24.405 -28.638 1.00 66.69 317 GLY A C 1
ATOM 2475 O O . GLY A 1 317 ? -3.637 23.729 -28.144 1.00 66.69 317 GLY A O 1
ATOM 2476 N N . THR A 1 318 ? -1.599 24.672 -27.993 1.00 71.94 318 THR A N 1
ATOM 2477 C CA . THR A 1 318 ? -1.311 24.172 -26.643 1.00 71.94 318 THR A CA 1
ATOM 2478 C C . THR A 1 318 ? -1.747 25.188 -25.592 1.00 71.94 318 THR A C 1
ATOM 2480 O O . THR A 1 318 ? -1.289 26.320 -25.634 1.00 71.94 318 THR A O 1
ATOM 2483 N N . ALA A 1 319 ? -2.597 24.800 -24.636 1.00 73.38 319 ALA A N 1
ATOM 2484 C CA . ALA A 1 319 ? -2.990 25.653 -23.509 1.00 73.38 319 ALA A CA 1
ATOM 2485 C C . ALA A 1 319 ? -2.423 25.113 -22.195 1.00 73.38 319 ALA A C 1
ATOM 2487 O O . ALA A 1 319 ? -2.664 23.956 -21.848 1.00 73.38 319 ALA A O 1
ATOM 2488 N N . ALA A 1 320 ? -1.721 25.952 -21.432 1.00 79.19 320 ALA A N 1
ATOM 2489 C CA . ALA A 1 320 ? -1.200 25.593 -20.115 1.00 79.19 320 ALA A CA 1
ATOM 2490 C C . ALA A 1 320 ? -1.858 26.405 -18.987 1.00 79.19 320 ALA A C 1
ATOM 2492 O O . ALA A 1 320 ? -1.852 27.637 -18.993 1.00 79.19 320 ALA A O 1
ATOM 2493 N N . PHE A 1 321 ? -2.355 25.704 -17.968 1.00 82.69 321 PHE A N 1
ATOM 2494 C CA . PHE A 1 321 ? -2.922 26.269 -16.747 1.00 82.69 321 PHE A CA 1
ATOM 2495 C C . PHE A 1 321 ? -2.074 25.855 -15.550 1.00 82.69 321 PHE A C 1
ATOM 2497 O O . PHE A 1 321 ? -1.918 24.672 -15.252 1.00 82.69 321 PHE A O 1
ATOM 2504 N N . ASN A 1 322 ? -1.526 26.842 -14.853 1.00 82.69 322 ASN A N 1
ATOM 2505 C CA . ASN A 1 322 ? -0.811 26.642 -13.601 1.00 82.69 322 ASN A CA 1
ATOM 2506 C C .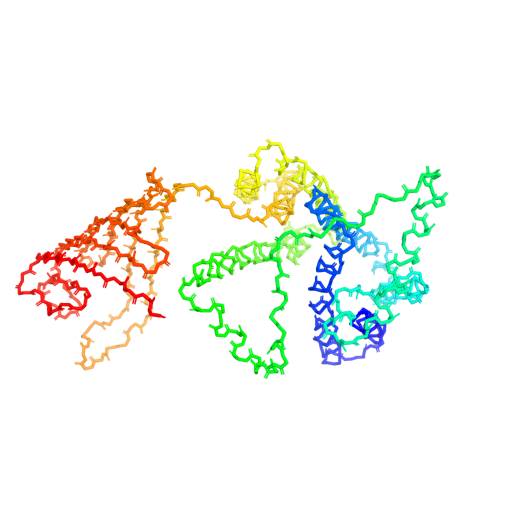 ASN A 1 322 ? -1.744 27.003 -12.454 1.00 82.69 322 ASN A C 1
ATOM 2508 O O . ASN A 1 322 ? -2.036 28.183 -12.265 1.00 82.69 322 ASN A O 1
ATOM 2512 N N . ASN A 1 323 ? -2.201 26.006 -11.710 1.00 85.69 323 ASN A N 1
ATOM 2513 C CA . ASN A 1 323 ? -3.055 26.203 -10.553 1.00 85.69 323 ASN A CA 1
ATOM 2514 C C . ASN A 1 323 ? -2.248 26.030 -9.264 1.00 85.69 323 ASN A C 1
ATOM 2516 O O . ASN A 1 323 ? -1.552 25.028 -9.097 1.00 85.69 323 ASN A O 1
ATOM 2520 N N . PHE A 1 324 ? -2.327 27.020 -8.383 1.00 84.19 324 PHE A N 1
ATOM 2521 C CA . PHE A 1 324 ? -1.696 27.035 -7.071 1.00 84.19 324 PHE A CA 1
ATOM 2522 C C . PHE A 1 324 ? -2.792 27.155 -6.021 1.00 84.19 324 PHE A C 1
ATOM 2524 O O . PHE A 1 324 ? -3.412 28.207 -5.899 1.00 84.19 324 PHE A O 1
ATOM 2531 N N . GLU A 1 325 ? -3.009 26.097 -5.255 1.00 81.19 325 GLU A N 1
ATOM 2532 C CA . GLU A 1 325 ? -4.018 26.059 -4.201 1.00 81.19 325 GLU A CA 1
ATOM 2533 C C . GLU A 1 325 ? -3.327 25.936 -2.849 1.00 81.19 325 GLU A C 1
ATOM 2535 O O . GLU A 1 325 ? -2.469 25.075 -2.637 1.00 81.19 325 GLU A O 1
ATOM 2540 N N . ALA A 1 326 ? -3.705 26.800 -1.921 1.00 74.19 326 ALA A N 1
ATOM 2541 C CA . ALA A 1 326 ? -3.298 26.756 -0.533 1.00 74.19 326 ALA A CA 1
ATOM 2542 C C . ALA A 1 326 ? -4.557 26.707 0.321 1.00 74.19 326 ALA A C 1
ATOM 2544 O O . ALA A 1 326 ? -5.379 27.616 0.276 1.00 74.19 326 ALA A O 1
ATOM 2545 N N . LEU A 1 327 ? -4.714 25.662 1.124 1.00 71.94 327 LEU A N 1
ATOM 2546 C CA . LEU A 1 327 ? -5.856 25.518 2.016 1.00 71.94 327 LEU A CA 1
ATOM 2547 C C . LEU A 1 327 ? -5.389 25.268 3.442 1.00 71.94 327 LEU A C 1
ATOM 2549 O O . LEU A 1 327 ? -4.449 24.515 3.689 1.00 71.94 327 LEU A O 1
ATOM 2553 N N . ALA A 1 328 ? -6.065 25.901 4.389 1.00 75.38 328 ALA A N 1
ATOM 2554 C CA . ALA A 1 328 ? -5.816 25.762 5.810 1.00 75.38 328 ALA A CA 1
ATOM 2555 C C . ALA A 1 328 ? -7.154 25.611 6.530 1.00 75.38 328 ALA A C 1
ATOM 2557 O O . ALA A 1 328 ? -7.986 26.515 6.513 1.00 75.38 328 ALA A O 1
ATOM 2558 N N . THR A 1 329 ? -7.368 24.472 7.184 1.00 71.62 329 THR A N 1
ATOM 2559 C CA . THR A 1 329 ? -8.508 24.262 8.077 1.00 71.62 329 THR A CA 1
ATOM 2560 C C . THR A 1 329 ? -8.037 23.901 9.477 1.00 71.62 329 THR A C 1
ATOM 2562 O O . THR A 1 329 ? -7.078 23.151 9.686 1.00 71.62 329 THR A O 1
ATOM 2565 N N . TYR A 1 330 ? -8.711 24.478 10.465 1.00 76.44 330 TYR A N 1
ATOM 2566 C CA . TYR A 1 330 ? -8.365 24.369 11.869 1.00 76.44 330 TYR A CA 1
ATOM 2567 C C . TYR A 1 330 ? -9.618 24.073 12.690 1.00 76.44 330 TYR A C 1
ATOM 2569 O O . TYR A 1 330 ? -10.556 24.869 12.735 1.00 76.44 330 TYR A O 1
ATOM 2577 N N . ASN A 1 331 ? -9.636 22.919 13.357 1.00 76.00 331 ASN A N 1
ATOM 2578 C CA . ASN A 1 331 ? -10.701 22.574 14.294 1.00 76.00 331 ASN A CA 1
ATOM 2579 C C . ASN A 1 331 ? -10.398 23.206 15.660 1.00 76.00 331 ASN A C 1
ATOM 2581 O O . ASN A 1 331 ? -9.634 22.630 16.442 1.00 76.00 331 ASN A O 1
ATOM 2585 N N . LEU A 1 332 ? -11.003 24.366 15.956 1.00 74.00 332 LEU A N 1
ATOM 2586 C CA . LEU A 1 332 ? -10.929 24.997 17.283 1.00 74.00 332 LEU A CA 1
ATOM 2587 C C . LEU A 1 332 ? -11.483 24.062 18.361 1.00 74.00 332 LEU A C 1
ATOM 2589 O O . LEU A 1 332 ? -10.904 23.921 19.435 1.00 74.00 332 LEU A O 1
ATOM 2593 N N . THR A 1 333 ? -12.594 23.392 18.059 1.00 79.19 333 THR A N 1
ATOM 2594 C CA . THR A 1 333 ? -13.186 22.352 18.905 1.00 79.19 333 THR A CA 1
ATOM 2595 C C . THR A 1 333 ? -13.689 21.206 18.024 1.00 79.19 333 THR A C 1
ATOM 2597 O O . THR A 1 333 ? -13.795 21.370 16.810 1.00 79.19 333 THR A O 1
ATOM 2600 N N . PRO A 1 334 ? -14.057 20.040 18.587 1.00 74.12 334 PRO A N 1
ATOM 2601 C CA . PRO A 1 334 ? -14.721 18.987 17.812 1.00 74.12 334 PRO A CA 1
ATOM 2602 C C . PRO A 1 334 ? -16.024 19.441 17.127 1.00 74.12 334 PRO A C 1
ATOM 2604 O O . PRO A 1 334 ? -16.486 18.785 16.195 1.00 74.12 334 PRO A O 1
ATOM 2607 N N . ALA A 1 335 ? -16.624 20.541 17.595 1.00 80.25 335 ALA A N 1
ATOM 2608 C CA . ALA A 1 335 ? -17.843 21.109 17.041 1.00 80.25 335 ALA A CA 1
ATOM 2609 C C . ALA A 1 335 ? -17.600 22.340 16.156 1.00 80.25 335 ALA A C 1
ATOM 2611 O O . ALA A 1 335 ? -18.505 22.700 15.420 1.00 80.25 335 ALA A O 1
ATOM 2612 N N . PHE A 1 336 ? -16.426 22.979 16.202 1.00 83.75 336 PHE A N 1
ATOM 2613 C CA . PHE A 1 336 ? -16.173 24.244 15.510 1.00 83.75 336 PHE A CA 1
ATOM 2614 C C . PHE A 1 336 ? -14.901 24.193 14.663 1.00 83.75 336 PHE A C 1
ATOM 2616 O O . PHE A 1 336 ? -13.803 23.993 15.192 1.00 83.75 336 PHE A O 1
ATOM 2623 N N . MET A 1 337 ? -15.056 24.410 13.357 1.00 85.50 337 MET A N 1
ATOM 2624 C CA . MET A 1 337 ? -13.976 24.408 12.373 1.00 85.50 337 MET A CA 1
ATOM 2625 C C . MET A 1 337 ? -13.937 25.738 11.628 1.00 85.50 337 MET A C 1
ATOM 2627 O O . MET A 1 337 ? -14.961 26.198 11.128 1.00 85.50 337 MET A O 1
ATOM 2631 N N . LEU A 1 338 ? -12.741 26.306 11.502 1.00 90.00 338 LEU A N 1
ATOM 2632 C CA . LEU A 1 338 ? -12.454 27.404 10.585 1.00 90.00 338 LEU A CA 1
ATOM 2633 C C . LEU A 1 338 ? -11.698 26.871 9.374 1.00 90.00 338 LEU A C 1
ATOM 2635 O O . LEU A 1 338 ? -10.893 25.946 9.497 1.00 90.00 338 LEU A O 1
ATOM 2639 N N . GLY A 1 339 ? -11.949 27.453 8.212 1.00 87.00 339 GLY A N 1
ATOM 2640 C CA . GLY A 1 339 ? -11.257 27.124 6.978 1.00 87.00 339 GLY A CA 1
ATOM 2641 C C . GLY A 1 339 ? -10.992 28.363 6.145 1.00 87.00 339 GLY A C 1
ATOM 2642 O O . GLY A 1 339 ? -11.838 29.249 6.061 1.00 87.00 339 GLY A O 1
ATOM 2643 N N . ALA A 1 340 ? -9.827 28.398 5.515 1.00 91.50 340 ALA A N 1
ATOM 2644 C CA . ALA A 1 340 ? -9.506 29.315 4.442 1.00 91.50 340 ALA A CA 1
ATOM 2645 C C . ALA A 1 340 ? -8.901 28.527 3.272 1.00 91.50 340 ALA A C 1
ATOM 2647 O O . ALA A 1 340 ? -8.129 27.594 3.497 1.00 91.50 340 ALA A O 1
ATOM 2648 N N . SER A 1 341 ? -9.242 28.888 2.040 1.00 86.19 341 SER A N 1
ATOM 2649 C CA . SER A 1 341 ? -8.511 28.471 0.845 1.00 86.19 341 SER A CA 1
ATOM 2650 C C . SER A 1 341 ? -8.167 29.681 -0.011 1.00 86.19 341 SER A C 1
ATOM 2652 O O . SER A 1 341 ? -8.867 30.696 -0.005 1.00 86.19 341 SER A O 1
ATOM 2654 N N . TYR A 1 342 ? -7.047 29.568 -0.703 1.00 91.44 342 TYR A N 1
ATOM 2655 C CA . TYR A 1 342 ? -6.533 30.518 -1.661 1.00 91.44 342 TYR A CA 1
ATOM 2656 C C . TYR A 1 342 ? -6.165 29.737 -2.911 1.00 91.44 342 TYR A C 1
ATOM 2658 O O . TYR A 1 342 ? -5.277 28.889 -2.868 1.00 91.44 342 TYR A O 1
ATOM 2666 N N . ASP A 1 343 ? -6.841 30.039 -4.005 1.00 89.38 343 ASP A N 1
ATOM 2667 C CA . ASP A 1 343 ? -6.720 29.338 -5.269 1.00 89.38 343 ASP A CA 1
ATOM 2668 C C . ASP A 1 343 ? -6.285 30.364 -6.324 1.00 89.38 343 ASP A C 1
ATOM 2670 O O . ASP A 1 343 ? -6.942 31.384 -6.543 1.00 89.38 343 ASP A O 1
ATOM 2674 N N . TYR A 1 344 ? -5.122 30.148 -6.936 1.00 91.69 344 TYR A N 1
ATOM 2675 C CA . TYR A 1 344 ? -4.552 31.028 -7.950 1.00 91.69 344 TYR A CA 1
ATOM 2676 C C . TYR A 1 344 ? -4.284 30.254 -9.234 1.00 91.69 344 TYR A C 1
ATOM 2678 O O . TYR A 1 344 ? -3.346 29.460 -9.325 1.00 91.69 344 TYR A O 1
ATOM 2686 N N . THR A 1 345 ? -5.077 30.543 -10.258 1.00 89.12 345 THR A N 1
ATOM 2687 C CA . THR A 1 345 ? -4.961 29.928 -11.576 1.00 89.12 345 THR A CA 1
ATOM 2688 C C . THR A 1 345 ? -4.362 30.922 -12.564 1.00 89.12 345 THR A C 1
ATOM 2690 O O . THR A 1 345 ? -4.948 31.962 -12.869 1.00 89.12 345 THR A O 1
ATOM 2693 N N . LYS A 1 346 ? -3.190 30.593 -13.111 1.00 88.62 346 LYS A N 1
ATOM 2694 C CA . LYS A 1 346 ? -2.533 31.334 -14.192 1.00 88.62 346 LYS A CA 1
ATOM 2695 C C . LYS A 1 346 ? -2.692 30.578 -15.511 1.00 88.62 346 LYS A C 1
ATOM 2697 O O . LYS A 1 346 ? -2.073 29.528 -15.692 1.00 88.62 346 LYS A O 1
ATOM 2702 N N . ALA A 1 347 ? -3.478 31.145 -16.418 1.00 83.94 347 ALA A N 1
ATOM 2703 C CA . ALA A 1 347 ? -3.539 30.776 -17.830 1.00 83.94 347 ALA A CA 1
ATOM 2704 C C . ALA A 1 347 ? -2.580 31.658 -18.658 1.00 83.94 347 ALA A C 1
ATOM 2706 O O . ALA A 1 347 ? -1.934 32.562 -18.117 1.00 83.94 347 ALA A O 1
ATOM 2707 N N . GLU A 1 348 ? -2.482 31.411 -19.966 1.00 80.38 348 GLU A N 1
ATOM 2708 C CA . GLU A 1 348 ? -1.608 32.182 -20.869 1.00 80.38 348 GLU A CA 1
ATOM 2709 C C . GLU A 1 348 ? -1.967 33.675 -20.922 1.00 80.38 348 GLU A C 1
ATOM 2711 O O . GLU A 1 348 ? -1.090 34.527 -20.790 1.00 80.38 348 GLU A O 1
ATOM 2716 N N . SER A 1 349 ? -3.259 33.993 -21.042 1.00 79.56 349 SER A N 1
ATOM 2717 C CA . SER A 1 349 ? -3.776 35.365 -21.175 1.00 79.56 349 SER A CA 1
ATOM 2718 C C . SER A 1 349 ? -4.701 35.812 -20.038 1.00 79.56 349 SER A C 1
ATOM 2720 O O . SER A 1 349 ? -5.058 36.989 -19.982 1.00 79.56 349 SER A O 1
ATOM 2722 N N . ALA A 1 350 ? -5.058 34.916 -19.110 1.00 85.81 350 ALA A N 1
ATOM 2723 C CA . ALA A 1 350 ? -5.958 35.192 -17.985 1.00 85.81 350 ALA A CA 1
ATOM 2724 C C . ALA A 1 350 ? -5.390 34.710 -16.643 1.00 85.81 350 ALA A C 1
ATOM 2726 O O . ALA A 1 350 ? -4.635 33.739 -16.566 1.00 85.81 350 ALA A O 1
ATOM 2727 N N . LYS A 1 351 ? -5.772 35.389 -15.563 1.00 90.62 351 LYS A N 1
ATOM 2728 C CA . LYS A 1 351 ? -5.437 35.028 -14.183 1.00 90.62 351 LYS A CA 1
ATOM 2729 C C . LYS A 1 351 ? -6.695 35.082 -13.332 1.00 90.62 351 LYS A C 1
ATOM 2731 O O . LYS A 1 351 ? -7.409 36.087 -13.373 1.00 90.62 351 LYS A O 1
ATOM 2736 N N . TYR A 1 352 ? -6.900 34.046 -12.534 1.00 89.38 352 TYR A N 1
ATOM 2737 C CA . TYR A 1 352 ? -8.018 33.924 -11.608 1.00 89.38 352 TYR A CA 1
ATOM 2738 C C . TYR A 1 352 ? -7.466 33.760 -10.199 1.00 89.38 352 TYR A C 1
ATOM 2740 O O . TYR A 1 352 ? -6.591 32.929 -9.959 1.00 89.38 352 TYR A O 1
ATOM 2748 N N . LEU A 1 353 ? -7.943 34.596 -9.287 1.00 92.88 353 LEU A N 1
ATOM 2749 C CA . LEU A 1 353 ? -7.620 34.539 -7.871 1.00 92.88 353 LEU A CA 1
ATOM 2750 C C . LEU A 1 353 ? -8.920 34.342 -7.115 1.00 92.88 353 LEU A C 1
ATOM 2752 O O . LEU A 1 353 ? -9.790 35.206 -7.179 1.00 92.88 353 LEU A O 1
ATOM 2756 N N . GLN A 1 354 ? -9.028 33.246 -6.379 1.00 91.50 354 GLN A N 1
ATOM 2757 C CA . GLN A 1 354 ? -10.168 32.952 -5.533 1.00 91.50 354 GLN A CA 1
ATOM 2758 C C . GLN A 1 354 ? -9.715 32.789 -4.083 1.00 91.50 354 GLN A C 1
ATOM 2760 O O . GLN A 1 354 ? -8.742 32.107 -3.779 1.00 91.50 354 GLN A O 1
ATOM 2765 N N . LEU A 1 355 ? -10.430 33.439 -3.173 1.00 93.38 355 LEU A N 1
ATOM 2766 C CA . LEU A 1 355 ? -10.252 33.316 -1.738 1.00 93.38 355 LEU A CA 1
ATOM 2767 C C . LEU A 1 355 ? -11.559 32.819 -1.134 1.00 93.38 355 LEU A C 1
ATOM 2769 O O . LEU A 1 355 ? -12.606 33.443 -1.301 1.00 93.38 355 LEU A O 1
ATOM 2773 N N . ASN A 1 356 ? -11.494 31.722 -0.394 1.00 90.94 356 ASN A N 1
ATOM 2774 C CA . ASN A 1 356 ? -12.627 31.193 0.346 1.00 90.94 356 ASN A CA 1
ATOM 2775 C C . ASN A 1 356 ? -12.312 31.255 1.835 1.00 90.94 356 ASN A C 1
ATOM 2777 O O . ASN A 1 356 ? -11.254 30.812 2.263 1.00 90.94 356 ASN A O 1
ATOM 2781 N N . VAL A 1 357 ? -13.230 31.774 2.641 1.00 94.38 357 VAL A N 1
ATOM 2782 C CA . VAL A 1 357 ? -13.134 31.750 4.104 1.00 94.38 357 VAL A CA 1
ATOM 2783 C C . VAL A 1 357 ? -14.449 31.241 4.654 1.00 94.38 357 VAL A C 1
ATOM 2785 O O . VAL A 1 357 ? -15.514 31.657 4.210 1.00 94.38 357 VAL A O 1
ATOM 2788 N N . GLY A 1 358 ? -14.409 30.333 5.619 1.00 91.19 358 GLY A N 1
ATOM 2789 C CA . GLY A 1 358 ? -15.627 29.771 6.171 1.00 91.19 358 GLY A CA 1
ATOM 2790 C C . GLY A 1 358 ? -15.484 29.214 7.572 1.00 91.19 358 GLY A C 1
ATOM 2791 O O . GLY A 1 358 ? -14.395 28.889 8.044 1.00 91.19 358 GLY A O 1
ATOM 2792 N N . ALA A 1 359 ? -16.630 29.091 8.225 1.00 92.06 359 ALA A N 1
ATOM 2793 C CA . ALA A 1 359 ? -16.783 28.514 9.542 1.00 92.06 359 ALA A CA 1
ATOM 2794 C C . ALA A 1 359 ? -17.899 27.465 9.521 1.00 92.06 359 ALA A C 1
ATOM 2796 O O . ALA A 1 359 ? -18.959 27.668 8.923 1.00 92.06 359 ALA A O 1
ATOM 2797 N N . LEU A 1 360 ? -17.659 26.345 10.197 1.00 85.94 360 LEU A N 1
ATOM 2798 C CA . LEU A 1 360 ? -18.625 25.269 10.398 1.00 85.94 360 LEU A CA 1
ATOM 2799 C C . LEU A 1 360 ? -18.819 25.052 11.896 1.00 85.94 360 LEU A C 1
ATOM 2801 O O . LEU A 1 360 ? -17.838 24.874 12.619 1.00 85.94 360 LEU A O 1
ATOM 2805 N N . TYR A 1 361 ? -20.073 25.031 12.351 1.00 90.62 361 TYR A N 1
ATOM 2806 C CA . TYR A 1 361 ? -20.443 24.760 13.737 1.00 90.62 361 TYR A CA 1
ATOM 2807 C C . TYR A 1 361 ? -21.476 23.631 13.837 1.00 90.62 361 TYR A C 1
ATOM 2809 O O . TYR A 1 361 ? -22.596 23.734 13.339 1.00 90.62 361 TYR A O 1
ATOM 2817 N N . ASN A 1 362 ? -21.118 22.544 14.514 1.00 85.38 362 ASN A N 1
ATOM 2818 C CA . ASN A 1 362 ? -22.013 21.435 14.820 1.00 85.38 362 ASN A CA 1
ATOM 2819 C C . ASN A 1 362 ? -22.873 21.790 16.041 1.00 85.38 362 ASN A C 1
ATOM 2821 O O . ASN A 1 362 ? -22.426 21.642 17.177 1.00 85.38 362 ASN A O 1
ATOM 2825 N N . LEU A 1 363 ? -24.116 22.219 15.802 1.00 83.25 363 LEU A N 1
ATOM 2826 C CA . LEU A 1 363 ? -25.094 22.521 16.853 1.00 83.25 363 LEU A CA 1
ATOM 2827 C C . LEU A 1 363 ? -25.564 21.243 17.576 1.00 83.25 363 LEU A C 1
ATOM 2829 O O . LEU A 1 363 ? -25.854 21.263 18.768 1.00 83.25 363 LEU A O 1
ATOM 2833 N N . SER A 1 364 ? -25.634 20.112 16.866 1.00 83.44 364 SER A N 1
ATOM 2834 C CA . SER A 1 364 ? -25.919 18.791 17.440 1.00 83.44 364 SER A CA 1
ATOM 2835 C C . SER A 1 364 ? -25.313 17.677 16.576 1.00 83.44 364 SER A C 1
ATOM 2837 O O . SER A 1 364 ? -24.768 17.936 15.505 1.00 83.44 364 SER A O 1
ATOM 2839 N N . LYS A 1 365 ? -25.467 16.405 16.978 1.00 74.44 365 LYS A N 1
ATOM 2840 C CA . LYS A 1 365 ? -25.094 15.248 16.133 1.00 74.44 365 LYS A CA 1
ATOM 2841 C C . LYS A 1 365 ? -25.853 15.195 14.793 1.00 74.44 365 LYS A C 1
ATOM 2843 O O . LYS A 1 365 ? -25.453 14.444 13.909 1.00 74.44 365 LYS A O 1
ATOM 2848 N N . ARG A 1 366 ? -26.953 15.947 14.659 1.00 78.69 366 ARG A N 1
ATOM 2849 C CA . ARG A 1 366 ? -27.840 15.971 13.485 1.00 78.69 366 ARG A CA 1
ATOM 2850 C C . ARG A 1 366 ? -27.926 17.339 12.803 1.00 78.69 366 ARG A C 1
ATOM 2852 O O . ARG A 1 366 ? -28.368 17.384 11.662 1.00 78.69 366 ARG A O 1
ATOM 2859 N N . THR A 1 367 ? -27.506 18.423 13.461 1.00 86.69 367 THR A N 1
ATOM 2860 C CA . THR A 1 367 ? -27.657 19.802 12.965 1.00 86.69 367 THR A CA 1
ATOM 2861 C C . THR A 1 367 ? -26.303 20.497 12.847 1.00 86.69 367 THR A C 1
ATOM 2863 O O . THR A 1 367 ? -25.588 20.623 13.841 1.00 86.69 367 THR A O 1
ATOM 2866 N N . LEU A 1 368 ? -25.983 20.997 11.654 1.00 87.88 368 LEU A N 1
ATOM 2867 C CA . LEU A 1 368 ? -24.768 21.753 11.346 1.00 87.88 368 LEU A CA 1
ATOM 2868 C C . LEU A 1 368 ? -25.134 23.135 10.798 1.00 87.88 368 LEU A C 1
ATOM 2870 O O . LEU A 1 368 ? -25.965 23.249 9.899 1.00 87.88 368 LEU A O 1
ATOM 2874 N N . LEU A 1 369 ? -24.487 24.167 11.329 1.00 93.12 369 LEU A N 1
ATOM 2875 C CA . LEU A 1 369 ? -24.514 25.535 10.828 1.00 93.12 369 LEU A CA 1
ATOM 2876 C C . LEU A 1 369 ? -23.237 25.783 10.028 1.00 93.12 369 LEU A C 1
ATOM 2878 O O . LEU A 1 369 ? -22.150 25.394 10.460 1.00 93.12 369 LEU A O 1
ATOM 2882 N N . TYR A 1 370 ? -23.352 26.431 8.875 1.00 89.00 370 TYR A N 1
ATOM 2883 C CA . TYR A 1 370 ? -22.193 26.842 8.092 1.00 89.00 370 TYR A CA 1
ATOM 2884 C C . TYR A 1 370 ? -22.337 28.267 7.587 1.00 89.00 370 TYR A C 1
ATOM 2886 O O . TYR A 1 370 ? -23.437 28.708 7.260 1.00 89.00 370 TYR A O 1
ATOM 2894 N N . ALA A 1 371 ? -21.204 28.954 7.502 1.00 93.81 371 ALA A N 1
ATOM 2895 C CA . ALA A 1 371 ? -21.064 30.239 6.843 1.00 93.81 371 ALA A CA 1
ATOM 2896 C C . ALA A 1 371 ? -19.781 30.216 6.009 1.00 93.81 371 ALA A C 1
ATOM 2898 O O . ALA A 1 371 ? -18.711 29.917 6.533 1.00 93.81 371 ALA A O 1
ATOM 2899 N N . THR A 1 372 ? -19.882 30.499 4.715 1.00 91.06 372 THR A N 1
ATOM 2900 C CA . THR A 1 372 ? -18.745 30.547 3.790 1.00 91.06 372 THR A CA 1
ATOM 2901 C C . THR A 1 372 ? -18.834 31.795 2.930 1.00 91.06 372 THR A C 1
ATOM 2903 O O . THR A 1 372 ? -19.895 32.090 2.378 1.00 91.06 372 THR A O 1
ATOM 2906 N N . THR A 1 373 ? -17.713 32.478 2.775 1.00 93.25 373 THR A N 1
ATOM 2907 C CA . THR A 1 373 ? -17.531 33.622 1.893 1.00 93.25 373 THR A CA 1
ATOM 2908 C C . THR A 1 373 ? -16.507 33.250 0.836 1.00 93.25 373 THR A C 1
ATOM 2910 O O . THR A 1 373 ? -15.386 32.875 1.170 1.00 93.25 373 THR A O 1
ATOM 2913 N N . SER A 1 374 ? -16.894 33.366 -0.426 1.00 91.62 374 SER A N 1
ATOM 2914 C CA . SER A 1 374 ? -16.040 33.157 -1.591 1.00 91.62 374 SER A CA 1
ATOM 2915 C C . SER A 1 374 ? -15.888 34.479 -2.321 1.00 91.62 374 SER A C 1
ATOM 2917 O O . SER A 1 374 ? -16.879 35.133 -2.637 1.00 91.62 374 SER A O 1
ATOM 2919 N N . TRP A 1 375 ? -14.656 34.881 -2.583 1.00 93.81 375 TRP A N 1
ATOM 2920 C CA . TRP A 1 375 ? -14.332 36.047 -3.386 1.00 93.81 375 TRP A CA 1
ATOM 2921 C C . TRP A 1 375 ? -13.461 35.610 -4.547 1.00 93.81 375 TRP A C 1
ATOM 2923 O O . TRP A 1 375 ? -12.472 34.920 -4.334 1.00 93.81 375 TRP A O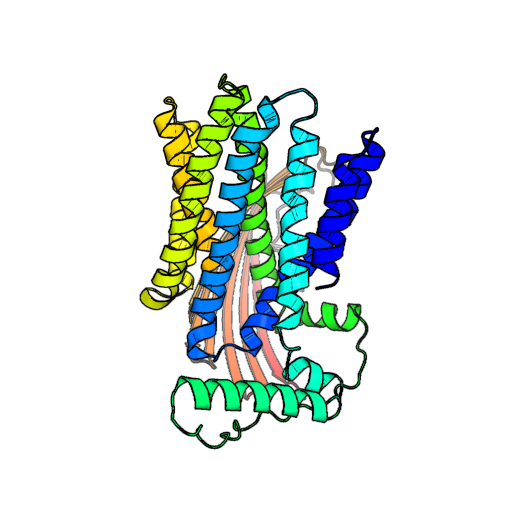 1
ATOM 2933 N N . GLU A 1 376 ? -13.815 36.018 -5.757 1.00 93.81 376 GLU A N 1
ATOM 2934 C CA . GLU A 1 376 ? -13.036 35.744 -6.955 1.00 93.81 376 GLU A CA 1
ATOM 2935 C C . GLU A 1 376 ? -12.724 37.039 -7.697 1.00 93.81 376 GLU A C 1
ATOM 2937 O O . GLU A 1 376 ? -13.563 37.940 -7.812 1.00 93.81 376 GLU A O 1
ATOM 2942 N N . ARG A 1 377 ? -11.500 37.112 -8.217 1.00 93.44 377 ARG A N 1
ATOM 2943 C CA . ARG A 1 377 ? -11.024 38.162 -9.101 1.00 93.44 377 ARG A CA 1
ATOM 2944 C C . ARG A 1 377 ? -10.413 37.552 -10.358 1.00 93.44 377 ARG A C 1
ATOM 2946 O O . ARG A 1 377 ? -9.379 36.889 -10.294 1.00 93.44 377 ARG A O 1
ATOM 2953 N N . ALA A 1 378 ? -11.025 37.846 -11.497 1.00 90.12 378 ALA A N 1
ATOM 2954 C CA . ALA A 1 378 ? -10.532 37.517 -12.825 1.00 90.12 378 ALA A CA 1
ATOM 2955 C C . ALA A 1 378 ? -9.851 38.740 -13.456 1.00 90.12 378 ALA A C 1
ATOM 2957 O O . ALA A 1 378 ? -10.307 39.878 -13.324 1.00 90.12 378 ALA A O 1
ATOM 2958 N N . THR A 1 379 ? -8.731 38.513 -14.137 1.00 89.88 379 THR A N 1
ATOM 2959 C CA . THR A 1 379 ? -8.002 39.546 -14.884 1.00 89.88 379 THR A CA 1
ATOM 2960 C C . THR A 1 379 ? -7.439 38.967 -16.176 1.00 89.88 379 THR A C 1
ATOM 2962 O O . THR A 1 379 ? -7.049 37.802 -16.213 1.00 89.88 379 THR A O 1
ATOM 2965 N N . GLY A 1 380 ? -7.354 39.784 -17.226 1.00 87.88 380 GLY A N 1
ATOM 2966 C CA . GLY A 1 380 ? -6.823 39.378 -18.529 1.00 87.88 380 GLY A CA 1
ATOM 2967 C C . GLY A 1 380 ? -7.913 39.051 -19.548 1.00 87.88 380 GLY A C 1
ATOM 2968 O O . GLY A 1 380 ? -9.028 39.561 -19.452 1.00 87.88 380 GLY A O 1
ATOM 2969 N N . ILE A 1 381 ? -7.561 38.240 -20.541 1.00 83.88 381 ILE A N 1
ATOM 2970 C CA . ILE A 1 381 ? -8.402 37.899 -21.692 1.00 83.88 381 ILE A CA 1
ATOM 2971 C C . ILE A 1 381 ? -8.662 36.391 -21.682 1.00 83.88 381 ILE A C 1
ATOM 2973 O O . ILE A 1 381 ? -7.721 35.601 -21.579 1.00 83.88 381 ILE A O 1
ATOM 2977 N N . ASP A 1 382 ? -9.931 36.000 -21.763 1.00 79.62 382 ASP A N 1
ATOM 2978 C CA . ASP A 1 382 ? -10.376 34.608 -21.787 1.00 79.62 382 ASP A CA 1
ATOM 2979 C C . ASP A 1 382 ? -10.138 33.920 -23.147 1.00 79.62 382 ASP A C 1
ATOM 2981 O O . ASP A 1 382 ? -9.697 34.527 -24.125 1.00 79.62 382 ASP A O 1
ATOM 2985 N N . SER A 1 383 ? -10.450 32.625 -23.225 1.00 71.12 383 SER A N 1
ATOM 2986 C CA . SER A 1 383 ? -10.286 31.808 -24.437 1.00 71.12 383 SER A CA 1
ATOM 2987 C C . SER A 1 383 ? -11.219 32.196 -25.594 1.00 71.12 383 SER A C 1
ATOM 2989 O O . SER A 1 383 ? -11.078 31.662 -26.695 1.00 71.12 383 SER A O 1
ATOM 2991 N N . THR A 1 384 ? -12.159 33.121 -25.371 1.00 75.12 384 THR A N 1
ATOM 2992 C CA . THR A 1 384 ? -13.063 33.672 -26.391 1.00 75.12 384 THR A CA 1
ATOM 2993 C C . THR A 1 384 ? -12.602 35.032 -26.920 1.00 75.12 384 THR A C 1
ATOM 2995 O O . THR A 1 384 ? -13.239 35.585 -27.817 1.00 75.12 384 THR A O 1
ATOM 2998 N N . GLY A 1 385 ? -11.490 35.566 -26.402 1.00 73.12 385 GLY A N 1
ATOM 2999 C CA . GLY A 1 385 ? -10.969 36.884 -26.764 1.00 73.12 385 GLY A CA 1
ATOM 3000 C C . GLY A 1 385 ? -11.667 38.042 -26.046 1.00 73.12 385 GLY A C 1
ATOM 3001 O O . GLY A 1 385 ? -11.464 39.197 -26.416 1.00 73.12 385 GLY A O 1
ATOM 3002 N N . LYS A 1 386 ? -12.489 37.758 -25.028 1.00 81.88 386 LYS A N 1
ATOM 3003 C CA . LYS A 1 386 ? -13.184 38.760 -24.209 1.00 81.88 386 LYS A CA 1
ATOM 3004 C C . LYS A 1 386 ? -12.461 38.960 -22.879 1.00 81.88 386 LYS A C 1
ATOM 3006 O O . LYS A 1 386 ? -11.609 38.165 -22.491 1.00 81.88 386 LYS A O 1
ATOM 3011 N N . ALA A 1 387 ? -12.778 40.046 -22.174 1.00 84.62 387 ALA A N 1
ATOM 3012 C CA . ALA A 1 387 ? -12.242 40.266 -20.833 1.00 84.62 387 ALA A CA 1
ATOM 3013 C C . ALA A 1 387 ? -12.656 39.110 -19.908 1.00 84.62 387 ALA A C 1
ATOM 3015 O O . ALA A 1 387 ? -13.833 38.758 -19.856 1.00 84.62 387 ALA A O 1
ATOM 3016 N N . ALA A 1 388 ? -11.693 38.540 -19.182 1.00 84.88 388 ALA A N 1
ATOM 3017 C CA . ALA A 1 388 ? -11.951 37.469 -18.231 1.00 84.88 388 ALA A CA 1
ATOM 3018 C C . ALA A 1 388 ? -12.877 37.971 -17.114 1.00 84.88 388 ALA A C 1
ATOM 3020 O O . ALA A 1 388 ? -12.601 38.986 -16.467 1.00 84.88 388 ALA A O 1
ATOM 3021 N N . VAL A 1 389 ? -13.969 37.248 -16.888 1.00 87.50 389 VAL A N 1
ATOM 3022 C CA . VAL A 1 389 ? -14.975 37.567 -15.871 1.00 87.50 389 VAL A CA 1
ATOM 3023 C C . VAL A 1 389 ? -14.915 36.571 -14.723 1.00 87.50 389 VAL A C 1
ATOM 3025 O O . VAL A 1 389 ? -14.565 35.410 -14.925 1.00 87.50 389 VAL A O 1
ATOM 3028 N N . ALA A 1 390 ? -15.244 37.036 -13.518 1.00 85.31 390 ALA A N 1
ATOM 3029 C CA . ALA A 1 390 ? -15.316 36.162 -12.354 1.00 85.31 390 ALA A CA 1
ATOM 3030 C C . ALA A 1 390 ? -16.578 35.286 -12.426 1.00 85.31 390 ALA A C 1
ATOM 3032 O O . ALA A 1 390 ? -17.665 35.785 -12.743 1.00 85.31 390 ALA A O 1
ATOM 3033 N N . ALA A 1 391 ? -16.434 33.995 -12.141 1.00 83.50 391 ALA A N 1
ATOM 3034 C CA . ALA A 1 391 ? -17.493 33.002 -12.275 1.00 83.50 391 ALA A CA 1
ATOM 3035 C C . ALA A 1 391 ? -17.467 31.995 -11.115 1.00 83.50 391 ALA A C 1
ATOM 3037 O O . ALA A 1 391 ? -17.110 30.826 -11.269 1.00 83.50 391 ALA A O 1
ATOM 3038 N N . LEU A 1 392 ? -17.937 32.444 -9.951 1.00 81.12 392 LEU A N 1
ATOM 3039 C CA . LEU A 1 392 ? -18.129 31.595 -8.782 1.00 81.12 392 LEU A CA 1
ATOM 3040 C C . LEU A 1 392 ? -19.196 30.526 -9.057 1.00 81.12 392 LEU A C 1
ATOM 3042 O O . LEU A 1 392 ? -20.283 30.793 -9.575 1.00 81.12 392 LEU A O 1
ATOM 3046 N N . THR A 1 393 ? -18.904 29.289 -8.659 1.00 70.62 393 THR A N 1
ATOM 3047 C CA . THR A 1 393 ? -19.775 28.134 -8.901 1.00 70.62 393 THR A CA 1
ATOM 3048 C C . THR A 1 393 ? -21.167 28.343 -8.290 1.00 70.62 393 THR A C 1
ATOM 3050 O O . THR A 1 393 ? -21.294 28.758 -7.137 1.00 70.62 393 THR A O 1
ATOM 3053 N N . PHE A 1 394 ? -22.219 27.991 -9.039 1.00 66.94 394 PHE A N 1
ATOM 3054 C CA . PHE A 1 394 ? -23.636 28.175 -8.674 1.00 66.94 394 PHE A CA 1
ATOM 3055 C C . PHE A 1 394 ? -24.142 29.629 -8.670 1.00 66.94 394 PHE A C 1
ATOM 3057 O O . PHE A 1 394 ? -25.250 29.874 -8.192 1.00 66.94 394 PHE A O 1
ATOM 3064 N N . LEU A 1 395 ? -23.373 30.577 -9.212 1.00 80.19 395 LEU A N 1
ATOM 3065 C CA . LEU A 1 395 ? -23.829 31.932 -9.516 1.00 80.19 395 LEU A CA 1
ATOM 3066 C C . LEU A 1 395 ? -23.736 32.200 -11.018 1.00 80.19 395 LEU A C 1
ATOM 3068 O O . LEU A 1 395 ? -22.911 31.622 -11.723 1.00 80.19 395 LEU A O 1
ATOM 3072 N N . THR A 1 396 ? -24.587 33.098 -11.509 1.00 83.56 396 THR A N 1
ATOM 3073 C CA . THR A 1 396 ? -24.443 33.638 -12.863 1.00 83.56 396 THR A CA 1
ATOM 3074 C C . THR A 1 396 ? -23.089 34.355 -12.966 1.00 83.56 396 THR A C 1
ATOM 3076 O O . THR A 1 396 ? -22.752 35.096 -12.034 1.00 83.56 396 THR A O 1
ATOM 3079 N N . PRO A 1 397 ? -22.310 34.159 -14.049 1.00 81.88 397 PRO A N 1
ATOM 3080 C CA . PRO A 1 397 ? -21.038 34.852 -14.241 1.00 81.88 397 PRO A CA 1
ATOM 3081 C C . PRO A 1 397 ? -21.186 36.368 -14.094 1.00 81.88 397 PRO A C 1
ATOM 3083 O O . PRO A 1 397 ? -22.178 36.951 -14.540 1.00 81.88 397 PRO A O 1
ATOM 3086 N N . SER A 1 398 ? -20.209 37.002 -13.448 1.00 85.56 398 SER A N 1
ATOM 3087 C CA . SER A 1 398 ? -20.202 38.451 -13.253 1.00 85.56 398 SER A CA 1
ATOM 3088 C C . SER A 1 398 ? -20.052 39.170 -14.595 1.00 85.56 398 SER A C 1
ATOM 3090 O O . SER A 1 398 ? -19.376 38.696 -15.504 1.00 85.56 398 SER A O 1
ATOM 3092 N N . SER A 1 399 ? -20.640 40.358 -14.721 1.00 82.25 399 SER A N 1
ATOM 3093 C CA . SER A 1 399 ? -20.349 41.267 -15.838 1.00 82.25 399 SER A CA 1
ATOM 3094 C C . SER A 1 399 ? -19.002 41.985 -15.673 1.00 82.25 399 SER A C 1
ATOM 3096 O O . SER A 1 399 ? -18.581 42.726 -16.559 1.00 82.25 399 SER A O 1
ATOM 3098 N N . THR A 1 400 ? -18.322 41.781 -14.538 1.00 85.06 400 THR A N 1
ATOM 3099 C CA . THR A 1 400 ? -17.045 42.409 -14.184 1.00 85.06 400 THR A CA 1
ATOM 3100 C C . THR A 1 400 ? -16.011 41.363 -13.757 1.00 85.06 400 THR A C 1
ATOM 3102 O O . THR A 1 400 ? -16.324 40.197 -13.522 1.00 85.06 400 THR A O 1
ATOM 3105 N N . GLY A 1 401 ? -14.752 41.780 -13.604 1.00 83.88 401 GLY A N 1
ATOM 3106 C CA . GLY A 1 401 ? -13.668 40.907 -13.141 1.00 83.88 401 GLY A CA 1
ATOM 3107 C C . GLY A 1 401 ? -13.724 40.542 -11.651 1.00 83.88 401 GLY A C 1
ATOM 3108 O O . GLY A 1 401 ? -12.741 40.025 -11.138 1.00 83.88 401 GLY A O 1
ATOM 3109 N N . GLY A 1 402 ? -14.807 40.842 -10.926 1.00 88.94 402 GLY A N 1
ATOM 3110 C CA . GLY A 1 402 ? -14.940 40.541 -9.500 1.00 88.94 402 GLY A CA 1
ATOM 3111 C C . GLY A 1 402 ? -16.296 39.936 -9.153 1.00 88.94 402 GLY A C 1
ATOM 3112 O O . GLY A 1 402 ? -17.326 40.349 -9.692 1.00 88.94 402 GLY A O 1
ATOM 3113 N N . GLN A 1 403 ? -16.298 38.973 -8.232 1.00 91.62 403 GLN A N 1
ATOM 3114 C CA . GLN A 1 403 ? -17.522 38.386 -7.691 1.00 91.62 403 GLN A CA 1
ATOM 3115 C C . GLN A 1 403 ? -17.339 37.995 -6.221 1.00 91.62 403 GLN A C 1
ATOM 3117 O O . GLN A 1 403 ? -16.290 37.487 -5.831 1.00 91.62 403 GLN A O 1
ATOM 3122 N N . VAL A 1 404 ? -18.359 38.244 -5.397 1.00 92.50 404 VAL A N 1
ATOM 3123 C CA . VAL A 1 404 ? -18.415 37.814 -3.991 1.00 92.50 404 VAL A CA 1
ATOM 3124 C C . VAL A 1 404 ? -19.676 36.985 -3.792 1.00 92.50 404 VAL A C 1
ATOM 3126 O O . VAL A 1 404 ? -20.759 37.392 -4.207 1.00 92.50 404 VAL A O 1
ATOM 3129 N N . ALA A 1 405 ? -19.542 35.850 -3.117 1.00 90.44 405 ALA A N 1
ATOM 3130 C CA . ALA A 1 405 ? -20.645 35.008 -2.694 1.00 90.44 405 ALA A CA 1
ATOM 3131 C C . ALA A 1 405 ? -20.559 34.772 -1.189 1.00 90.44 405 ALA A C 1
ATOM 3133 O O . ALA A 1 405 ? -19.550 34.279 -0.692 1.00 90.44 405 ALA A O 1
ATOM 3134 N N . VAL A 1 406 ? -21.635 35.078 -0.466 1.00 90.88 406 VAL A N 1
ATOM 3135 C CA . VAL A 1 406 ? -21.785 34.697 0.942 1.00 90.88 406 VAL A CA 1
ATOM 3136 C C . VAL A 1 406 ? -22.884 33.654 1.027 1.00 90.88 406 VAL A C 1
ATOM 3138 O O . VAL A 1 406 ? -23.984 33.849 0.511 1.00 90.88 406 VAL A O 1
ATOM 3141 N N . ARG A 1 407 ? -22.593 32.533 1.681 1.00 86.88 407 ARG A N 1
ATOM 3142 C CA . ARG A 1 407 ? -23.552 31.455 1.897 1.00 86.88 407 ARG A CA 1
ATOM 3143 C C . ARG A 1 407 ? -23.587 31.102 3.372 1.00 86.88 407 ARG A C 1
ATOM 3145 O O . ARG A 1 407 ? -22.588 30.654 3.924 1.00 86.88 407 ARG A O 1
ATOM 3152 N N . ALA A 1 408 ? -24.754 31.264 3.978 1.00 92.25 408 ALA A N 1
ATOM 3153 C CA . ALA A 1 408 ? -25.052 30.759 5.308 1.00 92.25 408 ALA A CA 1
ATOM 3154 C C . ALA A 1 408 ? -26.192 29.743 5.210 1.00 92.25 408 ALA A C 1
ATOM 3156 O O . ALA A 1 408 ? -27.114 29.923 4.415 1.00 92.25 408 ALA A O 1
ATOM 3157 N N . GLY A 1 409 ? -26.127 28.663 5.981 1.00 88.31 409 GLY A N 1
ATOM 3158 C CA . GLY A 1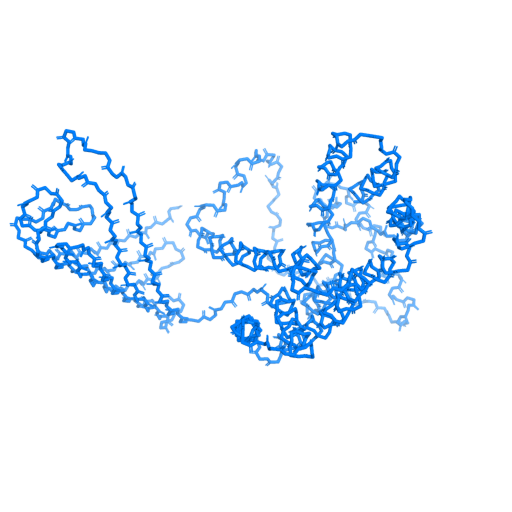 409 ? -27.154 27.632 5.921 1.00 88.31 409 GLY A CA 1
ATOM 3159 C C . GLY A 1 409 ? -27.135 26.670 7.096 1.00 88.31 409 GLY A C 1
ATOM 3160 O O . GLY A 1 409 ? -26.164 26.576 7.851 1.00 88.31 409 GLY A O 1
ATOM 3161 N N . ILE A 1 410 ? -28.244 25.945 7.227 1.00 91.31 410 ILE A N 1
ATOM 3162 C CA . ILE A 1 410 ? -28.439 24.897 8.225 1.00 91.31 410 ILE A CA 1
ATOM 3163 C C . ILE A 1 410 ? -28.610 23.579 7.488 1.00 91.31 410 ILE A C 1
ATOM 3165 O O . ILE A 1 410 ? -29.431 23.463 6.581 1.00 91.31 410 ILE A O 1
ATOM 3169 N N . ARG A 1 411 ? -27.855 22.566 7.901 1.00 80.75 411 ARG A N 1
ATOM 3170 C CA . ARG A 1 411 ? -28.038 21.190 7.454 1.00 80.75 411 ARG A CA 1
ATOM 3171 C C . ARG A 1 411 ? -28.555 20.361 8.621 1.00 80.75 411 ARG A C 1
ATOM 3173 O O . ARG A 1 411 ? -27.842 20.196 9.609 1.00 80.75 411 ARG A O 1
ATOM 3180 N N . HIS A 1 412 ? -29.775 19.841 8.496 1.00 84.00 412 HIS A N 1
ATOM 3181 C CA . HIS A 1 412 ? -30.399 18.958 9.479 1.00 84.00 412 HIS A CA 1
ATOM 3182 C C . HIS A 1 412 ? -30.602 17.561 8.886 1.00 84.00 412 HIS A C 1
ATOM 3184 O O . HIS A 1 412 ? -31.194 17.420 7.818 1.00 84.00 412 HIS A O 1
ATOM 3190 N N . ASN A 1 413 ? -30.093 16.536 9.565 1.00 73.75 413 ASN A N 1
ATOM 3191 C CA . ASN A 1 413 ? -30.268 15.138 9.180 1.00 73.75 413 ASN A CA 1
ATOM 3192 C C . ASN A 1 413 ? -31.395 14.513 10.027 1.00 73.75 413 ASN A C 1
ATOM 3194 O O . ASN A 1 413 ? -31.195 14.252 11.222 1.00 73.75 413 ASN A O 1
ATOM 3198 N N . PHE A 1 414 ? -32.552 14.292 9.393 1.00 65.38 414 PHE A N 1
ATOM 3199 C CA . PHE A 1 414 ? -33.729 13.638 9.979 1.00 65.38 414 PHE A CA 1
ATOM 3200 C C . PHE A 1 414 ? -33.471 12.158 10.288 1.00 65.38 414 PHE A C 1
ATOM 3202 O O . PHE A 1 414 ? -32.788 11.489 9.481 1.00 65.38 414 PHE A O 1
#

Radius of gyration: 27.97 Å; chains: 1; bounding box: 64×71×68 Å

pLDDT: mean 77.04, std 11.92, range [33.41, 94.38]

Foldseek 3Di:
DVLLLLLLVLLLVLLVDPDPVSNVVSVVSSVVSVVVVVVPPLVQVCLVDDPVCSLVVSLVVLLVVLVVQLVLLVLCLPQVVPDPSSVSVSSNVVSVCSVVVVVCVVVDADRLVVCVVVVVNVSSVVVVVVVQVVVCVVVVDHDDDDDDDPDPPPPPPPPPPQDPVSVVVVCCPPVNVVVSVVVVVVCCVLVVLQCVCLVCQLVVCVVVVDDSSVSSVLSSLLSVLLNCLSNVLSVVCVPVNLVVQLVVLVVQLVVLVVQCVVDPDPVSNSVSSSSNSSSSSSNVSRDDDDDFKDKDWDWDWDKDAQDDADPVFNDGGIKIKIKIKIKIKGPPDPFKIKIKMWIWIDIPFKIKIKIKTKMWGRPDPFKIKIKMKMKMFMAGADRVRHGDWDDDPPDDTDPHRIDMDIDIDMGGDD